Protein AF-A0AAC9J9X4-F1 (afdb_monomer)

pLDDT: mean 84.57, std 9.72, range [33.44, 97.62]

Organism: NCBI:txid314275

Foldseek 3Di:
DAEAEEQEAPLCLVFPDDPVLVVLQLQLLLQVQDPDVQKHKDKDWDKAQLDPVRDIWIKIWIWIDHPPDIHTDYIYTYQPCLCLLLVVPPPDDLLVLLVVLLVLLVVLVVLLVVVVVDPPVQFDPLLSVLLVVVSVVSNLVSVLVVLVVLQVVVVVVVVVVVVPDCPCPDPVNVVSVVCNVVSVVSNVVVVVVCVVPVSVVVSSSSSSSSVSSLSCCLPVVPSLVVSLVVVLSVLVSCCVVPHVQAAYEYAAAEVRLVSVLCQQWPAPDEHDPSQQRHYAEYEYAQHQPSSSCSRRPLSLARTDRPNRNHAEYEYEHELLQSRGHDDPVDPPSVCSNPVDPVVVVRHHYYYHYDYPDDSVPCDVVCSVVCRNVVVSSVQDDSDSSGHHVSSVVSDDPD

Sequence (398 aa):
MKRAIYLAGLGQEMYPMSLRDYAQRLSKALDEEDPVASNAYKAEISEMEYSQEGLSVDVVTISKSSEQDEKIVYKLYNFDYAQFLTSNYSDANILKRFLVLCLVLLARFPSLMKSFFDFNFHIKKRSKIQASYFLVIYAVLGMYLLFLIPSVLSVLNGMMNQSGDTVNNSWFGEFLNWIEPVASGIVTSFAITMMLSPASKTIFAKTAIEYLGANQYLSTGEQRQKIQGKLSKLIEEIIEKEGEDIKIELHGYSFGSVIAFDALFPKESPPGTRIKNCITSFCTIGFPLDYIEIYWDNYFSNRVYDGLFLVDWKNIWSETDVLSSSLDNDKTKKLSLIKDEQFWETISFREYSYNIFDSNSVGYLELFMFYGIRAHSMYWDRHSDSKSCLVYLAKNDN

Mean predicted aligned error: 7.65 Å

Radius of gyration: 24.04 Å; Cα contacts (8 Å, |Δi|>4): 616; chains: 1; bounding box: 74×45×74 Å

Solvent-accessible surface area (backbone atoms only — not comparable to full-atom values): 21415 Å² total; per-residue (Å²): 110,49,35,34,41,39,23,53,44,78,57,42,88,84,57,73,66,50,63,65,49,53,44,42,30,39,29,49,23,37,42,75,63,42,92,54,84,79,45,44,48,46,69,45,83,47,78,42,78,55,44,99,85,71,46,66,28,53,31,38,38,31,34,37,39,42,100,87,50,78,42,68,48,37,39,37,34,41,50,81,51,62,68,61,47,24,53,85,49,75,78,48,56,68,68,59,53,34,52,50,47,40,51,49,52,59,68,32,46,62,39,44,52,45,50,71,72,45,82,60,82,86,55,58,69,69,34,56,54,52,50,53,51,51,54,51,51,53,44,54,58,22,47,46,65,59,29,46,51,61,39,52,50,49,53,52,48,56,60,45,50,75,72,73,56,83,62,70,86,38,76,66,37,51,50,47,65,67,47,40,68,59,25,43,52,51,47,52,56,48,50,54,52,41,72,77,35,64,69,52,60,60,48,50,57,51,46,51,34,48,51,50,23,50,47,40,33,73,74,74,45,49,55,45,66,58,49,49,51,53,50,52,40,46,50,49,46,50,32,75,76,72,39,89,88,52,62,32,29,40,39,13,26,29,59,15,22,53,57,52,43,45,50,58,40,18,64,89,51,56,39,55,71,67,54,20,72,24,36,34,34,38,36,26,33,34,31,39,54,55,53,43,41,38,54,40,68,68,65,58,40,66,48,29,47,74,78,52,52,58,47,35,35,41,40,38,23,25,86,47,12,45,43,23,46,87,53,84,95,33,70,68,57,46,40,50,45,44,86,46,70,66,62,64,71,69,30,52,71,46,78,44,80,56,64,95,61,68,61,84,73,62,50,71,66,43,56,75,67,42,44,27,67,54,37,58,67,52,58,36,57,94,52,51,90,46,74,46,58,46,40,73,72,41,53,78,88,124

Nearest PDB structures (foldseek):
  3u96-assembly1_A  TM=3.570E-01  e=5.324E-02  Yersinia enterocolitica

Secondary structure (DSSP, 8-state):
-EEEEEEPPS-TTTS---HHHHHHHHHHHHHHH-S-TT-EEEEEEEEEE-STT--EEEEEEEEEEETTEEEEEEEEEE---HHHHHHHHHSS-HHHHHHHHHHHHHHHHHHHHHHHHS--TTS-HHHHHHHHHHHHHHHHHHHHHHHHHHHHHHHHHHHHHTTT--GGGSHHHHHHHHHHHHHHHHHHHHHHHHHH-TTHHHHHHHHHHHHHHHHHHHHH-TTHHHHHHHHHHHHHHHHHHH-TT--EEEEEETHHHHHHHHHHS-SSSPPPHHHHHHEEEEEEES--HHHHHHHSTTTT-S---TT----EEEEEE-SS-SS----TT-HHHHHHHS--HHHHHHSEEEEEE--SS-GGG--HHHHHTTHHHHHHT-SB-SSTTS-BTTHHHHS---

Structure (mmCIF, N/CA/C/O backbone):
data_AF-A0AAC9J9X4-F1
#
_entry.id   AF-A0AAC9J9X4-F1
#
loop_
_atom_site.group_PDB
_atom_site.id
_atom_site.type_symbol
_atom_site.label_atom_id
_atom_site.label_alt_id
_atom_site.label_comp_id
_atom_site.label_asym_id
_atom_site.label_entity_id
_atom_site.label_seq_id
_atom_site.pdbx_PDB_ins_code
_atom_site.Cartn_x
_atom_site.Cartn_y
_atom_site.Cartn_z
_atom_site.occupancy
_atom_site.B_iso_or_equiv
_atom_site.auth_seq_id
_atom_site.auth_comp_id
_atom_site.auth_asym_id
_atom_site.auth_atom_id
_atom_site.pdbx_PDB_model_num
ATOM 1 N N . MET A 1 1 ? -12.419 -3.543 23.592 1.00 88.38 1 MET A N 1
ATOM 2 C CA . MET A 1 1 ? -11.082 -3.204 23.074 1.00 88.38 1 MET A CA 1
ATOM 3 C C . MET A 1 1 ? -11.046 -3.596 21.609 1.00 88.38 1 MET A C 1
ATOM 5 O O . MET A 1 1 ? -11.445 -4.716 21.305 1.00 88.38 1 MET A O 1
ATOM 9 N N . LYS A 1 2 ? -10.654 -2.679 20.726 1.00 92.50 2 LYS A N 1
ATOM 10 C CA . LYS A 1 2 ? -10.464 -2.923 19.292 1.00 92.50 2 LYS A CA 1
ATOM 11 C C . LYS A 1 2 ? -9.044 -3.427 19.028 1.00 92.50 2 LYS A C 1
ATOM 13 O O . LYS A 1 2 ? -8.131 -3.143 19.804 1.00 92.50 2 LYS A O 1
ATOM 18 N N . ARG A 1 3 ? -8.873 -4.186 17.950 1.00 95.12 3 ARG A N 1
ATOM 19 C CA . ARG A 1 3 ? -7.586 -4.726 17.500 1.00 95.12 3 ARG A CA 1
ATOM 20 C C . ARG A 1 3 ? -7.455 -4.443 16.022 1.00 95.12 3 ARG A C 1
ATOM 22 O O . ARG A 1 3 ? -8.386 -4.773 15.295 1.00 95.12 3 ARG A O 1
ATOM 29 N N . ALA A 1 4 ? -6.335 -3.891 15.579 1.00 96.50 4 ALA A N 1
ATOM 30 C CA . ALA A 1 4 ? -6.084 -3.762 14.151 1.00 96.50 4 ALA A CA 1
ATOM 31 C C . ALA A 1 4 ? -4.674 -4.179 13.766 1.00 96.50 4 ALA A C 1
ATOM 33 O O . ALA A 1 4 ? -3.722 -3.967 14.513 1.00 96.50 4 ALA A O 1
ATOM 34 N N . ILE A 1 5 ? -4.550 -4.748 12.574 1.00 97.00 5 ILE A N 1
ATOM 35 C CA . ILE A 1 5 ? -3.266 -4.983 11.925 1.00 97.00 5 ILE A CA 1
ATOM 36 C C . ILE A 1 5 ? -3.083 -3.877 10.894 1.00 97.00 5 ILE A C 1
ATOM 38 O O . ILE A 1 5 ? -3.917 -3.706 10.003 1.00 97.00 5 ILE A O 1
ATOM 42 N N . TYR A 1 6 ? -1.998 -3.127 11.031 1.00 96.50 6 TYR A N 1
ATOM 43 C CA . TYR A 1 6 ? -1.626 -2.055 10.125 1.00 96.50 6 TYR A CA 1
ATOM 44 C C . TYR A 1 6 ? -0.662 -2.576 9.054 1.00 96.50 6 TYR A C 1
ATOM 46 O O . TYR A 1 6 ? 0.373 -3.167 9.366 1.00 96.50 6 TYR A O 1
ATOM 54 N N . LEU A 1 7 ? -1.013 -2.347 7.788 1.00 95.75 7 LEU A N 1
ATOM 55 C CA . LEU A 1 7 ? -0.209 -2.649 6.612 1.00 95.75 7 LEU A CA 1
ATOM 56 C C . LEU A 1 7 ? 0.148 -1.331 5.929 1.00 95.75 7 LEU A C 1
ATOM 58 O O . LEU A 1 7 ? -0.692 -0.693 5.290 1.00 95.75 7 LEU A O 1
ATOM 62 N N . ALA A 1 8 ? 1.407 -0.930 6.053 1.00 92.75 8 ALA A N 1
ATOM 63 C CA . ALA A 1 8 ? 1.875 0.341 5.523 1.00 92.75 8 ALA A CA 1
ATOM 64 C C . ALA A 1 8 ? 1.984 0.363 3.987 1.00 92.75 8 ALA A C 1
ATOM 66 O O . ALA A 1 8 ? 1.986 -0.669 3.320 1.00 92.75 8 ALA A O 1
ATOM 67 N N . GLY A 1 9 ? 2.115 1.555 3.412 1.00 90.12 9 GLY A N 1
ATOM 68 C CA . GLY A 1 9 ? 2.433 1.729 1.996 1.00 90.12 9 GLY A CA 1
ATOM 69 C C . GLY A 1 9 ? 3.902 1.437 1.678 1.00 90.12 9 GLY A C 1
ATOM 70 O O . GLY A 1 9 ? 4.746 1.396 2.574 1.00 90.12 9 GLY A O 1
ATOM 71 N N . LEU A 1 10 ? 4.205 1.281 0.386 1.00 87.00 10 LEU A N 1
ATOM 72 C CA . LEU A 1 10 ? 5.582 1.320 -0.121 1.00 87.00 10 LEU A CA 1
ATOM 73 C C . LEU A 1 10 ? 6.101 2.765 -0.153 1.00 87.00 10 LEU A C 1
ATOM 75 O O . LEU A 1 10 ? 5.319 3.715 -0.089 1.00 87.00 10 LEU A O 1
ATOM 79 N N . GLY A 1 11 ? 7.415 2.945 -0.278 1.00 76.00 11 GLY A N 1
ATOM 80 C CA . GLY A 1 11 ? 8.036 4.264 -0.348 1.00 76.00 11 GLY A CA 1
ATOM 81 C C . GLY A 1 11 ? 8.260 4.910 1.018 1.00 76.00 11 GLY A C 1
ATOM 82 O O . GLY A 1 11 ? 8.335 6.140 1.102 1.00 76.00 11 GLY A O 1
ATOM 83 N N . GLN A 1 12 ? 8.396 4.110 2.084 1.00 65.06 12 GLN A N 1
ATOM 84 C CA . GLN A 1 12 ? 8.615 4.613 3.450 1.00 65.06 12 GLN A CA 1
ATOM 85 C C . GLN A 1 12 ? 9.869 5.487 3.588 1.00 65.06 12 GLN A C 1
ATOM 87 O O . GLN A 1 12 ? 9.951 6.317 4.482 1.00 65.06 12 GLN A O 1
ATOM 92 N N . GLU A 1 13 ? 10.837 5.367 2.684 1.00 61.22 13 GLU A N 1
ATOM 93 C CA . GLU A 1 13 ? 12.024 6.231 2.674 1.00 61.22 13 GLU A CA 1
ATOM 94 C C . GLU A 1 13 ? 11.713 7.677 2.277 1.00 61.22 13 GLU A C 1
ATOM 96 O O . GLU A 1 13 ? 12.396 8.600 2.713 1.00 61.22 13 GLU A O 1
ATOM 101 N N . MET A 1 14 ? 10.698 7.884 1.432 1.00 59.75 14 MET A N 1
ATOM 102 C CA . MET A 1 14 ? 10.248 9.223 1.043 1.00 59.75 14 MET A CA 1
ATOM 103 C C . MET A 1 14 ? 9.208 9.770 2.020 1.00 59.75 14 MET A C 1
ATOM 105 O O . MET A 1 14 ? 9.188 10.973 2.283 1.00 59.75 14 MET A O 1
ATOM 109 N N . TYR A 1 15 ? 8.364 8.889 2.560 1.00 65.88 15 TYR A N 1
ATOM 110 C CA . TYR A 1 15 ? 7.270 9.239 3.460 1.00 65.88 15 TYR A CA 1
ATOM 111 C C . TYR A 1 15 ? 7.156 8.190 4.571 1.00 65.88 15 TYR A C 1
ATOM 113 O O . TYR A 1 15 ? 6.297 7.308 4.487 1.00 65.88 15 TYR A O 1
ATOM 121 N N . PRO A 1 16 ? 8.029 8.242 5.594 1.00 66.00 16 PRO A N 1
ATOM 122 C CA . PRO A 1 16 ? 8.011 7.254 6.659 1.00 66.00 16 PRO A CA 1
ATOM 123 C C . PRO A 1 16 ? 6.689 7.357 7.405 1.00 66.00 16 PRO A C 1
ATOM 125 O O . PRO A 1 16 ? 6.328 8.408 7.934 1.00 66.00 16 PRO A O 1
ATOM 128 N N . MET A 1 17 ? 5.958 6.249 7.415 1.00 76.69 17 MET A N 1
ATOM 129 C CA . MET A 1 17 ? 4.793 6.070 8.258 1.00 76.69 17 MET A CA 1
ATOM 130 C C . MET A 1 17 ? 4.991 4.795 9.058 1.00 76.69 17 MET A C 1
ATOM 132 O O . MET A 1 17 ? 4.628 3.699 8.623 1.00 76.69 17 MET A O 1
ATOM 136 N N . SER A 1 18 ? 5.581 4.961 10.237 1.00 86.62 18 SER A N 1
ATOM 137 C CA . SER A 1 18 ? 5.700 3.873 11.194 1.00 86.62 18 SER A CA 1
ATOM 138 C C . SER A 1 18 ? 4.348 3.581 11.849 1.00 86.62 18 SER A C 1
ATOM 140 O O . SER A 1 18 ? 3.457 4.439 11.891 1.00 86.62 18 SER A O 1
ATOM 142 N N . LEU A 1 19 ? 4.203 2.385 12.428 1.00 90.81 19 LEU A N 1
ATOM 143 C CA . LEU A 1 19 ? 3.039 2.074 13.259 1.00 90.81 19 LEU A CA 1
ATOM 144 C C . LEU A 1 19 ? 2.894 3.082 14.410 1.00 90.81 19 LEU A C 1
ATOM 146 O O . LEU A 1 19 ? 1.779 3.460 14.760 1.00 90.81 19 LEU A O 1
ATOM 150 N N . ARG A 1 20 ? 4.011 3.551 14.976 1.00 89.94 20 ARG A N 1
ATOM 151 C CA . ARG A 1 20 ? 4.014 4.566 16.033 1.00 89.94 20 ARG A CA 1
ATOM 152 C C . ARG A 1 20 ? 3.339 5.856 15.578 1.00 89.94 20 ARG A C 1
ATOM 154 O O . ARG A 1 20 ? 2.474 6.359 16.290 1.00 89.94 20 ARG A O 1
ATOM 161 N N . ASP A 1 21 ? 3.717 6.378 14.414 1.00 89.75 21 ASP A N 1
ATOM 162 C CA . ASP A 1 21 ? 3.151 7.627 13.891 1.00 89.75 21 ASP A CA 1
ATOM 163 C C . ASP A 1 21 ? 1.661 7.464 13.585 1.00 89.75 21 ASP A C 1
ATOM 165 O O . ASP A 1 21 ? 0.858 8.344 13.895 1.00 89.75 21 ASP A O 1
ATOM 169 N N . TYR A 1 22 ? 1.285 6.315 13.018 1.00 92.12 22 TYR A N 1
ATOM 170 C CA . TYR A 1 22 ? -0.111 5.960 12.774 1.00 92.12 22 TYR A CA 1
ATOM 171 C C . TYR A 1 22 ? -0.918 5.910 14.082 1.00 92.12 22 TYR A C 1
ATOM 173 O O . TYR A 1 22 ? -1.978 6.524 14.192 1.00 92.12 22 TYR A O 1
ATOM 181 N N . ALA A 1 23 ? -0.389 5.241 15.107 1.00 93.00 23 ALA A N 1
ATOM 182 C CA . ALA A 1 23 ? -1.042 5.083 16.398 1.00 93.00 23 ALA A CA 1
ATOM 183 C C . ALA A 1 23 ? -1.185 6.401 17.171 1.00 93.00 23 ALA A C 1
ATOM 185 O O . ALA A 1 23 ? -2.233 6.637 17.762 1.00 93.00 23 ALA A O 1
ATOM 186 N N . GLN A 1 24 ? -0.170 7.272 17.140 1.00 91.75 24 GLN A N 1
ATOM 187 C CA . GLN A 1 24 ? -0.237 8.605 17.753 1.00 91.75 24 GLN A CA 1
ATOM 188 C C . GLN A 1 24 ? -1.313 9.481 17.102 1.00 91.75 24 GLN A C 1
ATOM 190 O O . GLN A 1 24 ? -2.039 10.206 17.777 1.00 91.75 24 GLN A O 1
ATOM 195 N N . ARG A 1 25 ? -1.458 9.391 15.778 1.00 91.94 25 ARG A N 1
ATOM 196 C CA . ARG A 1 25 ? -2.523 10.097 15.059 1.00 91.94 25 ARG A CA 1
ATOM 197 C C . ARG A 1 25 ? -3.896 9.537 15.384 1.00 91.94 25 ARG A C 1
ATOM 199 O O . ARG A 1 25 ? -4.846 10.307 15.491 1.00 91.94 25 ARG A O 1
ATOM 206 N N . LEU A 1 26 ? -4.005 8.217 15.536 1.00 93.25 26 LEU A N 1
ATOM 207 C CA . LEU A 1 26 ? -5.258 7.579 15.917 1.00 93.25 26 LEU A CA 1
ATOM 208 C C . LEU A 1 26 ? -5.638 7.930 17.358 1.00 93.25 26 LEU A C 1
ATOM 210 O O . LEU A 1 26 ? -6.796 8.251 17.592 1.00 93.25 26 LEU A O 1
ATOM 214 N N . SER A 1 27 ? -4.691 7.923 18.304 1.00 92.56 27 SER A N 1
ATOM 215 C CA . SER A 1 27 ? -4.962 8.338 19.687 1.00 92.56 27 SER A CA 1
ATOM 216 C C . SER A 1 27 ? -5.448 9.781 19.728 1.00 92.56 27 SER A C 1
ATOM 218 O O . SER A 1 27 ? -6.476 10.049 20.331 1.00 92.56 27 SER A O 1
ATOM 220 N N . LYS A 1 28 ? -4.801 10.674 18.972 1.00 91.56 28 LYS A N 1
ATOM 221 C CA . LYS A 1 28 ? -5.244 12.062 18.854 1.00 91.56 28 LYS A CA 1
ATOM 222 C C . LYS A 1 28 ? -6.627 12.199 18.211 1.00 91.56 28 LYS A C 1
ATOM 224 O O . LYS A 1 28 ? -7.431 13.010 18.647 1.00 91.56 28 LYS A O 1
ATOM 229 N N . ALA A 1 29 ? -6.913 11.432 17.164 1.00 91.88 29 ALA A N 1
ATOM 230 C CA . ALA A 1 29 ? -8.236 11.433 16.547 1.00 91.88 29 ALA A CA 1
ATOM 231 C C . ALA A 1 29 ? -9.318 10.939 17.525 1.00 91.88 29 ALA A C 1
ATOM 233 O O . ALA A 1 29 ? -10.429 11.458 17.512 1.00 91.88 29 ALA A O 1
ATOM 234 N N . LEU A 1 30 ? -8.990 9.965 18.382 1.00 91.62 30 LEU A N 1
ATOM 235 C CA . LEU A 1 30 ? -9.864 9.506 19.463 1.00 91.62 30 LEU A CA 1
ATOM 236 C C . LEU A 1 30 ? -10.046 10.579 20.545 1.00 91.62 30 LEU A C 1
ATOM 238 O O . LEU A 1 30 ? -11.170 10.745 21.001 1.00 91.62 30 LEU A O 1
ATOM 242 N N . ASP A 1 31 ? -8.989 11.315 20.911 1.00 90.50 31 ASP A N 1
ATOM 243 C CA . ASP A 1 31 ? -9.073 12.473 21.817 1.00 90.50 31 ASP A CA 1
ATOM 244 C C . ASP A 1 31 ? -10.017 13.552 21.259 1.00 90.50 31 ASP A C 1
ATOM 246 O O . ASP A 1 31 ? -10.910 14.021 21.957 1.00 90.50 31 ASP A O 1
ATOM 250 N N . GLU A 1 32 ? -9.831 13.946 19.992 1.00 89.06 32 GLU A N 1
ATOM 251 C CA . GLU A 1 32 ? -10.586 15.036 19.353 1.00 89.06 32 GLU A CA 1
ATOM 252 C C . GLU A 1 32 ? -12.077 14.705 19.157 1.00 89.06 32 GLU A C 1
ATOM 254 O O . GLU A 1 32 ? -12.908 15.613 19.165 1.00 89.06 32 GLU A O 1
ATOM 259 N N . GLU A 1 33 ? -12.419 13.425 18.985 1.00 90.25 33 GLU A N 1
ATOM 260 C CA . GLU A 1 33 ? -13.797 12.963 18.771 1.00 90.25 33 GLU A CA 1
ATOM 261 C C . GLU A 1 33 ? -14.461 12.417 20.054 1.00 90.25 33 GLU A C 1
ATOM 263 O O . GLU A 1 33 ? -15.625 12.005 20.008 1.00 90.25 33 GLU A O 1
ATOM 268 N N . ASP A 1 34 ? -13.772 12.402 21.205 1.00 87.62 34 ASP A N 1
ATOM 269 C CA . ASP A 1 34 ? -14.381 11.989 22.475 1.00 87.62 34 ASP A CA 1
ATOM 270 C C . ASP A 1 34 ? -15.352 13.076 22.976 1.00 87.62 34 ASP A C 1
ATOM 272 O O . ASP A 1 34 ? -14.951 14.226 23.173 1.00 87.62 34 ASP A O 1
ATOM 276 N N . PRO A 1 35 ? -16.631 12.750 23.248 1.00 86.06 35 PRO A N 1
ATOM 277 C CA . PRO A 1 35 ? -17.586 13.733 23.762 1.00 86.06 35 PRO A CA 1
ATOM 278 C C . PRO A 1 35 ? -17.216 14.307 25.138 1.00 86.06 35 PRO A C 1
ATOM 280 O O . PRO A 1 35 ? -17.757 15.338 25.539 1.00 86.06 35 PRO A O 1
ATOM 283 N N . VAL A 1 36 ? -16.350 13.626 25.896 1.00 86.06 36 VAL A N 1
ATOM 284 C CA . VAL A 1 36 ? -15.971 13.998 27.260 1.00 86.06 36 VAL A CA 1
ATOM 285 C C . VAL A 1 36 ? -14.523 14.484 27.272 1.00 86.06 36 VAL A C 1
ATOM 287 O O . VAL A 1 36 ? -13.585 13.693 27.257 1.00 86.06 36 VAL A O 1
ATOM 290 N N . ALA A 1 37 ? -14.354 15.803 27.381 1.00 82.75 37 ALA A N 1
ATOM 291 C CA . ALA A 1 37 ? -13.058 16.482 27.293 1.00 82.75 37 ALA A CA 1
ATOM 292 C C . ALA A 1 37 ? -12.044 16.130 28.402 1.00 82.75 37 ALA A C 1
ATOM 294 O O . ALA A 1 37 ? -10.869 16.455 28.269 1.00 82.75 37 ALA A O 1
ATOM 295 N N . SER A 1 38 ? -12.477 15.516 29.510 1.00 83.56 38 SER A N 1
ATOM 296 C CA . SER A 1 38 ? -11.571 15.048 30.571 1.00 83.56 38 SER A CA 1
ATOM 297 C C . SER A 1 38 ? -10.917 13.702 30.257 1.00 83.56 38 SER A C 1
ATOM 299 O O . SER A 1 38 ? -9.976 13.313 30.945 1.00 83.56 38 SER A O 1
ATOM 301 N N . ASN A 1 39 ? -11.395 12.990 29.233 1.00 86.69 39 ASN A N 1
ATOM 302 C CA . ASN A 1 39 ? -10.743 11.776 28.773 1.00 86.69 39 ASN A CA 1
ATOM 303 C C . ASN A 1 39 ? -9.489 12.126 27.971 1.00 86.69 39 ASN A C 1
ATOM 305 O O . ASN A 1 39 ? -9.502 13.054 27.167 1.00 86.69 39 ASN A O 1
ATOM 309 N N . ALA A 1 40 ? -8.435 11.339 28.161 1.00 87.44 40 ALA A N 1
ATOM 310 C CA . ALA A 1 40 ? -7.205 11.450 27.391 1.00 87.44 40 ALA A CA 1
ATOM 311 C C . ALA A 1 40 ? -6.775 10.077 26.876 1.00 87.44 40 ALA A C 1
ATOM 313 O O . ALA A 1 40 ? -6.922 9.068 27.570 1.00 87.44 40 ALA A O 1
ATOM 314 N N . TYR A 1 41 ? -6.213 10.034 25.675 1.00 90.00 41 TYR A N 1
ATOM 315 C CA . TYR A 1 41 ? -5.751 8.823 25.024 1.00 90.00 41 TYR A CA 1
ATOM 316 C C . TYR A 1 41 ? -4.227 8.834 24.902 1.00 90.00 41 TYR A C 1
ATOM 318 O O . TYR A 1 41 ? -3.608 9.807 24.474 1.00 90.00 41 TYR A O 1
ATOM 326 N N . LYS A 1 42 ? -3.592 7.720 25.268 1.00 89.06 42 LYS A N 1
ATOM 327 C CA . LYS A 1 42 ? -2.133 7.573 25.245 1.00 89.06 42 LYS A CA 1
ATOM 328 C C . LYS A 1 42 ? -1.740 6.331 24.463 1.00 89.06 42 LYS A C 1
ATOM 330 O O . LYS A 1 42 ? -2.337 5.275 24.636 1.00 89.06 42 LYS A O 1
ATOM 335 N N . ALA A 1 43 ? -0.725 6.463 23.612 1.00 89.62 43 ALA A N 1
ATOM 336 C CA . ALA A 1 43 ? -0.153 5.362 22.846 1.00 89.62 43 ALA A CA 1
ATOM 337 C C . ALA A 1 43 ? 1.168 4.888 23.475 1.00 89.62 43 ALA A C 1
ATOM 339 O O . ALA A 1 43 ? 2.100 5.678 23.642 1.00 89.62 43 ALA A O 1
ATOM 340 N N . GLU A 1 44 ? 1.261 3.595 23.778 1.00 90.06 44 GLU A N 1
ATOM 341 C CA . GLU A 1 44 ? 2.453 2.942 24.323 1.00 90.06 44 GLU A CA 1
ATOM 342 C C . GLU A 1 44 ? 2.940 1.836 23.389 1.00 90.06 44 GLU A C 1
ATOM 344 O O . GLU A 1 44 ? 2.148 1.036 22.893 1.00 90.06 44 GLU A O 1
ATOM 349 N N . ILE A 1 45 ? 4.248 1.802 23.132 1.00 89.19 45 ILE A N 1
ATOM 350 C CA . ILE A 1 45 ? 4.868 0.866 22.191 1.00 89.19 45 ILE A CA 1
ATOM 351 C C . ILE A 1 45 ? 5.463 -0.295 22.973 1.00 89.19 45 ILE A C 1
ATOM 353 O O . ILE A 1 45 ? 6.162 -0.105 23.965 1.00 89.19 45 ILE A O 1
ATOM 357 N N . SER A 1 46 ? 5.214 -1.489 22.469 1.00 88.56 46 SER A N 1
ATOM 358 C CA . SER A 1 46 ? 5.799 -2.744 22.909 1.00 88.56 46 SER A CA 1
ATOM 359 C C . SER A 1 46 ? 6.199 -3.555 21.681 1.00 88.56 46 SER A C 1
ATOM 361 O O . SER A 1 46 ? 5.781 -3.246 20.567 1.00 88.56 46 SER A O 1
ATOM 363 N N . GLU A 1 47 ? 6.998 -4.590 21.879 1.00 86.12 47 GLU A N 1
ATOM 364 C CA . GLU A 1 47 ? 7.385 -5.518 20.822 1.00 86.12 47 GLU A CA 1
ATOM 365 C C . GLU A 1 47 ? 6.798 -6.897 21.128 1.00 86.12 47 GLU A C 1
ATOM 367 O O . GLU A 1 47 ? 6.693 -7.304 22.289 1.00 86.12 47 GLU A O 1
ATOM 372 N N . MET A 1 48 ? 6.378 -7.609 20.085 1.00 85.00 48 MET A N 1
ATOM 373 C CA . MET A 1 48 ? 5.803 -8.941 20.193 1.00 85.00 48 MET A CA 1
ATOM 374 C C . MET A 1 48 ? 6.472 -9.896 19.208 1.00 85.00 48 MET A C 1
ATOM 376 O O . MET A 1 48 ? 6.302 -9.768 18.000 1.00 85.00 48 MET A O 1
ATOM 380 N N . GLU A 1 49 ? 7.153 -10.918 19.716 1.00 80.56 49 GLU A N 1
ATOM 381 C CA . GLU A 1 49 ? 7.587 -12.052 18.895 1.00 80.56 49 GLU A CA 1
ATOM 382 C C . GLU A 1 49 ? 6.387 -12.914 18.477 1.00 80.56 49 GLU A C 1
ATOM 384 O O . GLU A 1 49 ? 5.493 -13.188 19.288 1.00 80.56 49 GLU A O 1
ATOM 389 N N . TYR A 1 50 ? 6.361 -13.313 17.202 1.00 77.50 50 TYR A N 1
ATOM 390 C CA . TYR A 1 50 ? 5.255 -14.062 16.582 1.00 77.50 50 TYR A CA 1
ATOM 391 C C . TYR A 1 50 ? 5.739 -15.232 15.703 1.00 77.50 50 TYR A C 1
ATOM 393 O O . TYR A 1 50 ? 4.980 -15.841 14.947 1.00 77.50 50 TYR A O 1
ATOM 401 N N . SER A 1 51 ? 7.029 -15.564 15.756 1.00 70.31 51 SER A N 1
ATOM 402 C CA . SER A 1 51 ? 7.532 -16.784 15.128 1.00 70.31 51 SER A CA 1
ATOM 403 C C . SER A 1 51 ? 8.690 -17.377 15.916 1.00 70.31 51 SER A C 1
ATOM 405 O O . SER A 1 51 ? 9.498 -16.651 16.487 1.00 70.31 51 SER A O 1
ATOM 407 N N . GLN A 1 52 ? 8.828 -18.702 15.846 1.00 60.59 52 GLN A N 1
ATOM 408 C CA . GLN A 1 52 ? 9.983 -19.428 16.388 1.00 60.59 52 GLN A CA 1
ATOM 409 C C . GLN A 1 52 ? 11.306 -19.067 15.681 1.00 60.59 52 GLN A C 1
ATOM 411 O O . GLN A 1 52 ? 12.377 -19.399 16.173 1.00 60.59 52 GLN A O 1
ATOM 416 N N . GLU A 1 53 ? 11.234 -18.375 14.538 1.00 62.97 53 GLU A N 1
ATOM 417 C CA . GLU A 1 53 ? 12.378 -17.863 13.771 1.00 62.97 53 GLU A CA 1
ATOM 418 C C . GLU A 1 53 ? 12.865 -16.487 14.276 1.00 62.97 53 GLU A C 1
ATOM 420 O O . GLU A 1 53 ? 13.740 -15.890 13.655 1.00 62.97 53 GLU A O 1
ATOM 425 N N . GLY A 1 54 ? 12.295 -15.959 15.369 1.00 64.25 54 GLY A N 1
ATOM 426 C CA . GLY A 1 54 ? 12.676 -14.663 15.943 1.00 64.25 54 GLY A CA 1
ATOM 427 C C . GLY A 1 54 ? 12.073 -13.447 15.232 1.00 64.25 54 GLY A C 1
ATOM 428 O O . GLY A 1 54 ? 12.552 -12.334 15.413 1.00 64.25 54 GLY A O 1
ATOM 429 N N . LEU A 1 55 ? 11.035 -13.628 14.404 1.00 76.25 55 LEU A N 1
ATOM 430 C CA . LEU A 1 55 ? 10.281 -12.489 13.864 1.00 76.25 55 LEU A CA 1
ATOM 431 C C . LEU A 1 55 ? 9.483 -11.807 14.977 1.00 76.25 55 LEU A C 1
ATOM 433 O O . LEU A 1 55 ? 8.651 -12.444 15.633 1.00 76.25 55 LEU A O 1
ATOM 437 N N . SER A 1 56 ? 9.693 -10.504 15.108 1.00 81.94 56 SER A N 1
ATOM 438 C CA . SER A 1 56 ? 8.949 -9.615 15.985 1.00 81.94 56 SER A CA 1
ATOM 439 C C . SER A 1 56 ? 8.094 -8.625 15.195 1.00 81.94 56 SER A C 1
ATOM 441 O O . SER A 1 56 ? 8.316 -8.373 14.008 1.00 81.94 56 SER A O 1
ATOM 443 N N . VAL A 1 57 ? 7.059 -8.110 15.852 1.00 87.06 57 VAL A N 1
ATOM 444 C CA . VAL A 1 57 ? 6.247 -6.993 15.375 1.00 87.06 57 VAL A CA 1
ATOM 445 C C . VAL A 1 57 ? 6.149 -5.929 16.449 1.00 87.06 57 VAL A C 1
ATOM 447 O O . VAL A 1 57 ? 6.006 -6.234 17.635 1.00 87.06 57 VAL A O 1
ATOM 450 N N . ASP A 1 58 ? 6.140 -4.676 16.014 1.00 89.12 58 ASP A N 1
ATOM 451 C CA . ASP A 1 58 ? 5.743 -3.573 16.875 1.00 89.12 58 ASP A CA 1
ATOM 452 C C . ASP A 1 58 ? 4.257 -3.705 17.212 1.00 89.12 58 ASP A C 1
ATOM 454 O O . ASP A 1 58 ? 3.410 -3.913 16.333 1.00 89.12 58 ASP A O 1
ATOM 458 N N . VAL A 1 59 ? 3.941 -3.540 18.491 1.00 93.25 59 VAL A N 1
ATOM 459 C CA . VAL A 1 59 ? 2.580 -3.505 19.013 1.00 93.25 59 VAL A CA 1
ATOM 460 C C . VAL A 1 59 ? 2.377 -2.204 19.763 1.00 93.25 59 VAL A C 1
ATOM 462 O O . VAL A 1 59 ? 3.067 -1.927 20.744 1.00 93.25 59 VAL A O 1
ATOM 465 N N . VAL A 1 60 ? 1.400 -1.410 19.332 1.00 93.88 60 VAL A N 1
ATOM 466 C CA . VAL A 1 60 ? 1.026 -0.174 20.017 1.00 93.88 60 VAL A CA 1
ATOM 467 C C . VAL A 1 60 ? -0.299 -0.356 20.735 1.00 93.88 60 VAL A C 1
ATOM 469 O O . VAL A 1 60 ? -1.320 -0.661 20.121 1.00 93.88 60 VAL A O 1
ATOM 472 N N . THR A 1 61 ? -0.286 -0.142 22.044 1.00 94.25 61 THR A N 1
ATOM 473 C CA . THR A 1 61 ? -1.481 -0.150 22.885 1.00 94.25 61 THR A CA 1
ATOM 474 C C . THR A 1 61 ? -1.950 1.283 23.085 1.00 94.25 61 THR A C 1
ATOM 476 O O . THR A 1 61 ? -1.168 2.134 23.498 1.00 94.25 61 THR A O 1
ATOM 479 N N . ILE A 1 62 ? -3.220 1.555 22.787 1.00 93.38 62 ILE A N 1
ATOM 480 C CA . ILE A 1 62 ? -3.859 2.838 23.081 1.00 93.38 62 ILE A CA 1
ATOM 481 C C . ILE A 1 62 ? -4.742 2.656 24.313 1.00 93.38 62 ILE A C 1
ATOM 483 O O . ILE A 1 62 ? -5.713 1.887 24.284 1.00 93.38 62 ILE A O 1
ATOM 487 N N . SER A 1 63 ? -4.409 3.364 25.388 1.00 92.88 63 SER A N 1
ATOM 488 C CA . SER A 1 63 ? -5.206 3.443 26.609 1.00 92.88 63 SER A CA 1
ATOM 489 C C . SER A 1 63 ? -6.009 4.739 26.647 1.00 92.88 63 SER A C 1
ATOM 491 O O . SER A 1 63 ? -5.586 5.767 26.126 1.00 92.88 63 SER A O 1
ATOM 493 N N . LYS A 1 64 ? -7.200 4.665 27.238 1.00 92.31 64 LYS A N 1
ATOM 494 C CA . LYS A 1 64 ? -8.054 5.798 27.577 1.00 92.31 64 LYS A CA 1
ATOM 495 C C . LYS A 1 64 ? -7.968 6.006 29.082 1.00 92.31 64 LYS A C 1
ATOM 497 O O . LYS A 1 64 ? -8.408 5.141 29.839 1.00 92.31 64 LYS A O 1
ATOM 502 N N . SER A 1 65 ? -7.421 7.138 29.495 1.00 87.94 65 SER A N 1
ATOM 503 C CA . SER A 1 65 ? -7.422 7.603 30.875 1.00 87.94 65 SER A CA 1
ATOM 504 C C . SER A 1 65 ? -8.679 8.435 31.120 1.00 87.94 65 SER A C 1
ATOM 506 O O . SER A 1 65 ? -8.964 9.381 30.385 1.00 87.94 65 SER A O 1
ATOM 508 N N . SER A 1 66 ? -9.450 8.045 32.130 1.00 83.06 66 SER A N 1
ATOM 509 C CA . SER A 1 66 ? -10.545 8.827 32.706 1.00 83.06 66 SER A CA 1
ATOM 510 C C . SER A 1 66 ? -10.219 9.119 34.174 1.00 83.06 66 SER A C 1
ATOM 512 O O . SER A 1 66 ? -9.326 8.489 34.737 1.00 83.06 66 SER A O 1
ATOM 514 N N . GLU A 1 67 ? -10.945 10.034 34.824 1.00 71.50 67 GLU A N 1
ATOM 515 C CA . GLU A 1 67 ? -10.650 10.505 36.195 1.00 71.50 67 GLU A CA 1
ATOM 516 C C . GLU A 1 67 ? -10.521 9.386 37.254 1.00 71.50 67 GLU A C 1
ATOM 518 O O . GLU A 1 67 ? -9.981 9.626 38.332 1.00 71.50 67 GLU A O 1
ATOM 523 N N . GLN A 1 68 ? -11.013 8.173 36.973 1.00 69.69 68 GLN A N 1
ATOM 524 C CA . GLN A 1 68 ? -11.045 7.054 37.920 1.00 69.69 68 GLN A CA 1
ATOM 525 C C . GLN A 1 68 ? -10.471 5.730 37.384 1.00 69.69 68 GLN A C 1
ATOM 527 O O . GLN A 1 68 ? -10.353 4.791 38.168 1.00 69.69 68 GLN A O 1
ATOM 532 N N . ASP A 1 69 ? -10.121 5.620 36.095 1.00 82.81 69 ASP A N 1
ATOM 533 C CA . ASP A 1 69 ? -9.659 4.350 35.509 1.00 82.81 69 ASP A CA 1
ATOM 534 C C . ASP A 1 69 ? -8.856 4.552 34.210 1.00 82.81 69 ASP A C 1
ATOM 536 O O . ASP A 1 69 ? -9.087 5.504 33.458 1.00 82.81 69 ASP A O 1
ATOM 540 N N . GLU A 1 70 ? -7.943 3.625 33.924 1.00 86.88 70 GLU A N 1
ATOM 541 C CA . GLU A 1 70 ? -7.216 3.544 32.657 1.00 86.88 70 GLU A CA 1
ATOM 542 C C . GLU A 1 70 ? -7.604 2.258 31.926 1.00 86.88 70 GLU A C 1
ATOM 544 O O . GLU A 1 70 ? -7.298 1.143 32.350 1.00 86.88 70 GLU A O 1
ATOM 549 N N . LYS A 1 71 ? -8.279 2.407 30.784 1.00 91.19 71 LYS A N 1
ATOM 550 C CA . LYS A 1 71 ? -8.808 1.280 30.017 1.00 91.19 71 LYS A CA 1
ATOM 551 C C . LYS A 1 71 ? -8.159 1.187 28.650 1.00 91.19 71 LYS A C 1
ATOM 553 O O . LYS A 1 71 ? -8.193 2.135 27.871 1.00 91.19 71 LYS A O 1
ATOM 558 N N . ILE A 1 72 ? -7.670 0.003 28.293 1.00 90.62 72 ILE A N 1
ATOM 559 C CA . ILE A 1 72 ? -7.164 -0.248 26.941 1.00 90.62 72 ILE A CA 1
ATOM 560 C C . ILE A 1 72 ? -8.327 -0.235 25.942 1.00 90.62 72 ILE A C 1
ATOM 562 O O . ILE A 1 72 ? -9.256 -1.052 26.007 1.00 90.62 72 ILE A O 1
ATOM 566 N N . VAL A 1 73 ? -8.264 0.690 24.988 1.00 92.75 73 VAL A N 1
ATOM 567 C CA . VAL A 1 73 ? -9.281 0.848 23.943 1.00 92.75 73 VAL A CA 1
ATOM 568 C C . VAL A 1 73 ? -8.857 0.211 22.633 1.00 92.75 73 VAL A C 1
ATOM 570 O O . VAL A 1 73 ? -9.721 -0.335 21.943 1.00 92.75 73 VAL A O 1
ATOM 573 N N . TYR A 1 74 ? -7.560 0.211 22.326 1.00 94.00 74 TYR A N 1
ATOM 574 C CA . TYR A 1 74 ? -7.030 -0.242 21.047 1.00 94.00 74 TYR A CA 1
ATOM 575 C C . TYR A 1 74 ? -5.707 -0.993 21.221 1.00 94.00 74 TYR A C 1
ATOM 577 O O . TYR A 1 74 ? -4.875 -0.603 22.037 1.00 94.00 74 TYR A O 1
ATOM 585 N N . LYS A 1 75 ? -5.491 -2.032 20.414 1.00 95.00 75 LYS A N 1
ATOM 586 C CA . LYS A 1 75 ? -4.170 -2.619 20.163 1.00 95.00 75 LYS A CA 1
ATOM 587 C C . LYS A 1 75 ? -3.904 -2.676 18.666 1.00 95.00 75 LYS A C 1
ATOM 589 O O . LYS A 1 75 ? -4.740 -3.163 17.908 1.00 95.00 75 LYS A O 1
ATOM 594 N N . LEU A 1 76 ? -2.766 -2.150 18.247 1.00 95.81 76 LEU A N 1
ATOM 595 C CA . LEU A 1 76 ? -2.346 -2.075 16.856 1.00 95.81 76 LEU A CA 1
ATOM 596 C C . LEU A 1 76 ? -1.107 -2.940 16.654 1.00 95.81 76 LEU A C 1
ATOM 598 O O . LEU A 1 76 ? -0.167 -2.819 17.430 1.00 95.81 76 LEU A O 1
ATOM 602 N N . TYR A 1 77 ? -1.090 -3.762 15.611 1.00 95.56 77 TYR A N 1
ATOM 603 C CA . TYR A 1 77 ? 0.034 -4.635 15.263 1.00 95.56 77 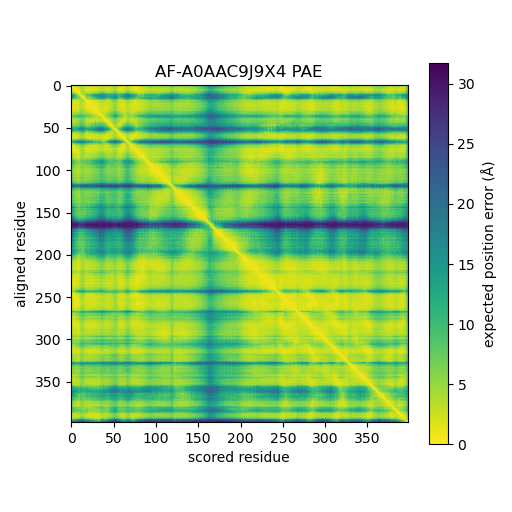TYR A CA 1
ATOM 604 C C . TYR A 1 77 ? 0.604 -4.214 13.914 1.00 95.56 77 TYR A C 1
ATOM 606 O O . TYR A 1 77 ? -0.152 -4.006 12.965 1.00 95.56 77 TYR A O 1
ATOM 614 N N . ASN A 1 78 ? 1.925 -4.099 13.812 1.00 94.19 78 ASN A N 1
ATOM 615 C CA . ASN A 1 78 ? 2.583 -3.751 12.559 1.00 94.19 78 ASN A CA 1
ATOM 616 C C . ASN A 1 78 ? 2.813 -5.018 11.737 1.00 94.19 78 ASN A C 1
ATOM 618 O O . ASN A 1 78 ? 3.499 -5.927 12.197 1.00 94.19 78 ASN A O 1
ATOM 622 N N . PHE A 1 79 ? 2.297 -5.078 10.512 1.00 93.94 79 PHE A N 1
ATOM 623 C CA . PHE A 1 79 ? 2.685 -6.123 9.572 1.00 93.94 79 PHE A CA 1
ATOM 624 C C . PHE A 1 79 ? 3.604 -5.548 8.494 1.00 93.94 79 PHE A C 1
ATOM 626 O O . PHE A 1 79 ? 3.158 -5.116 7.427 1.00 93.94 79 PHE A O 1
ATOM 633 N N . ASP A 1 80 ? 4.909 -5.563 8.777 1.00 90.38 80 ASP A N 1
ATOM 634 C CA . ASP A 1 80 ? 5.932 -5.166 7.811 1.00 90.38 80 ASP A CA 1
ATOM 635 C C . ASP A 1 80 ? 6.119 -6.254 6.744 1.00 90.38 80 ASP A C 1
ATOM 637 O O . ASP A 1 80 ? 6.922 -7.184 6.873 1.00 90.38 80 ASP A O 1
ATOM 641 N N . TYR A 1 81 ? 5.334 -6.140 5.673 1.00 92.69 81 TYR A N 1
ATOM 642 C CA . TYR A 1 81 ? 5.430 -7.018 4.513 1.00 92.69 81 TYR A CA 1
ATOM 643 C C . TYR A 1 81 ? 6.519 -6.592 3.521 1.00 92.69 81 TYR A C 1
ATOM 645 O O . TYR A 1 81 ? 6.863 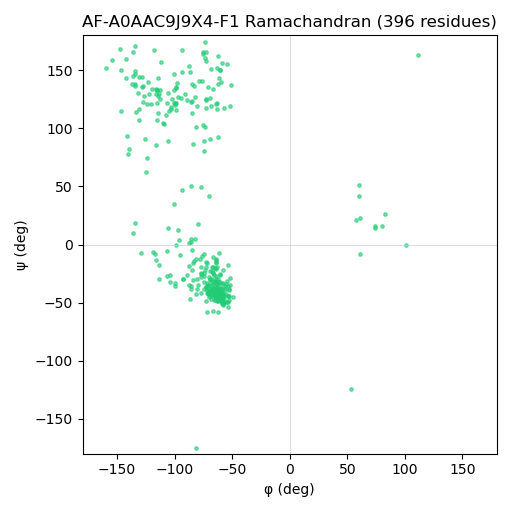-7.381 2.632 1.00 92.69 81 TYR A O 1
ATOM 653 N N . ALA A 1 82 ? 7.051 -5.369 3.626 1.00 90.56 82 ALA A N 1
ATOM 654 C CA . ALA A 1 82 ? 7.957 -4.805 2.629 1.00 90.56 82 ALA A CA 1
ATOM 655 C C . ALA A 1 82 ? 9.267 -5.602 2.565 1.00 90.56 82 ALA A C 1
ATOM 657 O O . ALA A 1 82 ? 9.762 -5.896 1.473 1.00 90.56 82 ALA A O 1
ATOM 658 N N . GLN A 1 83 ? 9.766 -6.064 3.716 1.00 87.19 83 GLN A N 1
ATOM 659 C CA . GLN A 1 83 ? 10.913 -6.978 3.793 1.00 87.19 83 GLN A CA 1
ATOM 660 C C . GLN A 1 83 ? 10.701 -8.277 2.994 1.00 87.19 83 GLN A C 1
ATOM 662 O O . GLN A 1 83 ? 11.609 -8.758 2.317 1.00 87.19 83 GLN A O 1
ATOM 667 N N . PHE A 1 84 ? 9.490 -8.842 3.005 1.00 91.25 84 PHE A N 1
ATOM 668 C CA . PHE A 1 84 ? 9.199 -10.082 2.283 1.00 91.25 84 PHE A CA 1
ATOM 669 C C . PHE A 1 84 ? 9.033 -9.819 0.788 1.00 91.25 84 PHE A C 1
ATOM 671 O O . PHE A 1 84 ? 9.574 -10.568 -0.027 1.00 91.25 84 PHE A O 1
ATOM 678 N N . LEU A 1 85 ? 8.343 -8.729 0.442 1.00 92.75 85 LEU A N 1
ATOM 679 C CA . LEU A 1 85 ? 8.107 -8.296 -0.933 1.00 92.75 85 LEU A CA 1
ATOM 680 C C . LEU A 1 85 ? 9.418 -8.042 -1.691 1.00 92.75 85 LEU A C 1
ATOM 682 O O . LEU A 1 85 ? 9.530 -8.355 -2.873 1.00 92.75 85 LEU A O 1
ATOM 686 N N . THR A 1 86 ? 10.412 -7.479 -1.005 1.00 91.12 86 THR A N 1
ATOM 687 C CA . THR A 1 86 ? 11.667 -7.015 -1.611 1.00 91.12 86 THR A CA 1
ATOM 688 C C . THR A 1 86 ? 12.815 -8.024 -1.538 1.00 91.12 86 THR A C 1
ATOM 690 O O . THR A 1 86 ? 13.832 -7.831 -2.206 1.00 91.12 86 THR A O 1
ATOM 693 N N . SER A 1 87 ? 12.647 -9.125 -0.798 1.00 87.81 87 SER A N 1
ATOM 694 C CA . SER A 1 87 ? 13.709 -10.102 -0.499 1.00 87.81 87 SER A CA 1
ATOM 695 C C . SER A 1 87 ? 14.431 -10.690 -1.723 1.00 87.81 87 SER A C 1
ATOM 697 O O . SER A 1 87 ? 15.630 -10.938 -1.675 1.00 87.81 87 SER A O 1
ATOM 699 N N . ASN A 1 88 ? 13.756 -10.847 -2.865 1.00 86.25 88 ASN A N 1
ATOM 700 C CA . ASN A 1 88 ? 14.389 -11.350 -4.096 1.00 86.25 88 ASN A CA 1
ATOM 701 C C . ASN A 1 88 ? 15.388 -10.368 -4.728 1.00 86.25 88 ASN A C 1
ATOM 703 O O . ASN A 1 88 ? 16.251 -10.758 -5.521 1.00 86.25 88 ASN A O 1
ATOM 707 N N . TYR A 1 89 ? 15.241 -9.081 -4.424 1.00 85.56 89 TYR A N 1
ATOM 708 C CA . TYR A 1 89 ? 16.027 -8.007 -5.014 1.00 85.56 89 TYR A CA 1
ATOM 709 C C . TYR A 1 89 ? 16.894 -7.277 -3.996 1.00 85.56 89 TYR A C 1
ATOM 711 O O . TYR A 1 89 ? 17.800 -6.574 -4.433 1.00 85.56 89 TYR A O 1
ATOM 719 N N . SER A 1 90 ? 16.684 -7.454 -2.687 1.00 82.88 90 SER A N 1
ATOM 720 C CA . SER A 1 90 ? 17.511 -6.845 -1.633 1.00 82.88 90 SER A CA 1
ATOM 721 C C . SER A 1 90 ? 18.992 -7.190 -1.784 1.00 82.88 90 SER A C 1
ATOM 723 O O . SER A 1 90 ? 19.836 -6.315 -1.585 1.00 82.88 90 SER A O 1
ATOM 725 N N . ASP A 1 91 ? 19.288 -8.402 -2.263 1.00 83.56 91 ASP A N 1
ATOM 726 C CA . ASP A 1 91 ? 20.651 -8.940 -2.385 1.00 83.56 91 ASP A CA 1
ATOM 727 C C . ASP A 1 91 ? 21.143 -8.987 -3.844 1.00 83.56 91 ASP A C 1
ATOM 729 O O . ASP A 1 91 ? 22.303 -9.282 -4.129 1.00 83.56 91 ASP A O 1
ATOM 733 N N . ALA A 1 92 ? 20.276 -8.668 -4.812 1.00 84.19 92 ALA A N 1
ATOM 734 C CA . ALA A 1 92 ? 20.622 -8.720 -6.232 1.00 84.19 92 ALA A CA 1
ATOM 735 C C . ALA A 1 92 ? 21.650 -7.638 -6.610 1.00 84.19 92 ALA A C 1
ATOM 737 O O . ALA A 1 92 ? 21.636 -6.546 -6.055 1.00 84.19 92 ALA A O 1
ATOM 738 N N . ASN A 1 93 ? 22.492 -7.863 -7.621 1.00 84.75 93 ASN A N 1
ATOM 739 C CA . ASN A 1 93 ? 23.378 -6.807 -8.131 1.00 84.75 93 ASN A CA 1
ATOM 740 C C . ASN A 1 93 ? 22.559 -5.604 -8.649 1.00 84.75 93 ASN A C 1
ATOM 742 O O . ASN A 1 93 ? 21.545 -5.795 -9.325 1.00 84.75 93 ASN A O 1
ATOM 746 N N . ILE A 1 94 ? 23.019 -4.378 -8.374 1.00 82.19 94 ILE A N 1
ATOM 747 C CA . ILE A 1 94 ? 22.399 -3.133 -8.841 1.00 82.19 94 ILE A CA 1
ATOM 748 C C . ILE A 1 94 ? 22.115 -3.163 -10.352 1.00 82.19 94 ILE A C 1
ATOM 750 O O . ILE A 1 94 ? 20.988 -2.902 -10.760 1.00 82.19 94 ILE A O 1
ATOM 754 N N . LEU A 1 95 ? 23.063 -3.614 -11.180 1.00 80.50 95 LEU A N 1
ATOM 755 C CA . LEU A 1 95 ? 22.885 -3.693 -12.634 1.00 80.50 95 LEU A CA 1
ATOM 756 C C . LEU A 1 95 ? 21.734 -4.623 -13.026 1.00 80.50 95 LEU A C 1
ATOM 758 O O . LEU A 1 95 ? 20.929 -4.283 -13.890 1.00 80.50 95 LEU A O 1
ATOM 762 N N . LYS A 1 96 ? 21.612 -5.772 -12.348 1.00 85.56 96 LYS A N 1
ATOM 763 C CA . LYS A 1 96 ? 20.505 -6.712 -12.567 1.00 85.56 96 LYS A CA 1
ATOM 764 C C . LYS A 1 96 ? 19.169 -6.060 -12.213 1.00 85.56 96 LYS A C 1
ATOM 766 O O . LYS A 1 96 ? 18.225 -6.194 -12.983 1.00 85.56 96 LYS A O 1
ATOM 771 N N . ARG A 1 97 ? 19.086 -5.338 -11.087 1.00 85.38 97 ARG A N 1
ATOM 772 C CA . ARG A 1 97 ? 17.857 -4.633 -10.675 1.00 85.38 97 ARG A CA 1
ATOM 773 C C . ARG A 1 97 ? 17.420 -3.640 -11.750 1.00 85.38 97 ARG A C 1
ATOM 775 O O . ARG A 1 97 ? 16.274 -3.680 -12.176 1.00 85.38 97 ARG A O 1
ATOM 782 N N . PHE A 1 98 ? 18.332 -2.804 -12.240 1.00 83.88 98 PHE A N 1
ATOM 783 C CA . PHE A 1 98 ? 17.988 -1.767 -13.216 1.00 83.88 98 PHE A CA 1
ATOM 784 C C . PHE A 1 98 ? 17.702 -2.309 -14.617 1.00 83.88 98 PHE A C 1
ATOM 786 O O . PHE A 1 98 ? 16.758 -1.848 -15.252 1.00 83.88 98 PHE A O 1
ATOM 793 N N . LEU A 1 99 ? 18.422 -3.341 -15.065 1.00 87.25 99 LEU A N 1
ATOM 794 C CA . LEU A 1 99 ? 18.081 -4.052 -16.299 1.00 87.25 99 LEU A CA 1
ATOM 795 C C . LEU A 1 99 ? 16.653 -4.612 -16.226 1.00 87.25 99 LEU A C 1
ATOM 797 O O . LEU A 1 99 ? 15.846 -4.378 -17.124 1.00 87.25 99 LEU A O 1
ATOM 801 N N . VAL A 1 100 ? 16.329 -5.323 -15.141 1.00 89.56 100 VAL A N 1
ATOM 802 C CA . VAL A 1 100 ? 14.993 -5.896 -14.943 1.00 89.56 100 VAL A CA 1
ATOM 803 C C . VAL A 1 100 ? 13.945 -4.793 -14.828 1.00 89.56 100 VAL A C 1
ATOM 805 O O . VAL A 1 100 ? 12.880 -4.929 -15.418 1.00 89.56 100 VAL A O 1
ATOM 808 N N . LEU A 1 101 ? 14.245 -3.680 -14.152 1.00 89.81 101 LEU A N 1
ATOM 809 C CA . LEU A 1 101 ? 13.349 -2.526 -14.073 1.00 89.81 101 LEU A CA 1
ATOM 810 C C . LEU A 1 101 ? 13.023 -1.987 -15.469 1.00 89.81 101 LEU A C 1
ATOM 812 O O . LEU A 1 101 ? 11.851 -1.837 -15.797 1.00 89.81 101 LEU A O 1
ATOM 816 N N . CYS A 1 102 ? 14.029 -1.763 -16.318 1.00 89.06 102 CYS A N 1
ATOM 817 C CA . CYS A 1 102 ? 13.813 -1.326 -17.697 1.00 89.06 102 CYS A CA 1
ATOM 818 C C . CYS A 1 102 ? 12.960 -2.321 -18.492 1.00 89.06 102 CYS A C 1
ATOM 820 O O . CYS A 1 102 ? 12.018 -1.908 -19.165 1.00 89.06 102 CYS A O 1
ATOM 822 N N . LEU A 1 103 ? 13.242 -3.622 -18.382 1.00 91.12 103 LEU A N 1
ATOM 823 C CA . LEU A 1 103 ? 12.457 -4.662 -19.055 1.00 91.12 103 LEU A CA 1
ATOM 824 C C . LEU A 1 103 ? 11.002 -4.686 -18.573 1.00 91.12 103 LEU A C 1
ATOM 826 O O . LEU A 1 103 ? 10.090 -4.794 -19.390 1.00 91.12 103 LEU A O 1
ATOM 830 N N . VAL A 1 104 ? 10.774 -4.539 -17.266 1.00 90.75 104 VAL A N 1
ATOM 831 C CA . VAL A 1 104 ? 9.433 -4.454 -16.678 1.00 90.75 104 VAL A CA 1
ATOM 832 C C . VAL A 1 104 ? 8.691 -3.233 -17.212 1.00 90.75 104 VAL A C 1
ATOM 834 O O . VAL A 1 104 ? 7.564 -3.370 -17.673 1.00 90.75 104 VAL A O 1
ATOM 837 N N . LEU A 1 105 ? 9.309 -2.051 -17.208 1.00 90.56 105 LEU A N 1
ATOM 838 C CA . LEU A 1 105 ? 8.670 -0.825 -17.698 1.00 90.56 105 LEU A CA 1
ATOM 839 C C . LEU A 1 105 ? 8.317 -0.923 -19.187 1.00 90.56 105 LEU A C 1
ATOM 841 O O . LEU A 1 105 ? 7.213 -0.548 -19.581 1.00 90.56 105 LEU A O 1
ATOM 845 N N . LEU A 1 106 ? 9.213 -1.489 -20.003 1.00 90.38 106 LEU A N 1
ATOM 846 C CA . LEU A 1 106 ? 8.951 -1.759 -21.418 1.00 90.38 106 LEU A CA 1
ATOM 847 C C . LEU A 1 106 ? 7.791 -2.744 -21.601 1.00 90.38 106 LEU A C 1
ATOM 849 O O . LEU A 1 106 ? 6.913 -2.506 -22.426 1.00 90.38 106 LEU A O 1
ATOM 853 N N . ALA A 1 107 ? 7.736 -3.809 -20.798 1.00 90.81 107 ALA A N 1
ATOM 854 C CA . ALA A 1 107 ? 6.640 -4.775 -20.828 1.00 90.81 107 ALA A CA 1
ATOM 855 C C . ALA A 1 107 ? 5.296 -4.181 -20.362 1.00 90.81 107 ALA A C 1
ATOM 857 O O . ALA A 1 107 ? 4.240 -4.674 -20.752 1.00 90.81 107 ALA A O 1
ATOM 858 N N . ARG A 1 108 ? 5.319 -3.120 -19.545 1.00 89.94 108 ARG A N 1
ATOM 859 C CA . ARG A 1 108 ? 4.124 -2.423 -19.035 1.00 89.94 108 ARG A CA 1
ATOM 860 C C . ARG A 1 108 ? 3.620 -1.323 -19.966 1.00 89.94 108 ARG A C 1
ATOM 862 O O . ARG A 1 108 ? 2.456 -0.931 -19.868 1.00 89.94 108 ARG A O 1
ATOM 869 N N . PHE A 1 109 ? 4.455 -0.855 -20.890 1.00 89.31 109 PHE A N 1
ATOM 870 C CA . PHE A 1 109 ? 4.094 0.188 -21.845 1.00 89.31 109 PHE A CA 1
ATOM 871 C C . PHE A 1 109 ? 2.860 -0.162 -22.708 1.00 89.31 109 PHE A C 1
ATOM 873 O O . PHE A 1 109 ? 1.978 0.691 -22.820 1.00 89.31 109 PHE A O 1
ATOM 880 N N . PRO A 1 110 ? 2.701 -1.391 -23.251 1.00 89.88 110 PRO A N 1
ATOM 881 C CA . PRO A 1 110 ? 1.498 -1.760 -23.999 1.00 89.88 110 PRO A CA 1
ATOM 882 C C . PRO A 1 110 ? 0.210 -1.669 -23.175 1.00 89.88 110 PRO A C 1
ATOM 884 O O . PRO A 1 110 ? -0.782 -1.156 -23.682 1.00 89.88 110 PRO A O 1
ATOM 887 N N . SER A 1 111 ? 0.219 -2.109 -21.910 1.00 87.75 111 SER A N 1
ATOM 888 C CA . SER A 1 111 ? -0.950 -2.008 -21.019 1.00 87.75 111 SER A CA 1
ATOM 889 C C . SER A 1 111 ? -1.332 -0.554 -20.758 1.00 87.75 111 SER A C 1
ATOM 891 O O . SER A 1 111 ? -2.503 -0.193 -20.863 1.00 87.75 111 SER A O 1
ATOM 893 N N . LEU A 1 112 ? -0.337 0.304 -20.511 1.00 88.19 112 LEU A N 1
ATOM 894 C CA . LEU A 1 112 ? -0.561 1.736 -20.353 1.00 88.19 112 LEU A CA 1
ATOM 895 C C . LEU A 1 112 ? -1.213 2.330 -21.608 1.00 88.19 112 LEU A C 1
ATOM 897 O O . LEU A 1 112 ? -2.235 3.005 -21.491 1.00 88.19 112 LEU A O 1
ATOM 901 N N . MET A 1 113 ? -0.658 2.054 -22.796 1.00 87.50 113 MET A N 1
ATOM 902 C CA . MET A 1 113 ? -1.215 2.522 -24.072 1.00 87.50 113 MET A CA 1
ATOM 903 C C . MET A 1 113 ? -2.634 2.000 -24.286 1.00 87.50 113 MET A C 1
ATOM 905 O O . MET A 1 113 ? -3.526 2.787 -24.598 1.00 87.50 113 MET A O 1
ATOM 909 N N . LYS A 1 114 ? -2.869 0.706 -24.038 1.00 85.88 114 LYS A N 1
ATOM 910 C CA . LYS A 1 114 ? -4.204 0.102 -24.065 1.00 85.88 114 LYS A CA 1
ATOM 911 C C . LYS A 1 114 ? -5.165 0.882 -23.167 1.00 85.88 114 LYS A C 1
ATOM 913 O O . LYS A 1 114 ? -6.229 1.244 -23.639 1.00 85.88 114 LYS A O 1
ATOM 918 N N . SER A 1 115 ? -4.772 1.266 -21.949 1.00 83.88 115 SER A N 1
ATOM 919 C CA . SER A 1 115 ? -5.639 2.052 -21.056 1.00 83.88 115 SER A CA 1
ATOM 920 C C . SER A 1 115 ? -6.047 3.424 -21.622 1.00 83.88 115 SER A C 1
ATOM 922 O O . SER A 1 115 ? -7.096 3.945 -21.245 1.00 83.88 115 SER A O 1
ATOM 924 N N . PHE A 1 116 ? -5.252 4.034 -22.513 1.00 82.81 116 PHE A N 1
ATOM 925 C CA . PHE A 1 116 ? -5.619 5.287 -23.189 1.00 82.81 116 PHE A CA 1
ATOM 926 C C . PHE A 1 116 ? -6.574 5.073 -24.360 1.00 82.81 116 PHE A C 1
ATOM 928 O O . PHE A 1 116 ? -7.415 5.939 -24.600 1.00 82.81 116 PHE A O 1
ATOM 935 N N . PHE A 1 117 ? -6.432 3.959 -25.080 1.00 81.12 117 PHE A N 1
ATOM 936 C CA . PHE A 1 117 ? -7.281 3.616 -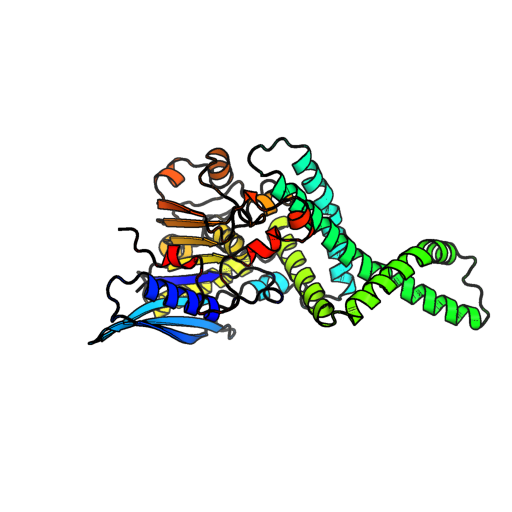26.223 1.00 81.12 117 PHE A CA 1
ATOM 937 C C . PHE A 1 117 ? -8.590 2.939 -25.806 1.00 81.12 117 PHE A C 1
ATOM 939 O O . PHE A 1 117 ? -9.613 3.137 -26.458 1.00 81.12 117 PHE A O 1
ATOM 946 N N . ASP A 1 118 ? -8.580 2.201 -24.699 1.00 70.06 118 ASP A N 1
ATOM 947 C CA . ASP A 1 118 ? -9.776 1.647 -24.093 1.00 70.06 118 ASP A CA 1
ATOM 948 C C . ASP A 1 118 ? -10.563 2.777 -23.433 1.00 70.06 118 ASP A C 1
ATOM 950 O O . ASP A 1 118 ? -10.133 3.416 -22.461 1.00 70.06 118 ASP A O 1
ATOM 954 N N . PHE A 1 119 ? -11.775 2.990 -23.940 1.00 56.25 119 PHE A N 1
ATOM 955 C CA . PHE A 1 119 ? -12.791 3.857 -23.349 1.00 56.25 119 PHE A CA 1
ATOM 956 C C . PHE A 1 119 ? -13.353 3.259 -22.046 1.00 56.25 119 PHE A C 1
ATOM 958 O O . PHE A 1 119 ? -14.554 3.297 -21.810 1.00 56.25 119 PHE A O 1
ATOM 965 N N . ASN A 1 120 ? -12.503 2.695 -21.181 1.00 58.12 120 ASN A N 1
ATOM 966 C CA . ASN A 1 120 ? -12.867 2.328 -19.818 1.00 58.12 120 ASN A CA 1
ATOM 967 C C . ASN A 1 120 ? -13.261 3.610 -19.073 1.00 58.12 120 ASN A C 1
ATOM 969 O O . ASN A 1 120 ? -12.408 4.329 -18.545 1.00 58.12 120 ASN A O 1
ATOM 973 N N . PHE A 1 121 ? -14.564 3.913 -19.096 1.00 59.78 121 PHE A N 1
ATOM 974 C CA . PHE A 1 121 ? -15.164 5.144 -18.575 1.00 59.78 121 PHE A CA 1
ATOM 975 C C . PHE A 1 121 ? -14.999 5.301 -17.053 1.00 59.78 121 PHE A C 1
ATOM 977 O O . PHE A 1 121 ? -15.159 6.406 -16.543 1.00 59.78 121 PHE A O 1
ATOM 984 N N . HIS A 1 122 ? -14.634 4.228 -16.342 1.00 71.25 122 HIS A N 1
ATOM 985 C CA . HIS A 1 122 ? -14.500 4.198 -14.883 1.00 71.25 122 HIS A CA 1
ATOM 986 C C . HIS A 1 122 ? -13.139 4.696 -14.352 1.00 71.25 122 HIS A C 1
ATOM 988 O O . HIS A 1 122 ? -13.023 5.005 -13.162 1.00 71.25 122 HIS A O 1
ATOM 994 N N . ILE A 1 123 ? -12.103 4.801 -15.202 1.00 78.38 123 ILE A N 1
ATOM 995 C CA . ILE A 1 123 ? -10.772 5.294 -14.799 1.00 78.38 123 ILE A CA 1
ATOM 996 C C . ILE A 1 123 ? -10.618 6.767 -15.182 1.00 78.38 123 ILE A C 1
ATOM 998 O O . ILE A 1 123 ? -10.665 7.138 -16.361 1.00 78.38 123 ILE A O 1
ATOM 1002 N N . LYS A 1 124 ? -10.348 7.619 -14.186 1.00 78.50 124 LYS A N 1
ATOM 1003 C CA . LYS A 1 124 ? -10.185 9.068 -14.382 1.00 78.50 124 LYS A CA 1
ATOM 1004 C C . LYS A 1 124 ? -8.993 9.383 -15.301 1.00 78.50 124 LYS A C 1
ATOM 1006 O O . LYS A 1 124 ? -7.890 8.862 -15.137 1.00 78.50 124 LYS A O 1
ATOM 1011 N N . LYS A 1 125 ? -9.167 10.342 -16.223 1.00 81.38 125 LYS A N 1
ATOM 1012 C CA . LYS A 1 125 ? -8.104 10.801 -17.149 1.00 81.38 125 LYS A CA 1
ATOM 1013 C C . LYS A 1 125 ? -6.845 11.291 -16.420 1.00 81.38 125 LYS A C 1
ATOM 1015 O O . LYS A 1 125 ? -5.736 11.036 -16.884 1.00 81.38 125 LYS A O 1
ATOM 1020 N N . ARG A 1 126 ? -7.009 11.976 -15.278 1.00 78.19 126 ARG A N 1
ATOM 1021 C CA . ARG A 1 126 ? -5.891 12.457 -14.443 1.00 78.19 126 ARG A CA 1
ATOM 1022 C C . ARG A 1 126 ? -5.004 11.295 -13.973 1.00 78.19 126 ARG A C 1
ATOM 1024 O O . ARG A 1 126 ? -3.787 11.399 -14.096 1.00 78.19 126 ARG A O 1
ATOM 1031 N N . SER A 1 127 ? -5.598 10.181 -13.544 1.00 79.56 127 SER A N 1
ATOM 1032 C CA . SER A 1 127 ? -4.873 8.979 -13.111 1.00 79.56 127 SER A CA 1
ATOM 1033 C C . SER A 1 127 ? -4.082 8.343 -14.258 1.00 79.56 127 SER A C 1
ATOM 1035 O O . SER A 1 127 ? -2.915 8.017 -14.070 1.00 79.56 127 SER A O 1
ATOM 1037 N N . LYS A 1 128 ? -4.640 8.279 -15.479 1.00 85.69 128 LYS A N 1
ATOM 1038 C CA . LYS A 1 128 ? -3.916 7.788 -16.676 1.00 85.69 128 LYS A CA 1
ATOM 1039 C C . LYS A 1 128 ? -2.687 8.644 -17.016 1.00 85.69 128 LYS A C 1
ATOM 1041 O O . LYS A 1 128 ? -1.609 8.116 -17.301 1.00 85.69 128 LYS A O 1
ATOM 1046 N N . ILE A 1 129 ? -2.823 9.974 -16.960 1.00 83.31 129 ILE A N 1
ATOM 1047 C CA . ILE A 1 129 ? -1.710 10.907 -17.214 1.00 83.31 129 ILE A CA 1
ATOM 1048 C C . ILE A 1 129 ? -0.617 10.746 -16.151 1.00 83.31 129 ILE A C 1
ATOM 1050 O O . ILE A 1 129 ? 0.556 10.627 -16.501 1.00 83.31 129 ILE A O 1
ATOM 1054 N N . GLN A 1 130 ? -0.983 10.699 -14.868 1.00 80.12 130 GLN A N 1
ATOM 1055 C CA . GLN A 1 130 ? -0.002 10.535 -13.792 1.00 80.12 130 GLN A CA 1
ATOM 1056 C C . GLN A 1 130 ? 0.669 9.164 -13.810 1.00 80.12 130 GLN A C 1
ATOM 1058 O O . GLN A 1 130 ? 1.883 9.092 -13.631 1.00 80.12 130 GLN A O 1
ATOM 1063 N N . ALA A 1 131 ? -0.082 8.099 -14.105 1.00 84.38 131 ALA A N 1
ATOM 1064 C CA . ALA A 1 131 ? 0.488 6.783 -14.341 1.00 84.38 131 ALA A CA 1
ATOM 1065 C C . ALA A 1 131 ? 1.564 6.875 -15.429 1.00 84.38 131 ALA A C 1
ATOM 1067 O O . ALA A 1 131 ? 2.715 6.543 -15.160 1.00 84.38 131 ALA A O 1
ATOM 1068 N N . SER A 1 132 ? 1.240 7.426 -16.602 1.00 85.25 132 SER A N 1
ATOM 1069 C CA . SER A 1 132 ? 2.205 7.589 -17.703 1.00 85.25 132 SER A CA 1
ATOM 1070 C C . SER A 1 132 ? 3.464 8.328 -17.285 1.00 85.25 132 SER A C 1
ATOM 1072 O O . SER A 1 132 ? 4.575 7.919 -17.617 1.00 85.25 132 SER A O 1
ATOM 1074 N N . TYR A 1 133 ? 3.287 9.411 -16.534 1.00 81.94 133 TYR A N 1
ATOM 1075 C CA . TYR A 1 133 ? 4.392 10.210 -16.039 1.00 81.94 133 TYR A CA 1
ATOM 1076 C C . TYR A 1 133 ? 5.295 9.406 -15.091 1.00 81.94 133 TYR A C 1
ATOM 1078 O O . TYR A 1 133 ? 6.516 9.463 -15.220 1.00 81.94 133 TYR A O 1
ATOM 1086 N N . PHE A 1 134 ? 4.715 8.568 -14.223 1.00 81.44 134 PHE A N 1
ATOM 1087 C CA . PHE A 1 134 ? 5.456 7.631 -13.374 1.00 81.44 134 PHE A CA 1
ATOM 1088 C C . PHE A 1 134 ? 6.298 6.657 -14.208 1.00 81.44 134 PHE A C 1
ATOM 1090 O O . PHE A 1 134 ? 7.494 6.521 -13.963 1.00 81.44 134 PHE A O 1
ATOM 1097 N N . LEU A 1 135 ? 5.726 6.040 -15.248 1.00 85.62 135 LEU A N 1
ATOM 1098 C CA . LEU A 1 135 ? 6.482 5.141 -16.127 1.00 85.62 135 LEU A CA 1
ATOM 1099 C C . LEU A 1 135 ? 7.648 5.861 -16.808 1.00 85.62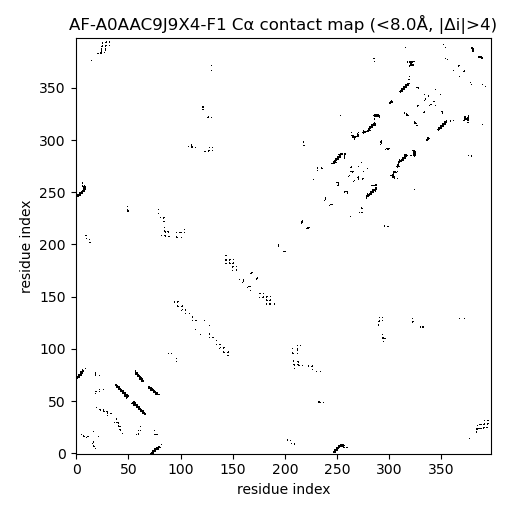 135 LEU A C 1
ATOM 1101 O O . LEU A 1 135 ? 8.744 5.308 -16.859 1.00 85.62 135 LEU A O 1
ATOM 1105 N N . VAL A 1 136 ? 7.449 7.098 -17.273 1.00 83.81 136 VAL A N 1
ATOM 1106 C CA . VAL A 1 136 ? 8.520 7.901 -17.887 1.00 83.81 136 VAL A CA 1
ATOM 1107 C C . VAL A 1 136 ? 9.657 8.157 -16.899 1.00 83.81 136 VAL A C 1
ATOM 1109 O O . VAL A 1 136 ? 10.818 7.979 -17.254 1.00 83.81 136 VAL A O 1
ATOM 1112 N N . ILE A 1 137 ? 9.358 8.519 -15.652 1.00 79.81 137 ILE A N 1
ATOM 1113 C CA . ILE A 1 137 ? 10.393 8.798 -14.645 1.00 79.81 137 ILE A CA 1
ATOM 1114 C C . ILE A 1 137 ? 11.180 7.545 -14.312 1.00 79.81 137 ILE A C 1
ATOM 1116 O O . ILE A 1 137 ? 12.408 7.577 -14.330 1.00 79.81 137 ILE A O 1
ATOM 1120 N N . TYR A 1 138 ? 10.500 6.428 -14.057 1.00 80.19 138 TYR A N 1
ATOM 1121 C CA . TYR A 1 138 ? 11.189 5.170 -13.788 1.00 80.19 138 TYR A CA 1
ATOM 1122 C C . TYR A 1 138 ? 11.976 4.688 -15.007 1.00 80.19 138 TYR A C 1
ATOM 1124 O O . TYR A 1 138 ? 13.041 4.097 -14.836 1.00 80.19 138 TYR A O 1
ATOM 1132 N N . ALA A 1 139 ? 11.517 4.985 -16.227 1.00 84.06 139 ALA A N 1
ATOM 1133 C CA . ALA A 1 139 ? 12.254 4.670 -17.445 1.00 84.06 139 ALA A CA 1
ATOM 1134 C C . ALA A 1 139 ? 13.524 5.517 -17.553 1.00 84.06 139 ALA A C 1
ATOM 1136 O O . ALA A 1 139 ? 14.592 4.963 -17.791 1.00 84.06 139 ALA A O 1
ATOM 1137 N N . VAL A 1 140 ? 13.443 6.831 -17.316 1.00 79.25 140 VAL A N 1
ATOM 1138 C CA . VAL A 1 140 ? 14.612 7.728 -17.290 1.00 79.25 140 VAL A CA 1
ATOM 1139 C C . VAL A 1 140 ? 15.608 7.297 -16.212 1.00 79.25 140 VAL A C 1
ATOM 1141 O O . VAL A 1 140 ? 16.803 7.194 -16.490 1.00 79.25 140 VAL A O 1
ATOM 1144 N N . LEU A 1 141 ? 15.127 6.974 -15.009 1.00 76.38 141 LEU A N 1
ATOM 1145 C CA . LEU A 1 141 ? 15.963 6.487 -13.907 1.00 76.38 141 LEU A CA 1
ATOM 1146 C C . LEU A 1 141 ? 16.621 5.138 -14.230 1.00 76.38 141 LEU A C 1
ATOM 1148 O O . LEU A 1 141 ? 17.810 4.956 -13.971 1.00 76.38 141 LEU A O 1
ATOM 1152 N N . GLY A 1 142 ? 15.871 4.202 -14.818 1.00 79.75 142 GLY A N 1
ATOM 1153 C CA . GLY A 1 142 ? 16.397 2.912 -15.256 1.00 79.75 142 GLY A CA 1
ATOM 1154 C C . GLY A 1 142 ? 17.453 3.055 -16.350 1.00 79.75 142 GLY A C 1
ATOM 1155 O O . GLY A 1 142 ? 18.536 2.477 -16.253 1.00 79.75 142 GLY A O 1
ATOM 1156 N N . MET A 1 143 ? 17.173 3.893 -17.350 1.00 78.44 143 MET A N 1
ATOM 1157 C CA . MET A 1 143 ? 18.091 4.186 -18.449 1.00 78.44 143 MET A CA 1
ATOM 1158 C C . MET A 1 143 ? 19.385 4.836 -17.965 1.00 78.44 143 MET A C 1
ATOM 1160 O O . MET A 1 143 ? 20.448 4.466 -18.452 1.00 78.44 143 MET A O 1
ATOM 1164 N N . TYR A 1 144 ? 19.332 5.752 -16.993 1.00 77.50 144 TYR A N 1
ATOM 1165 C CA . TYR A 1 144 ? 20.533 6.397 -16.455 1.00 77.50 144 TYR A CA 1
ATOM 1166 C C . TYR A 1 144 ? 21.593 5.375 -16.002 1.00 77.50 144 TYR A C 1
ATOM 1168 O O . TYR A 1 144 ? 22.761 5.482 -16.379 1.00 77.50 144 TYR A O 1
ATOM 1176 N N . LEU A 1 145 ? 21.199 4.348 -15.244 1.00 74.62 145 LEU A N 1
ATOM 1177 C CA . LEU A 1 145 ? 22.154 3.352 -14.743 1.00 74.62 145 LEU A CA 1
ATOM 1178 C C . LEU A 1 145 ? 22.635 2.385 -15.824 1.00 74.62 145 LEU A C 1
ATOM 1180 O O . LEU A 1 145 ? 23.765 1.905 -15.740 1.00 74.62 145 LEU A O 1
ATOM 1184 N N . LEU A 1 146 ? 21.827 2.145 -16.858 1.00 77.81 146 LEU A N 1
ATOM 1185 C CA . LEU A 1 146 ? 22.274 1.410 -18.039 1.00 77.81 146 LEU A CA 1
ATOM 1186 C C . LEU A 1 146 ? 23.295 2.218 -18.850 1.00 77.81 146 LEU A C 1
ATOM 1188 O O . LEU A 1 146 ? 24.290 1.650 -19.292 1.00 77.81 146 LEU A O 1
ATOM 1192 N N . PHE A 1 147 ? 23.102 3.534 -18.988 1.00 80.56 147 PHE A N 1
ATOM 1193 C CA . PHE A 1 147 ? 24.020 4.424 -19.709 1.00 80.56 147 PHE A CA 1
ATOM 1194 C C . PHE A 1 147 ? 25.336 4.693 -18.974 1.00 80.56 147 PHE A C 1
ATOM 1196 O O . PHE A 1 147 ? 26.336 5.015 -19.613 1.00 80.56 147 PHE A O 1
ATOM 1203 N N . LEU A 1 148 ? 25.384 4.458 -17.662 1.00 78.00 148 LEU A N 1
ATOM 1204 C CA . LEU A 1 148 ? 26.626 4.479 -16.891 1.00 78.00 148 LEU A CA 1
ATOM 1205 C C . LEU A 1 148 ? 27.657 3.465 -17.422 1.00 78.00 148 LEU A C 1
ATOM 1207 O O . LEU A 1 148 ? 28.852 3.754 -17.404 1.00 78.00 148 LEU A O 1
ATOM 1211 N N . ILE A 1 149 ? 27.215 2.309 -17.939 1.00 79.69 149 ILE A N 1
ATOM 1212 C CA . ILE A 1 149 ? 28.116 1.276 -18.475 1.00 79.69 149 ILE A CA 1
ATOM 1213 C C . ILE A 1 149 ? 28.841 1.772 -19.744 1.00 79.69 149 ILE A C 1
ATOM 1215 O O . ILE A 1 149 ? 30.073 1.809 -19.716 1.00 79.69 149 ILE A O 1
ATOM 1219 N N . PRO A 1 150 ? 28.151 2.196 -20.829 1.00 77.00 150 PRO A N 1
ATOM 1220 C CA . PRO A 1 150 ? 28.805 2.805 -21.985 1.00 77.00 150 PRO A CA 1
ATOM 1221 C C . PRO A 1 150 ? 29.711 3.984 -21.629 1.00 77.00 150 PRO A C 1
ATOM 1223 O O . PRO A 1 150 ? 30.795 4.089 -22.190 1.00 77.00 150 PRO A O 1
ATOM 1226 N N . SER A 1 151 ? 29.322 4.843 -20.679 1.00 78.50 151 SER A N 1
ATOM 1227 C CA . SER A 1 151 ? 30.160 5.975 -20.266 1.00 78.50 151 SER A CA 1
ATOM 1228 C C . SER A 1 151 ? 31.471 5.532 -19.614 1.00 78.50 151 SER A C 1
ATOM 1230 O O . SER A 1 151 ? 32.527 6.055 -19.959 1.00 78.50 151 SER A O 1
ATOM 1232 N N . VAL A 1 152 ? 31.437 4.542 -18.714 1.00 80.75 152 VAL A N 1
ATOM 1233 C CA . VAL A 1 152 ? 32.661 3.981 -18.116 1.00 80.75 152 VAL A CA 1
ATOM 1234 C C . VAL A 1 152 ? 33.521 3.301 -19.182 1.00 80.75 152 VAL A C 1
ATOM 1236 O O . VAL A 1 152 ? 34.732 3.510 -19.209 1.00 80.75 152 VAL A O 1
ATOM 1239 N N . LEU A 1 153 ? 32.911 2.531 -20.088 1.00 80.38 153 LEU A N 1
ATOM 1240 C CA . LEU A 1 153 ? 33.625 1.886 -21.192 1.00 80.38 153 LEU A CA 1
ATOM 1241 C C . LEU A 1 153 ? 34.270 2.905 -22.139 1.00 80.38 153 LEU A C 1
ATOM 1243 O O . LEU A 1 153 ? 35.399 2.676 -22.563 1.00 80.38 153 LEU A O 1
ATOM 1247 N N . SER A 1 154 ? 33.608 4.031 -22.429 1.00 74.69 154 SER A N 1
ATOM 1248 C CA . SER A 1 154 ? 34.185 5.100 -23.255 1.00 74.69 154 SER A CA 1
ATOM 1249 C C . SER A 1 154 ? 35.419 5.716 -22.594 1.00 74.69 154 SER A C 1
ATOM 1251 O O . SER A 1 154 ? 36.465 5.840 -23.227 1.00 74.69 154 SER A O 1
ATOM 1253 N N . VAL A 1 155 ? 35.350 6.015 -21.290 1.00 80.06 155 VAL A N 1
ATOM 1254 C CA . VAL A 1 155 ? 36.504 6.539 -20.537 1.00 80.06 155 VAL A CA 1
ATOM 1255 C C . VAL A 1 155 ? 37.668 5.544 -20.557 1.00 80.06 155 VAL A C 1
ATOM 1257 O O . VAL A 1 155 ? 38.800 5.933 -20.843 1.00 80.06 155 VAL A O 1
ATOM 1260 N N . LEU A 1 156 ? 37.398 4.256 -20.316 1.00 79.75 156 LEU A N 1
ATOM 1261 C CA . LEU A 1 156 ? 38.417 3.204 -20.380 1.00 79.75 156 LEU A CA 1
ATOM 1262 C C . LEU A 1 156 ? 39.021 3.075 -21.786 1.00 79.75 156 LEU A C 1
ATOM 1264 O O . LEU A 1 156 ? 40.239 2.970 -21.916 1.00 79.75 156 LEU A O 1
ATOM 1268 N N . ASN A 1 157 ? 38.196 3.141 -22.834 1.00 74.12 157 ASN A N 1
ATOM 1269 C CA . ASN A 1 157 ? 38.645 3.133 -24.226 1.00 74.12 157 ASN A CA 1
ATOM 1270 C C . ASN A 1 157 ? 39.524 4.356 -24.538 1.00 74.12 157 ASN A C 1
ATOM 1272 O O . ASN A 1 157 ? 40.577 4.216 -25.150 1.00 74.12 157 ASN A O 1
ATOM 1276 N N . GLY A 1 158 ? 39.153 5.549 -24.065 1.00 74.44 158 GLY A N 1
ATOM 1277 C CA . GLY A 1 158 ? 39.962 6.764 -24.196 1.00 74.44 158 GLY A CA 1
ATOM 1278 C C . GLY A 1 158 ? 41.337 6.644 -23.528 1.00 74.44 158 GLY A C 1
ATOM 1279 O O . GLY A 1 158 ? 42.344 7.042 -24.115 1.00 74.44 158 GLY A O 1
ATOM 1280 N N . MET A 1 159 ? 41.399 6.032 -22.341 1.00 75.44 159 MET A N 1
ATOM 1281 C CA . MET A 1 159 ? 42.664 5.747 -21.648 1.00 75.44 159 MET A CA 1
ATOM 1282 C C . MET A 1 159 ? 43.506 4.696 -22.385 1.00 75.44 159 MET A C 1
ATOM 1284 O O . MET A 1 159 ? 44.725 4.827 -22.463 1.00 75.44 159 MET A O 1
ATOM 1288 N N . MET A 1 160 ? 42.873 3.670 -22.957 1.00 69.69 160 MET A N 1
ATOM 1289 C CA . MET A 1 160 ? 43.560 2.606 -23.695 1.00 69.69 160 MET A CA 1
ATOM 1290 C C . MET A 1 160 ? 44.075 3.088 -25.061 1.00 69.69 160 MET A C 1
ATOM 1292 O O . MET A 1 160 ? 45.189 2.753 -25.455 1.00 69.69 160 MET A O 1
ATOM 1296 N N . ASN A 1 161 ? 43.341 3.965 -25.746 1.00 66.69 161 ASN A N 1
ATOM 1297 C CA . ASN A 1 161 ? 43.777 4.562 -27.012 1.00 66.69 161 ASN A CA 1
ATOM 1298 C C . ASN A 1 161 ? 44.976 5.517 -26.841 1.00 66.69 161 ASN A C 1
ATOM 1300 O O . ASN A 1 161 ? 45.746 5.698 -27.782 1.00 66.69 161 ASN A O 1
ATOM 1304 N N . GLN A 1 162 ? 45.206 6.073 -25.642 1.00 62.22 162 GLN A N 1
ATOM 1305 C CA . GLN A 1 162 ? 46.465 6.764 -25.315 1.00 62.22 162 GLN A CA 1
ATOM 1306 C C . GLN A 1 162 ? 47.678 5.814 -25.250 1.00 62.22 162 GLN A C 1
ATOM 1308 O O . GLN A 1 162 ? 48.809 6.280 -25.366 1.00 62.22 162 GLN A O 1
ATOM 1313 N N . SER A 1 163 ? 47.461 4.500 -25.100 1.00 58.78 163 SER A N 1
ATOM 1314 C CA . SER A 1 163 ? 48.514 3.472 -25.020 1.00 58.78 163 SER A CA 1
ATOM 1315 C C . SER A 1 163 ? 48.843 2.763 -26.345 1.00 58.78 163 SER A C 1
ATOM 1317 O O . SER A 1 163 ? 49.721 1.906 -26.364 1.00 58.78 163 SER A O 1
ATOM 1319 N N . GLY A 1 164 ? 48.232 3.177 -27.464 1.00 52.62 164 GLY A N 1
ATOM 1320 C CA . GLY A 1 164 ? 48.714 2.860 -28.816 1.00 52.62 164 GLY A CA 1
ATOM 1321 C C . GLY A 1 164 ? 48.012 1.731 -29.579 1.00 52.62 164 GLY A C 1
ATOM 1322 O O . GLY A 1 164 ? 48.362 1.530 -30.739 1.00 52.62 164 GLY A O 1
ATOM 1323 N N . ASP A 1 165 ? 47.004 1.056 -29.016 1.00 55.69 165 ASP A N 1
ATOM 1324 C CA . ASP A 1 165 ? 46.264 0.006 -29.734 1.00 55.69 165 ASP A CA 1
ATOM 1325 C C . ASP A 1 165 ? 44.861 0.445 -30.173 1.00 55.69 165 ASP A C 1
ATOM 1327 O O . ASP A 1 165 ? 44.059 0.991 -29.418 1.00 55.69 165 ASP A O 1
ATOM 1331 N N . THR A 1 166 ? 44.578 0.196 -31.450 1.00 55.47 166 THR A N 1
ATOM 1332 C CA . THR A 1 166 ? 43.413 0.667 -32.204 1.00 55.47 166 THR A CA 1
ATOM 1333 C C . THR A 1 166 ? 42.190 -0.229 -31.987 1.00 55.47 166 THR A C 1
ATOM 1335 O O . THR A 1 166 ? 41.884 -1.106 -32.789 1.00 55.47 166 THR A O 1
ATOM 1338 N N . VAL A 1 167 ? 41.408 0.040 -30.936 1.00 54.19 167 VAL A N 1
ATOM 1339 C CA . VAL A 1 167 ? 40.058 -0.555 -30.758 1.00 54.19 167 VAL A CA 1
ATOM 1340 C C . VAL A 1 167 ? 39.011 0.114 -31.679 1.00 54.19 167 VAL A C 1
ATOM 1342 O O . VAL A 1 167 ? 37.897 -0.385 -31.869 1.00 54.19 167 VAL A O 1
ATOM 1345 N N . ASN A 1 168 ? 39.393 1.222 -32.324 1.00 54.62 168 ASN A N 1
ATOM 1346 C CA . ASN A 1 168 ? 38.494 2.155 -33.007 1.00 54.62 168 ASN A CA 1
ATOM 1347 C C . ASN A 1 168 ? 37.909 1.670 -34.354 1.00 54.62 168 ASN A C 1
ATOM 1349 O O . ASN A 1 168 ? 37.012 2.320 -34.872 1.00 54.62 168 ASN A O 1
ATOM 1353 N N . ASN A 1 169 ? 38.366 0.535 -34.903 1.00 59.16 169 ASN A N 1
ATOM 1354 C CA . ASN A 1 169 ? 37.856 -0.032 -36.170 1.00 59.16 169 ASN A CA 1
ATOM 1355 C C . ASN A 1 169 ? 36.952 -1.265 -35.979 1.00 59.16 169 ASN A C 1
ATOM 1357 O O . ASN A 1 169 ? 36.702 -2.017 -36.920 1.00 59.16 169 ASN A O 1
ATOM 1361 N N . SER A 1 170 ? 36.489 -1.521 -34.755 1.00 72.50 170 SER A N 1
ATOM 1362 C CA . SER A 1 170 ? 35.521 -2.585 -34.485 1.00 72.50 170 SER A CA 1
ATOM 1363 C C . SER A 1 170 ? 34.094 -2.033 -34.511 1.00 72.50 170 SER A C 1
ATOM 1365 O O . SER A 1 170 ? 33.858 -0.903 -34.089 1.00 72.50 170 SER A O 1
ATOM 1367 N N . TRP A 1 171 ? 33.121 -2.856 -34.919 1.00 76.94 171 TRP A N 1
ATOM 1368 C CA . TRP A 1 171 ? 31.687 -2.524 -34.821 1.00 76.94 171 TRP A CA 1
ATOM 1369 C C . TRP A 1 171 ? 31.286 -2.079 -33.400 1.00 76.94 171 TRP A C 1
ATOM 1371 O O . TRP A 1 171 ? 30.371 -1.281 -33.215 1.00 76.94 171 TRP A O 1
ATOM 1381 N N . PHE A 1 172 ? 32.000 -2.585 -32.388 1.00 71.31 172 PHE A N 1
ATOM 1382 C CA . PHE A 1 172 ? 31.829 -2.215 -30.989 1.00 71.31 172 PHE A CA 1
ATOM 1383 C C . PHE A 1 172 ? 32.324 -0.789 -30.700 1.00 71.31 172 PHE A C 1
ATOM 1385 O O . PHE A 1 172 ? 31.641 -0.037 -30.009 1.00 71.31 172 PHE A O 1
ATOM 1392 N N . GLY A 1 173 ? 33.468 -0.390 -31.265 1.00 73.00 173 GLY A N 1
ATOM 1393 C CA . GLY A 1 173 ? 33.977 0.983 -31.193 1.00 73.00 173 GLY A CA 1
ATOM 1394 C C . GLY A 1 173 ? 33.050 1.990 -31.880 1.00 73.00 173 GLY A C 1
ATOM 1395 O O . GLY A 1 173 ? 32.742 3.029 -31.303 1.00 73.00 173 GLY A O 1
ATOM 1396 N N . GLU A 1 174 ? 32.521 1.655 -33.061 1.00 77.06 174 GLU A N 1
ATOM 1397 C CA . GLU A 1 174 ? 31.540 2.496 -33.766 1.00 77.06 174 GLU A CA 1
ATOM 1398 C C . GLU A 1 174 ? 30.239 2.674 -32.967 1.00 77.06 174 GLU A C 1
ATOM 1400 O O . GLU A 1 174 ? 29.731 3.789 -32.843 1.00 77.06 174 GLU A O 1
ATOM 1405 N N . PHE A 1 175 ? 29.725 1.594 -32.369 1.00 79.81 175 PHE A N 1
ATOM 1406 C CA . PHE A 1 175 ? 28.551 1.650 -31.497 1.00 79.81 175 PHE A CA 1
ATOM 1407 C C . PHE A 1 175 ? 28.781 2.534 -30.261 1.00 79.81 175 PHE A C 1
ATOM 1409 O O . PHE A 1 175 ? 27.919 3.350 -29.921 1.00 79.81 175 PHE A O 1
ATOM 1416 N N . LEU A 1 176 ? 29.942 2.408 -29.603 1.00 75.56 176 LEU A N 1
ATOM 1417 C CA . LEU A 1 176 ? 30.295 3.245 -28.455 1.00 75.56 176 LEU A CA 1
ATOM 1418 C C . LEU A 1 176 ? 30.401 4.725 -28.840 1.00 75.56 176 LEU A C 1
ATOM 1420 O O . LEU A 1 176 ? 29.834 5.563 -28.147 1.00 75.56 176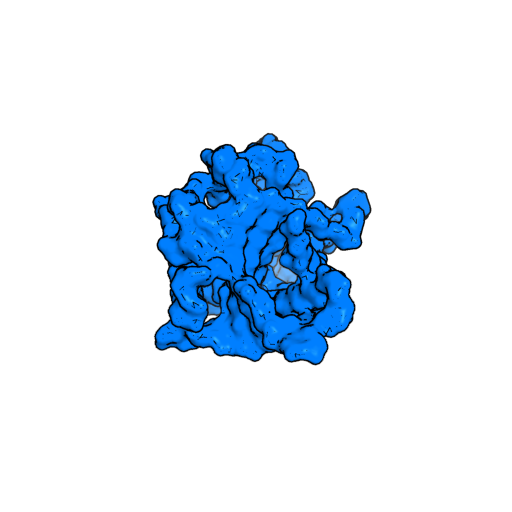 LEU A O 1
ATOM 1424 N N . ASN A 1 177 ? 31.037 5.044 -29.969 1.00 77.56 177 ASN A N 1
ATOM 1425 C CA . ASN A 1 177 ? 31.152 6.421 -30.457 1.00 77.56 177 ASN A CA 1
ATOM 1426 C C . ASN A 1 177 ? 29.780 7.037 -30.793 1.00 77.56 177 ASN A C 1
ATOM 1428 O O . ASN A 1 177 ? 29.569 8.233 -30.603 1.00 77.56 177 ASN A O 1
ATOM 1432 N N . TRP A 1 178 ? 28.824 6.232 -31.269 1.00 81.31 178 TRP A N 1
ATOM 1433 C CA . TRP A 1 178 ? 27.462 6.696 -31.546 1.00 81.31 178 TRP A CA 1
ATOM 1434 C C . TRP A 1 178 ? 26.657 6.981 -30.269 1.00 81.31 178 TRP A C 1
ATOM 1436 O O . TRP A 1 178 ? 25.933 7.977 -30.202 1.00 81.31 178 TRP A O 1
ATOM 1446 N N . ILE A 1 179 ? 26.776 6.124 -29.250 1.00 82.25 179 ILE A N 1
ATOM 1447 C CA . ILE A 1 179 ? 26.000 6.243 -28.005 1.00 82.25 179 ILE A CA 1
ATOM 1448 C C . ILE A 1 179 ? 26.639 7.200 -26.991 1.00 82.25 179 ILE A C 1
ATOM 1450 O O . ILE A 1 179 ? 25.940 7.722 -26.120 1.00 82.25 179 ILE A O 1
ATOM 1454 N N . GLU A 1 180 ? 27.948 7.449 -27.097 1.00 81.12 180 GLU A N 1
ATOM 1455 C CA . GLU A 1 180 ? 28.725 8.242 -26.143 1.00 81.12 180 GLU A CA 1
ATOM 1456 C C . GLU A 1 180 ? 28.145 9.642 -25.891 1.00 81.12 180 GLU A C 1
ATOM 1458 O O . GLU A 1 180 ? 27.974 9.974 -24.716 1.00 81.12 180 GLU A O 1
ATOM 1463 N N . PRO A 1 181 ? 27.798 10.468 -26.901 1.00 81.88 181 PRO A N 1
ATOM 1464 C CA . PRO A 1 181 ? 27.322 11.828 -26.641 1.00 81.88 181 PRO A CA 1
ATOM 1465 C C . PRO A 1 181 ? 26.043 11.840 -25.797 1.00 81.88 181 PRO A C 1
ATOM 1467 O O . PRO A 1 181 ? 25.887 12.659 -24.889 1.00 81.88 181 PRO A O 1
ATOM 1470 N N . VAL A 1 182 ? 25.144 10.888 -26.063 1.00 82.00 182 VAL A N 1
ATOM 1471 C CA . VAL A 1 182 ? 23.879 10.731 -25.339 1.00 82.00 182 VAL A CA 1
ATOM 1472 C C . VAL A 1 182 ? 24.130 10.185 -23.935 1.00 82.00 182 VAL A C 1
ATOM 1474 O O . VAL A 1 182 ? 23.630 10.747 -22.961 1.00 82.00 182 VAL A O 1
ATOM 1477 N N . ALA A 1 183 ? 24.931 9.123 -23.816 1.00 80.62 183 ALA A N 1
ATOM 1478 C CA . ALA A 1 183 ? 25.259 8.503 -22.537 1.00 80.62 183 ALA A CA 1
ATOM 1479 C C . ALA A 1 183 ? 25.980 9.490 -21.607 1.00 80.62 183 ALA A C 1
ATOM 1481 O O . ALA A 1 183 ? 25.576 9.661 -20.460 1.00 80.62 183 ALA A O 1
ATOM 1482 N N . SER A 1 184 ? 26.986 10.202 -22.121 1.00 79.44 184 SER A N 1
ATOM 1483 C CA . SER A 1 184 ? 27.724 11.239 -21.397 1.00 79.44 184 SER A CA 1
ATOM 1484 C C . SER A 1 184 ? 26.796 12.363 -20.933 1.00 79.44 184 SER A C 1
ATOM 1486 O O . SER A 1 184 ? 26.772 12.678 -19.746 1.00 79.44 184 SER A O 1
ATOM 1488 N N . GLY A 1 185 ? 25.936 12.891 -21.814 1.00 81.94 185 GLY A N 1
ATOM 1489 C CA . GLY A 1 185 ? 24.966 13.926 -21.445 1.00 81.94 185 GLY A CA 1
ATOM 1490 C C . GLY A 1 185 ? 24.010 13.496 -20.324 1.00 81.94 185 GLY A C 1
ATOM 1491 O O . GLY A 1 185 ? 23.808 14.239 -19.359 1.00 81.94 185 GLY A O 1
ATOM 1492 N N . ILE A 1 186 ? 23.466 12.276 -20.408 1.00 80.19 186 ILE A N 1
ATOM 1493 C CA . ILE A 1 186 ? 22.586 11.702 -19.376 1.00 80.19 186 ILE A CA 1
ATOM 1494 C C . ILE A 1 186 ? 23.345 11.519 -18.057 1.00 80.19 186 ILE A C 1
ATOM 1496 O O . ILE A 1 186 ? 22.853 11.918 -16.998 1.00 80.19 186 ILE A O 1
ATOM 1500 N N . VAL A 1 187 ? 24.555 10.954 -18.107 1.00 80.88 187 VAL A N 1
ATOM 1501 C CA . VAL A 1 187 ? 25.365 10.695 -16.913 1.00 80.88 187 VAL A CA 1
ATOM 1502 C C . VAL A 1 187 ? 25.794 11.996 -16.239 1.00 80.88 187 VAL A C 1
ATOM 1504 O O . VAL A 1 187 ? 25.661 12.110 -15.022 1.00 80.88 187 VAL A O 1
ATOM 1507 N N . THR A 1 188 ? 26.232 13.005 -16.995 1.00 81.50 188 THR A N 1
ATOM 1508 C CA . THR A 1 188 ? 26.589 14.325 -16.456 1.00 81.50 188 THR A CA 1
ATOM 1509 C C . THR A 1 188 ? 25.387 15.022 -15.819 1.00 81.50 188 THR A C 1
ATOM 1511 O O . THR A 1 188 ? 25.497 15.515 -14.697 1.00 81.50 188 THR A O 1
ATOM 1514 N N . SER A 1 189 ? 24.222 15.028 -16.478 1.00 79.75 189 SER A N 1
ATOM 1515 C CA . SER A 1 189 ? 22.994 15.629 -15.931 1.00 79.75 189 SER A CA 1
ATOM 1516 C C . SER A 1 189 ? 22.586 14.992 -14.598 1.00 79.75 189 SER A C 1
ATOM 1518 O O . SER A 1 189 ? 22.269 15.678 -13.618 1.00 79.75 189 SER A O 1
ATOM 1520 N N . PHE A 1 190 ? 22.657 13.666 -14.528 1.00 77.75 190 PHE A N 1
ATOM 1521 C CA . PHE A 1 190 ? 22.338 12.948 -13.308 1.00 77.75 190 PHE A CA 1
ATOM 1522 C C . PHE A 1 190 ? 23.404 13.137 -12.227 1.00 77.75 190 PHE A C 1
ATOM 1524 O O . PHE A 1 190 ? 23.056 13.307 -11.061 1.00 77.75 190 PHE A O 1
ATOM 1531 N N . ALA A 1 191 ? 24.691 13.160 -12.583 1.00 78.62 191 ALA A N 1
ATOM 1532 C CA . ALA A 1 191 ? 25.773 13.445 -11.644 1.00 78.62 191 ALA A CA 1
ATOM 1533 C C . ALA A 1 191 ? 25.585 14.819 -10.983 1.00 78.62 191 ALA A C 1
ATOM 1535 O O . ALA A 1 191 ? 25.691 14.918 -9.763 1.00 78.62 191 ALA A O 1
ATOM 1536 N N . ILE A 1 192 ? 25.204 15.843 -11.755 1.00 81.12 192 ILE A N 1
ATOM 1537 C CA . ILE A 1 192 ? 24.856 17.171 -11.228 1.00 81.12 192 ILE A CA 1
ATOM 1538 C C . ILE A 1 192 ? 23.667 17.072 -10.265 1.00 81.12 192 ILE A C 1
ATOM 1540 O O . ILE A 1 192 ? 23.740 17.569 -9.144 1.00 81.12 192 ILE A O 1
ATOM 1544 N N . THR A 1 193 ? 22.599 16.373 -10.654 1.00 73.31 193 THR A N 1
ATOM 1545 C CA . THR A 1 193 ? 21.408 16.190 -9.804 1.00 73.31 193 THR A CA 1
ATOM 1546 C C . THR A 1 193 ? 21.757 15.489 -8.486 1.00 73.31 193 THR A C 1
ATOM 1548 O O . THR A 1 193 ? 21.303 15.887 -7.415 1.00 73.31 193 THR A O 1
ATOM 1551 N N . MET A 1 194 ? 22.631 14.487 -8.546 1.00 73.69 194 MET A N 1
ATOM 1552 C CA . MET A 1 194 ? 23.115 13.738 -7.391 1.00 73.69 194 MET A CA 1
ATOM 1553 C C . MET A 1 194 ? 24.039 14.535 -6.483 1.00 73.69 194 MET A C 1
ATOM 1555 O O . MET A 1 194 ? 24.016 14.338 -5.270 1.00 73.69 194 MET A O 1
ATOM 1559 N N . MET A 1 195 ? 24.854 15.421 -7.052 1.00 77.69 195 MET A N 1
ATOM 1560 C CA . MET A 1 195 ? 25.665 16.355 -6.275 1.00 77.69 195 MET A CA 1
ATOM 1561 C C . MET A 1 195 ? 24.784 17.355 -5.523 1.00 77.69 195 MET A C 1
ATOM 1563 O O . MET A 1 195 ? 25.078 17.678 -4.376 1.00 77.69 195 MET A O 1
ATOM 1567 N N . LEU A 1 196 ? 23.691 17.806 -6.142 1.00 76.50 196 LEU A N 1
ATOM 1568 C CA . LEU A 1 196 ? 22.745 18.739 -5.530 1.00 76.50 196 LEU A CA 1
ATOM 1569 C C . LEU A 1 196 ? 21.809 18.066 -4.512 1.00 76.50 196 LEU A C 1
ATOM 1571 O O . LEU A 1 196 ? 21.331 18.731 -3.597 1.00 76.50 196 LEU A O 1
ATOM 1575 N N . SER A 1 197 ? 21.556 16.759 -4.639 1.00 74.25 197 SER A N 1
ATOM 1576 C CA . SER A 1 197 ? 20.717 15.997 -3.706 1.00 74.25 197 SER A CA 1
ATOM 1577 C C . SER A 1 197 ? 21.288 14.600 -3.417 1.00 74.25 197 SER A C 1
ATOM 1579 O O . SER A 1 197 ? 20.843 13.605 -3.996 1.00 74.25 197 SER A O 1
ATOM 1581 N N . PRO A 1 198 ? 22.256 14.479 -2.490 1.00 70.62 198 PRO A N 1
ATOM 1582 C CA . PRO A 1 198 ? 22.917 13.205 -2.189 1.00 70.62 198 PRO A CA 1
ATOM 1583 C C . PRO A 1 198 ? 21.966 12.106 -1.692 1.00 70.62 198 PRO A C 1
ATOM 1585 O O . PRO A 1 198 ? 22.164 10.931 -2.004 1.00 70.62 198 PRO A O 1
ATOM 1588 N N . ALA A 1 199 ? 20.906 12.485 -0.969 1.00 72.31 199 ALA A N 1
ATOM 1589 C CA . ALA A 1 199 ? 19.887 11.569 -0.447 1.00 72.31 199 ALA A CA 1
ATOM 1590 C C . ALA A 1 199 ? 19.084 10.861 -1.553 1.00 72.31 199 ALA A C 1
ATOM 1592 O O . ALA A 1 199 ? 18.518 9.793 -1.331 1.00 72.31 199 ALA A O 1
ATOM 1593 N N . SER A 1 200 ? 19.057 11.412 -2.769 1.00 71.56 200 SER A N 1
ATOM 1594 C CA . SER A 1 200 ? 18.303 10.817 -3.872 1.00 71.56 200 SER A CA 1
ATOM 1595 C C . SER A 1 200 ? 18.866 9.457 -4.317 1.00 71.56 200 SER A C 1
ATOM 1597 O O . SER A 1 200 ? 18.096 8.600 -4.743 1.00 71.56 200 SER A O 1
ATOM 1599 N N . LYS A 1 201 ? 20.171 9.178 -4.121 1.00 69.19 201 LYS A N 1
ATOM 1600 C CA . LYS A 1 201 ? 20.784 7.871 -4.458 1.00 69.19 201 LYS A CA 1
ATOM 1601 C C . LYS A 1 201 ? 20.121 6.706 -3.729 1.00 69.19 201 LYS A C 1
ATOM 1603 O O . LYS A 1 201 ? 19.753 5.710 -4.351 1.00 69.19 201 LYS A O 1
ATOM 1608 N N . THR A 1 202 ? 20.003 6.820 -2.409 1.00 74.00 202 THR A N 1
ATOM 1609 C CA . THR A 1 202 ? 19.450 5.766 -1.550 1.00 74.00 202 THR A CA 1
ATOM 1610 C C . THR A 1 202 ? 17.953 5.617 -1.771 1.00 74.00 202 THR A C 1
ATOM 1612 O O . THR A 1 202 ? 17.470 4.491 -1.888 1.00 74.00 202 THR A O 1
ATOM 1615 N N . ILE A 1 203 ? 17.247 6.740 -1.930 1.00 76.19 203 ILE A N 1
ATOM 1616 C CA . ILE A 1 203 ? 15.818 6.765 -2.251 1.00 76.19 203 ILE A CA 1
ATOM 1617 C C . ILE A 1 203 ? 15.553 6.012 -3.557 1.00 76.19 203 ILE A C 1
ATOM 1619 O O . ILE A 1 203 ? 14.722 5.107 -3.575 1.00 76.19 203 ILE A O 1
ATOM 1623 N N . PHE A 1 204 ? 16.284 6.306 -4.637 1.00 75.38 204 PHE A N 1
ATOM 1624 C CA . PHE A 1 204 ? 16.049 5.649 -5.926 1.00 75.38 204 PHE A CA 1
ATOM 1625 C C . PHE A 1 204 ? 16.338 4.152 -5.892 1.00 75.38 204 PHE A C 1
ATOM 1627 O O . PHE A 1 204 ? 15.545 3.369 -6.411 1.00 75.38 204 PHE A O 1
ATOM 1634 N N . ALA A 1 205 ? 17.447 3.739 -5.272 1.00 78.25 205 ALA A N 1
ATOM 1635 C CA . ALA A 1 205 ? 17.799 2.327 -5.192 1.00 78.25 205 ALA A CA 1
ATOM 1636 C C . ALA A 1 205 ? 16.742 1.515 -4.425 1.00 78.25 205 ALA A C 1
ATOM 1638 O O . ALA A 1 205 ? 16.359 0.440 -4.883 1.00 78.25 205 ALA A O 1
ATOM 1639 N N . LYS A 1 206 ? 16.241 2.034 -3.296 1.00 81.38 206 LYS A N 1
ATOM 1640 C CA . LYS A 1 206 ? 15.194 1.372 -2.502 1.00 81.38 206 LYS A CA 1
ATOM 1641 C C . LYS A 1 206 ? 13.843 1.379 -3.217 1.00 81.38 206 LYS A C 1
ATOM 1643 O O . LYS A 1 206 ? 13.222 0.331 -3.348 1.00 81.38 206 LYS A O 1
ATOM 1648 N N . THR A 1 207 ? 13.453 2.513 -3.792 1.00 82.44 207 THR A N 1
ATOM 1649 C CA . THR A 1 207 ? 12.195 2.635 -4.545 1.00 82.44 207 THR A CA 1
ATOM 1650 C C . THR A 1 207 ? 12.162 1.691 -5.757 1.00 82.44 207 THR A C 1
ATOM 1652 O O . THR A 1 207 ? 11.138 1.078 -6.049 1.00 82.44 207 THR A O 1
ATOM 1655 N N . ALA A 1 208 ? 13.289 1.510 -6.456 1.00 84.44 208 ALA A N 1
ATOM 1656 C CA . ALA A 1 208 ? 13.384 0.557 -7.562 1.00 84.44 208 ALA A CA 1
ATOM 1657 C C . ALA A 1 208 ? 13.149 -0.890 -7.100 1.00 84.44 208 ALA A C 1
ATOM 1659 O O . ALA A 1 208 ? 12.448 -1.642 -7.772 1.00 84.44 208 ALA A O 1
ATOM 1660 N N . ILE A 1 209 ? 13.709 -1.278 -5.950 1.00 88.56 209 ILE A N 1
ATOM 1661 C CA . ILE A 1 209 ? 13.500 -2.605 -5.355 1.00 88.56 209 ILE A CA 1
ATOM 1662 C C . ILE A 1 209 ? 12.027 -2.806 -4.982 1.00 88.56 209 ILE A C 1
ATOM 1664 O O . ILE A 1 209 ? 11.459 -3.848 -5.301 1.00 88.56 209 ILE A O 1
ATOM 1668 N N . GLU A 1 210 ? 11.408 -1.815 -4.338 1.00 90.25 210 GLU A N 1
ATOM 1669 C CA . GLU A 1 210 ? 9.988 -1.851 -3.975 1.00 90.25 210 GLU A CA 1
ATOM 1670 C C . GLU A 1 210 ? 9.095 -1.973 -5.211 1.00 90.25 210 GLU A C 1
ATOM 1672 O O . GLU A 1 210 ? 8.207 -2.822 -5.237 1.00 90.25 210 GLU A O 1
ATOM 1677 N N . TYR A 1 211 ? 9.364 -1.196 -6.266 1.00 89.75 211 TYR A N 1
ATOM 1678 C CA . TYR A 1 211 ? 8.624 -1.288 -7.525 1.00 89.75 211 TYR A CA 1
ATOM 1679 C C . TYR A 1 211 ? 8.791 -2.658 -8.190 1.00 89.75 211 TYR A C 1
ATOM 1681 O O . TYR A 1 211 ? 7.817 -3.231 -8.675 1.00 89.75 211 TYR A O 1
ATOM 1689 N N . LEU A 1 212 ? 10.008 -3.209 -8.210 1.00 91.31 212 LEU A N 1
ATOM 1690 C CA . LEU A 1 212 ? 10.263 -4.540 -8.759 1.00 91.31 212 LEU A CA 1
ATOM 1691 C C . LEU A 1 212 ? 9.535 -5.632 -7.969 1.00 91.31 212 LEU A C 1
ATOM 1693 O O . LEU A 1 212 ? 8.895 -6.488 -8.580 1.00 91.31 212 LEU A O 1
ATOM 1697 N N . GLY A 1 213 ? 9.589 -5.576 -6.635 1.00 93.12 213 GLY A N 1
ATOM 1698 C CA . GLY A 1 213 ? 8.866 -6.492 -5.754 1.00 93.12 213 GLY A CA 1
ATOM 1699 C C . GLY A 1 213 ? 7.351 -6.386 -5.938 1.00 93.12 213 GLY A C 1
ATOM 1700 O O . GLY A 1 213 ? 6.684 -7.396 -6.157 1.00 93.12 213 GLY A O 1
ATOM 1701 N N . ALA A 1 214 ? 6.812 -5.164 -5.961 1.00 93.88 214 ALA A N 1
ATOM 1702 C CA . ALA A 1 214 ? 5.403 -4.905 -6.251 1.00 93.88 214 ALA A CA 1
ATOM 1703 C C . ALA A 1 214 ? 5.005 -5.432 -7.634 1.00 93.88 214 ALA A C 1
ATOM 1705 O O . ALA A 1 214 ? 3.983 -6.099 -7.770 1.00 93.88 214 ALA A O 1
ATOM 1706 N N . ASN A 1 215 ? 5.826 -5.207 -8.663 1.00 93.62 215 ASN A N 1
ATOM 1707 C CA . ASN A 1 215 ? 5.556 -5.737 -9.991 1.00 93.62 215 ASN A CA 1
ATOM 1708 C C . ASN A 1 215 ? 5.551 -7.269 -9.997 1.00 93.62 215 ASN A C 1
ATOM 1710 O O . ASN A 1 215 ? 4.633 -7.838 -10.578 1.00 93.62 215 ASN A O 1
ATOM 1714 N N . GLN A 1 216 ? 6.515 -7.954 -9.376 1.00 93.25 216 GLN A N 1
ATOM 1715 C CA . GLN A 1 216 ? 6.494 -9.421 -9.296 1.00 93.25 216 GLN A CA 1
ATOM 1716 C C . GLN A 1 216 ? 5.231 -9.923 -8.580 1.00 93.25 216 GLN A C 1
ATOM 1718 O O . GLN A 1 216 ? 4.516 -10.780 -9.103 1.00 93.25 216 GLN A O 1
ATOM 1723 N N . TYR A 1 217 ? 4.889 -9.310 -7.447 1.00 95.25 217 TYR A N 1
ATOM 1724 C CA . TYR A 1 217 ? 3.675 -9.625 -6.698 1.00 95.25 217 TYR A CA 1
ATOM 1725 C C . TYR A 1 217 ? 2.409 -9.475 -7.555 1.00 95.25 217 TYR A C 1
ATOM 1727 O O . TYR A 1 217 ? 1.592 -10.394 -7.644 1.00 95.25 217 TYR A O 1
ATOM 1735 N N . LEU A 1 218 ? 2.263 -8.342 -8.249 1.00 94.75 218 LEU A N 1
ATOM 1736 C CA . LEU A 1 218 ? 1.087 -8.051 -9.070 1.00 94.75 218 LEU A CA 1
ATOM 1737 C C . LEU A 1 218 ? 1.027 -8.904 -10.352 1.00 94.75 218 LEU A C 1
ATOM 1739 O O . LEU A 1 218 ? -0.055 -9.290 -10.790 1.00 94.75 218 LEU A O 1
ATOM 1743 N N . SER A 1 219 ? 2.179 -9.213 -10.955 1.00 92.56 219 SER A N 1
ATOM 1744 C CA . SER A 1 219 ? 2.262 -9.864 -12.273 1.00 92.56 219 SER A CA 1
ATOM 1745 C C . SER A 1 219 ? 2.195 -11.382 -12.208 1.00 92.56 219 SER A C 1
ATOM 1747 O O . SER A 1 219 ? 1.496 -11.997 -13.005 1.00 92.56 219 SER A O 1
ATOM 1749 N N . THR A 1 220 ? 2.968 -11.985 -11.304 1.00 90.38 220 THR A N 1
ATOM 1750 C CA . THR A 1 220 ? 3.161 -13.440 -11.227 1.00 90.38 220 THR A CA 1
ATOM 1751 C C . THR A 1 220 ? 2.695 -14.015 -9.894 1.00 90.38 220 THR A C 1
ATOM 1753 O O . THR A 1 220 ? 2.669 -15.231 -9.739 1.00 90.38 220 THR A O 1
ATOM 1756 N N . GLY A 1 221 ? 2.303 -13.172 -8.930 1.00 90.44 221 GLY A N 1
ATOM 1757 C CA . GLY A 1 221 ? 1.934 -13.620 -7.585 1.00 90.44 221 GLY A CA 1
ATOM 1758 C C . GLY A 1 221 ? 3.133 -14.031 -6.731 1.00 90.44 221 GLY A C 1
ATOM 1759 O O . GLY A 1 221 ? 2.953 -14.671 -5.695 1.00 90.44 221 GLY A O 1
ATOM 1760 N N . GLU A 1 222 ? 4.354 -13.683 -7.143 1.00 90.94 222 GLU A N 1
ATOM 1761 C CA . GLU A 1 222 ? 5.560 -14.006 -6.385 1.00 90.94 222 GLU A CA 1
ATOM 1762 C C . GLU A 1 222 ? 5.520 -13.350 -4.997 1.00 90.94 222 GLU A C 1
ATOM 1764 O O . GLU A 1 222 ? 4.989 -12.254 -4.827 1.00 90.94 222 GLU A O 1
ATOM 1769 N N . GLN A 1 223 ? 6.033 -14.046 -3.982 1.00 92.56 223 GLN A N 1
ATOM 1770 C CA . GLN A 1 223 ? 5.934 -13.674 -2.562 1.00 92.56 223 GLN A CA 1
ATOM 1771 C C . GLN A 1 223 ? 4.502 -13.573 -1.992 1.00 92.56 223 GLN A C 1
ATOM 1773 O O . GLN A 1 223 ? 4.369 -13.494 -0.771 1.00 92.56 223 GLN A O 1
ATOM 1778 N N . ARG A 1 224 ? 3.422 -13.658 -2.794 1.00 92.19 224 ARG A N 1
ATOM 1779 C CA . ARG A 1 224 ? 2.034 -13.547 -2.297 1.00 92.19 224 ARG A CA 1
ATOM 1780 C C . ARG A 1 224 ? 1.716 -14.597 -1.242 1.00 92.19 224 ARG A C 1
ATOM 1782 O O . ARG A 1 224 ? 1.287 -14.240 -0.150 1.00 92.19 224 ARG A O 1
ATOM 1789 N N . GLN A 1 225 ? 1.987 -15.868 -1.534 1.00 91.31 225 GLN A N 1
ATOM 1790 C CA . GLN A 1 225 ? 1.738 -16.963 -0.590 1.00 91.31 225 GLN A CA 1
ATOM 1791 C C . GLN A 1 225 ? 2.573 -16.819 0.689 1.00 91.31 225 GLN A C 1
ATOM 1793 O O . GLN A 1 225 ? 2.067 -17.046 1.784 1.00 91.31 225 GLN A O 1
ATOM 1798 N N . LYS A 1 226 ? 3.835 -16.381 0.571 1.00 92.12 226 LYS A N 1
ATOM 1799 C CA . LYS A 1 226 ? 4.708 -16.136 1.729 1.00 92.12 226 LYS A CA 1
ATOM 1800 C C . LYS A 1 226 ? 4.149 -15.020 2.613 1.00 92.12 226 LYS A C 1
ATOM 1802 O O . LYS A 1 226 ? 4.041 -15.205 3.821 1.00 92.12 226 LYS A O 1
ATOM 1807 N N . ILE A 1 227 ? 3.766 -13.890 2.018 1.00 93.88 227 ILE A N 1
ATOM 1808 C CA . ILE A 1 227 ? 3.192 -12.740 2.729 1.00 93.88 227 ILE A CA 1
ATOM 1809 C C . ILE A 1 227 ? 1.870 -13.132 3.401 1.00 93.88 227 ILE A C 1
ATOM 1811 O O . ILE A 1 227 ? 1.696 -12.881 4.590 1.00 93.88 227 ILE A O 1
ATOM 1815 N N . GLN A 1 228 ? 0.971 -13.813 2.688 1.00 92.06 228 GLN A N 1
ATOM 1816 C CA . GLN A 1 228 ? -0.296 -14.298 3.249 1.00 92.06 228 GLN A CA 1
ATOM 1817 C C . GLN A 1 228 ? -0.083 -15.313 4.382 1.00 92.06 228 GLN A C 1
ATOM 1819 O O . GLN A 1 228 ? -0.787 -15.265 5.392 1.00 92.06 228 GLN A O 1
ATOM 1824 N N . GLY A 1 229 ? 0.907 -16.201 4.251 1.00 91.31 229 GLY A N 1
ATOM 1825 C CA . GLY A 1 229 ? 1.290 -17.145 5.299 1.00 91.31 229 GLY A CA 1
ATOM 1826 C C . GLY A 1 229 ? 1.818 -16.442 6.551 1.00 91.31 229 GLY A C 1
ATOM 1827 O O . GLY A 1 229 ? 1.384 -16.757 7.656 1.00 91.31 229 GLY A O 1
ATOM 1828 N N . LYS A 1 230 ? 2.693 -15.439 6.393 1.00 92.50 230 LYS A N 1
ATOM 1829 C CA . LYS A 1 230 ? 3.215 -14.646 7.519 1.00 92.50 230 LYS A CA 1
ATOM 1830 C C . LYS A 1 230 ? 2.125 -13.790 8.182 1.00 92.50 230 LYS A C 1
ATOM 1832 O O . LYS A 1 230 ? 2.093 -13.728 9.406 1.00 92.50 230 LYS A O 1
ATOM 1837 N N . LEU A 1 231 ? 1.189 -13.220 7.417 1.00 93.69 231 L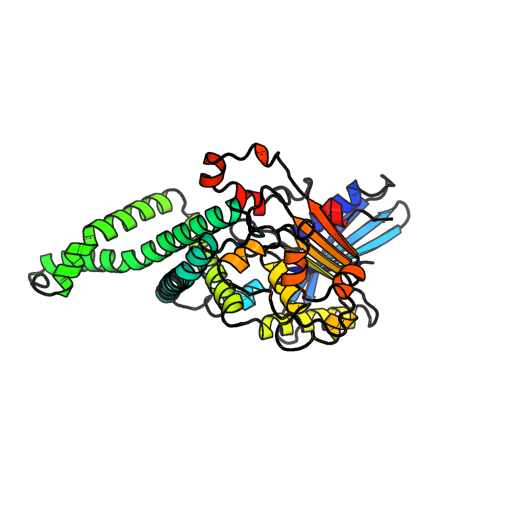EU A N 1
ATOM 1838 C CA . LEU A 1 231 ? 0.025 -12.515 7.971 1.00 93.69 231 LEU A CA 1
ATOM 1839 C C . LEU A 1 231 ? -0.894 -13.466 8.750 1.00 93.69 231 LEU A C 1
ATOM 1841 O O . LEU A 1 231 ? -1.326 -13.147 9.853 1.00 93.69 231 LEU A O 1
ATOM 1845 N N . SER A 1 232 ? -1.161 -14.653 8.202 1.00 92.12 232 SER A N 1
ATOM 1846 C CA . SER A 1 232 ? -1.968 -15.673 8.883 1.00 92.12 232 SER A CA 1
ATOM 1847 C C . SER A 1 232 ? -1.315 -16.123 10.189 1.00 92.12 232 SER A C 1
ATOM 1849 O O . SER A 1 232 ? -2.013 -16.295 11.185 1.00 92.12 232 SER A O 1
ATOM 1851 N N . LYS A 1 233 ? 0.020 -16.254 10.203 1.00 92.12 233 LYS A N 1
ATOM 1852 C CA . LYS A 1 233 ? 0.778 -16.574 11.415 1.00 92.12 233 LYS A CA 1
ATOM 1853 C C . LYS A 1 233 ? 0.701 -15.454 12.454 1.00 92.12 233 LYS A C 1
ATOM 1855 O O . LYS A 1 233 ? 0.480 -15.737 13.621 1.00 92.12 233 LYS A O 1
ATOM 1860 N N . LEU A 1 234 ? 0.805 -14.191 12.038 1.00 93.38 234 LEU A N 1
ATOM 1861 C CA . LEU A 1 234 ? 0.601 -13.058 12.945 1.00 93.38 234 LEU A CA 1
ATOM 1862 C C . LEU A 1 234 ? -0.800 -13.092 13.577 1.00 93.38 234 LEU A C 1
ATOM 1864 O O . LEU A 1 234 ? -0.928 -12.930 14.784 1.00 93.38 234 LEU A O 1
ATOM 1868 N N . ILE A 1 235 ? -1.842 -13.341 12.780 1.00 93.56 235 ILE A N 1
ATOM 1869 C CA . ILE A 1 235 ? -3.218 -13.455 13.286 1.00 93.56 235 ILE A CA 1
ATOM 1870 C C . ILE A 1 235 ? -3.335 -14.599 14.302 1.00 93.56 235 ILE A C 1
ATOM 1872 O O . ILE A 1 235 ? -3.941 -14.408 15.350 1.00 93.56 235 ILE A O 1
ATOM 1876 N N . GLU A 1 236 ? -2.747 -15.763 14.017 1.00 91.56 236 GLU A N 1
ATOM 1877 C CA . GLU A 1 236 ? -2.731 -16.906 14.940 1.00 91.56 236 GLU A CA 1
ATOM 1878 C C . GLU A 1 236 ? -2.114 -16.540 16.295 1.00 91.56 236 GLU A C 1
ATOM 1880 O O . GLU A 1 236 ? -2.722 -16.788 17.327 1.00 91.56 236 GLU A O 1
ATOM 1885 N N . GLU A 1 237 ? -0.974 -15.859 16.300 1.00 91.69 237 GLU A N 1
ATOM 1886 C CA . GLU A 1 237 ? -0.286 -15.457 17.533 1.00 91.69 237 GLU A CA 1
ATOM 1887 C C . GLU A 1 237 ? -1.069 -14.406 18.333 1.00 91.69 237 GLU A C 1
ATOM 1889 O O . GLU A 1 237 ? -1.059 -14.413 19.565 1.00 91.69 237 GLU A O 1
ATOM 1894 N N . ILE A 1 238 ? -1.790 -13.508 17.650 1.00 92.75 238 ILE A N 1
ATOM 1895 C CA . ILE A 1 238 ? -2.702 -12.564 18.312 1.00 92.75 238 ILE A CA 1
ATOM 1896 C C . ILE A 1 238 ? -3.857 -13.334 18.970 1.00 92.75 238 ILE A C 1
ATOM 1898 O O . ILE A 1 238 ? -4.210 -13.041 20.111 1.00 92.75 238 ILE A O 1
ATOM 1902 N N . ILE A 1 239 ? -4.427 -14.328 18.283 1.00 91.81 239 ILE A N 1
ATOM 1903 C CA . ILE A 1 239 ? -5.502 -15.178 18.819 1.00 91.81 239 ILE A CA 1
ATOM 1904 C C . ILE A 1 239 ? -5.006 -15.978 20.029 1.00 91.81 239 ILE A C 1
ATOM 1906 O O . ILE A 1 239 ? -5.671 -15.997 21.060 1.00 91.81 239 ILE A O 1
ATOM 1910 N N . GLU A 1 240 ? -3.828 -16.595 19.949 1.00 89.88 240 GLU A N 1
ATOM 1911 C CA . GLU A 1 240 ? -3.262 -17.384 21.051 1.00 89.88 240 GLU A CA 1
ATOM 1912 C C . GLU A 1 240 ? -3.018 -16.540 22.308 1.00 89.88 240 GLU A C 1
ATOM 1914 O O . GLU A 1 240 ? -3.274 -16.994 23.424 1.00 89.88 240 GLU A O 1
ATOM 1919 N N . LYS A 1 241 ? -2.565 -15.291 22.146 1.00 88.25 241 LYS A N 1
ATOM 1920 C CA . LYS A 1 241 ? -2.294 -14.388 23.275 1.00 88.25 241 LYS A CA 1
ATOM 1921 C C . LYS A 1 241 ? -3.544 -13.720 23.834 1.00 88.25 241 LYS A C 1
ATOM 1923 O O . LYS A 1 241 ? -3.561 -13.364 25.012 1.00 88.25 241 LYS A O 1
ATOM 1928 N N . GLU A 1 242 ? -4.564 -13.494 23.008 1.00 87.44 242 GLU A N 1
ATOM 1929 C CA . GLU A 1 242 ? -5.706 -12.647 23.374 1.00 87.44 242 GLU A CA 1
ATOM 1930 C C . GLU A 1 242 ? -7.066 -13.357 23.430 1.00 87.44 242 GLU A C 1
ATOM 1932 O O . GLU A 1 242 ? -8.031 -12.753 23.908 1.00 87.44 242 GLU A O 1
ATOM 1937 N N . GLY A 1 243 ? -7.143 -14.617 22.994 1.00 85.38 243 GLY A N 1
ATOM 1938 C CA . GLY A 1 243 ? -8.329 -15.476 23.035 1.00 85.38 243 GLY A CA 1
ATOM 1939 C C . GLY A 1 243 ? -8.934 -15.794 21.660 1.00 85.38 243 GLY A C 1
ATOM 1940 O O . GLY A 1 243 ? -8.682 -15.110 20.670 1.00 85.38 243 GLY A O 1
ATOM 1941 N N . GLU A 1 244 ? -9.777 -16.832 21.610 1.00 75.38 244 GLU A N 1
ATOM 1942 C CA . GLU A 1 244 ? -10.328 -17.400 20.364 1.00 75.38 244 GLU A CA 1
ATOM 1943 C C . GLU A 1 244 ? -11.432 -16.550 19.699 1.00 75.38 244 GLU A C 1
ATOM 1945 O O . GLU A 1 244 ? -11.578 -16.591 18.479 1.00 75.38 244 GLU A O 1
ATOM 1950 N N . ASP A 1 245 ? -12.140 -15.708 20.462 1.00 82.50 245 ASP A N 1
ATOM 1951 C CA . ASP A 1 245 ? -13.279 -14.899 19.986 1.00 82.50 245 ASP A CA 1
ATOM 1952 C C . ASP A 1 245 ? -12.912 -13.430 19.697 1.00 82.50 245 ASP A C 1
ATOM 1954 O O . ASP A 1 245 ? -13.690 -12.495 19.933 1.00 82.50 245 ASP A O 1
ATOM 1958 N N . ILE A 1 246 ? -11.694 -13.183 19.211 1.00 90.19 246 ILE A N 1
ATOM 1959 C CA . ILE A 1 246 ? -11.256 -11.824 18.885 1.00 90.19 246 ILE A CA 1
ATOM 1960 C C . ILE A 1 246 ? -11.681 -11.397 17.479 1.00 90.19 246 ILE A C 1
ATOM 1962 O O . ILE A 1 246 ? -11.566 -12.129 16.499 1.00 90.19 246 ILE A O 1
ATOM 1966 N N . LYS A 1 247 ? -12.126 -10.143 17.390 1.00 93.94 247 LYS A N 1
ATOM 1967 C CA . LYS A 1 247 ? -12.370 -9.436 16.133 1.00 93.94 247 LYS A CA 1
ATOM 1968 C C . LYS A 1 247 ? -11.199 -8.510 15.842 1.00 93.94 247 LYS A C 1
ATOM 1970 O O . LYS A 1 247 ? -10.762 -7.779 16.737 1.00 93.94 247 LYS A O 1
ATOM 1975 N N . ILE A 1 248 ? -10.711 -8.554 14.611 1.00 95.88 248 ILE A N 1
ATOM 1976 C CA . ILE A 1 248 ? -9.553 -7.806 14.133 1.00 95.88 248 ILE A CA 1
ATOM 1977 C C . ILE A 1 248 ? -9.975 -6.953 12.931 1.00 95.88 248 ILE A C 1
ATOM 1979 O O . ILE A 1 248 ? -10.738 -7.387 12.065 1.00 95.88 248 ILE A O 1
ATOM 1983 N N . GLU A 1 249 ? -9.466 -5.729 12.887 1.00 97.00 249 GLU A N 1
ATOM 1984 C CA . GLU A 1 249 ? -9.578 -4.814 11.757 1.00 97.00 249 GLU A CA 1
ATOM 1985 C C . GLU A 1 249 ? -8.287 -4.875 10.918 1.00 97.00 249 GLU A C 1
ATOM 1987 O O . GLU A 1 249 ? -7.184 -4.930 11.463 1.00 97.00 249 GLU A O 1
ATOM 1992 N N . LEU A 1 250 ? -8.387 -4.856 9.589 1.00 97.62 250 LEU A N 1
ATOM 1993 C CA . LEU A 1 250 ? -7.222 -4.675 8.714 1.00 97.62 250 LEU A CA 1
ATOM 1994 C C . LEU A 1 250 ? -7.164 -3.228 8.251 1.00 97.62 250 LEU A C 1
ATOM 1996 O O . LEU A 1 250 ? -8.100 -2.756 7.615 1.00 97.62 250 LEU A O 1
ATOM 2000 N N . HIS A 1 251 ? -6.082 -2.519 8.558 1.00 97.56 251 HIS A N 1
ATOM 2001 C CA . HIS A 1 251 ? -5.866 -1.138 8.127 1.00 97.56 251 HIS A CA 1
ATOM 2002 C C . HIS A 1 251 ? -4.753 -1.121 7.084 1.00 97.56 251 HIS A C 1
ATOM 2004 O O . HIS A 1 251 ? -3.581 -1.272 7.416 1.00 97.56 251 HIS A O 1
ATOM 2010 N N . GLY A 1 252 ? -5.117 -0.967 5.817 1.00 96.62 252 GLY A N 1
ATOM 2011 C CA . GLY A 1 252 ? -4.176 -0.843 4.714 1.00 96.62 252 GLY A CA 1
ATOM 2012 C C . GLY A 1 252 ? -3.978 0.612 4.312 1.00 96.62 252 GLY A C 1
ATOM 2013 O O . GLY A 1 252 ? -4.944 1.357 4.164 1.00 96.62 252 GLY A O 1
ATOM 2014 N N . TYR A 1 253 ? -2.729 1.008 4.086 1.00 95.31 253 TYR A N 1
ATOM 2015 C CA . TYR A 1 253 ? -2.395 2.260 3.415 1.00 95.31 253 TYR A CA 1
ATOM 2016 C C . TYR A 1 253 ? -1.698 1.982 2.084 1.00 95.31 253 TYR A C 1
ATOM 2018 O O . TYR A 1 253 ? -0.751 1.197 2.026 1.00 95.31 253 TYR A O 1
ATOM 2026 N N . SER A 1 254 ? -2.131 2.651 1.012 1.00 94.12 254 SER A N 1
ATOM 2027 C CA . SER A 1 254 ? -1.519 2.556 -0.316 1.00 94.12 254 SER A CA 1
ATOM 2028 C C . SER A 1 254 ? -1.411 1.093 -0.777 1.00 94.12 254 SER A C 1
ATOM 2030 O O . SER A 1 254 ? -2.404 0.364 -0.785 1.00 94.12 254 SER A O 1
ATOM 2032 N N . PHE A 1 255 ? -0.215 0.621 -1.129 1.00 95.06 255 PHE A N 1
ATOM 2033 C CA . PHE A 1 255 ? 0.037 -0.770 -1.495 1.00 95.06 255 PHE A CA 1
ATOM 2034 C C . PHE A 1 255 ? -0.284 -1.769 -0.366 1.00 95.06 255 PHE A C 1
ATOM 2036 O O . PHE A 1 255 ? -0.675 -2.898 -0.650 1.00 95.06 255 PHE A O 1
ATOM 2043 N N . GLY A 1 256 ? -0.239 -1.357 0.906 1.00 95.81 256 GLY A N 1
ATOM 2044 C CA . GLY A 1 256 ? -0.689 -2.178 2.033 1.00 95.81 256 GLY A CA 1
ATOM 2045 C C . GLY A 1 256 ? -2.177 -2.532 1.952 1.00 95.81 256 GLY A C 1
ATOM 2046 O O . GLY A 1 256 ? -2.561 -3.648 2.297 1.00 95.81 256 GLY A O 1
ATOM 2047 N N . SER A 1 257 ? -3.003 -1.644 1.384 1.00 97.06 257 SER A N 1
ATOM 2048 C CA . SER A 1 257 ? -4.409 -1.932 1.059 1.00 97.06 257 SER A CA 1
ATOM 2049 C C . SER A 1 257 ? -4.544 -3.050 0.026 1.00 97.06 257 SER A C 1
ATOM 2051 O O . SER A 1 257 ? -5.475 -3.840 0.107 1.00 97.06 257 SER A O 1
ATOM 2053 N N . VAL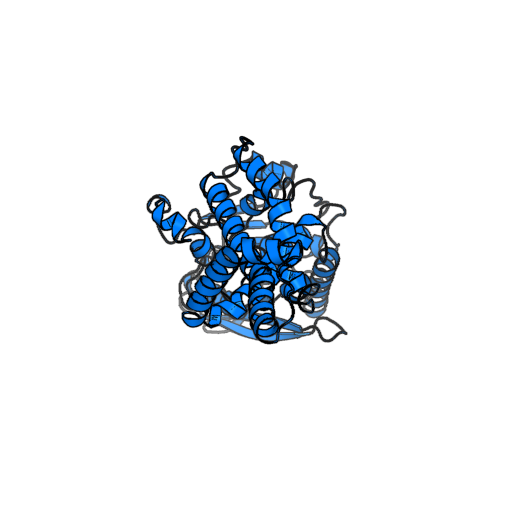 A 1 258 ? -3.604 -3.163 -0.917 1.00 97.00 258 VAL A N 1
ATOM 2054 C CA . VAL A 1 258 ? -3.587 -4.228 -1.934 1.00 97.00 258 VAL A CA 1
ATOM 2055 C C . VAL A 1 258 ? -3.234 -5.569 -1.301 1.00 97.00 258 VAL A C 1
ATOM 2057 O O . VAL A 1 258 ? -3.886 -6.567 -1.591 1.00 97.00 258 VAL A O 1
ATOM 2060 N N . ILE A 1 259 ? -2.242 -5.591 -0.403 1.00 96.88 259 ILE A N 1
ATOM 2061 C CA . ILE A 1 259 ? -1.860 -6.799 0.342 1.00 96.88 259 ILE A CA 1
ATOM 2062 C C . ILE A 1 259 ? -3.017 -7.283 1.223 1.00 96.88 259 ILE A C 1
ATOM 2064 O O . ILE A 1 259 ? -3.344 -8.469 1.214 1.00 96.88 259 ILE A O 1
ATOM 2068 N N . ALA A 1 260 ? -3.654 -6.366 1.957 1.00 96.88 260 ALA A N 1
ATOM 2069 C CA . ALA A 1 260 ? -4.818 -6.671 2.782 1.00 96.88 260 ALA A CA 1
ATOM 2070 C C . ALA A 1 260 ? -5.999 -7.164 1.931 1.00 96.88 260 ALA A C 1
ATOM 2072 O O . ALA A 1 260 ? -6.619 -8.174 2.262 1.00 96.88 260 ALA A O 1
ATOM 2073 N N . PHE A 1 261 ? -6.259 -6.507 0.795 1.00 96.25 261 PHE A N 1
ATOM 2074 C CA . PHE A 1 261 ? -7.291 -6.922 -0.150 1.00 96.25 261 PHE A CA 1
ATOM 2075 C C . PHE A 1 261 ? -7.029 -8.333 -0.686 1.00 96.25 261 PHE A C 1
ATOM 2077 O O . PHE A 1 261 ? -7.924 -9.164 -0.661 1.00 96.25 261 PHE A O 1
ATOM 2084 N N . ASP A 1 262 ? -5.806 -8.650 -1.112 1.00 95.38 262 ASP A N 1
ATOM 2085 C CA . ASP A 1 262 ? -5.453 -9.988 -1.599 1.00 95.38 262 ASP A CA 1
ATOM 2086 C C . ASP A 1 262 ? -5.566 -11.074 -0.517 1.00 95.38 262 ASP A C 1
ATOM 2088 O O . ASP A 1 262 ? -5.766 -12.242 -0.850 1.00 95.38 262 ASP A O 1
ATOM 2092 N N . ALA A 1 263 ? -5.409 -10.721 0.761 1.00 94.88 263 ALA A N 1
ATOM 2093 C CA . ALA A 1 263 ? -5.586 -11.644 1.879 1.00 94.88 263 ALA A CA 1
ATOM 2094 C C . ALA A 1 263 ? -7.069 -11.954 2.150 1.00 94.88 263 ALA A C 1
ATOM 2096 O O . ALA A 1 263 ? -7.401 -13.098 2.459 1.00 94.88 263 ALA A O 1
ATOM 2097 N N . LEU A 1 264 ? -7.950 -10.957 2.014 1.00 95.38 264 LEU A N 1
ATOM 2098 C CA . LEU A 1 264 ? -9.401 -11.102 2.191 1.00 95.38 264 LEU A CA 1
ATOM 2099 C C . LEU A 1 264 ? -10.093 -11.694 0.959 1.00 95.38 264 LEU A C 1
ATOM 2101 O O . LEU A 1 264 ? -10.996 -12.515 1.090 1.00 95.38 264 LEU A O 1
ATOM 2105 N N . PHE A 1 265 ? -9.636 -11.291 -0.225 1.00 94.44 265 PHE A N 1
ATOM 2106 C CA . PHE A 1 265 ? -10.216 -11.584 -1.533 1.00 94.44 265 PHE A CA 1
ATOM 2107 C C . PHE A 1 265 ? -9.170 -12.241 -2.461 1.00 94.44 265 PHE A C 1
ATOM 2109 O O . PHE A 1 265 ? -8.778 -11.662 -3.486 1.00 94.44 265 PHE A O 1
ATOM 2116 N N . PRO A 1 266 ? -8.649 -13.433 -2.116 1.00 92.38 266 PRO A N 1
ATOM 2117 C CA . PRO A 1 266 ? -7.712 -14.187 -2.956 1.00 92.38 266 PRO A CA 1
ATOM 2118 C C . PRO A 1 266 ? -8.317 -14.600 -4.312 1.00 92.38 266 PRO A C 1
ATOM 2120 O O . PRO A 1 266 ? -9.529 -14.589 -4.500 1.00 92.38 266 PRO A O 1
ATOM 2123 N N . LYS A 1 267 ? -7.468 -14.965 -5.287 1.00 87.38 267 LYS A N 1
ATOM 2124 C CA . LYS A 1 267 ? -7.905 -15.320 -6.657 1.00 87.38 267 LYS A CA 1
ATOM 2125 C C . LYS A 1 267 ? -8.322 -16.782 -6.851 1.00 87.38 267 LYS A C 1
ATOM 2127 O O . LYS A 1 267 ? -9.231 -17.053 -7.620 1.00 87.38 267 LYS A O 1
ATOM 2132 N N . GLU A 1 268 ? -7.620 -17.724 -6.223 1.00 82.19 268 GLU A N 1
ATOM 2133 C CA . GLU A 1 268 ? -7.712 -19.153 -6.590 1.00 82.19 268 GLU A CA 1
ATOM 2134 C C . GLU A 1 268 ? -8.345 -20.028 -5.508 1.00 82.19 268 GLU A C 1
ATOM 2136 O O . GLU A 1 268 ? -8.979 -21.035 -5.811 1.00 82.19 268 GLU A O 1
ATOM 2141 N N . SER A 1 269 ? -8.184 -19.653 -4.243 1.00 85.31 269 SER A N 1
ATOM 2142 C CA . SER A 1 269 ? -8.684 -20.404 -3.096 1.00 85.31 269 SER A CA 1
ATOM 2143 C C . SER A 1 269 ? -9.362 -19.453 -2.125 1.00 85.31 269 SER A C 1
ATOM 2145 O O . SER A 1 269 ? -8.891 -18.327 -2.007 1.00 85.31 269 SER A O 1
ATOM 2147 N N . PRO A 1 270 ? -10.386 -19.884 -1.371 1.00 88.38 270 PRO A N 1
ATOM 2148 C CA . PRO A 1 270 ? -10.947 -19.072 -0.300 1.00 88.38 270 PRO A CA 1
ATOM 2149 C C . PRO A 1 270 ? -9.878 -18.614 0.713 1.00 88.38 270 PRO A C 1
ATOM 2151 O O . PRO A 1 270 ? -8.860 -19.297 0.872 1.00 88.38 270 PRO A O 1
ATOM 2154 N N . PRO A 1 271 ? -10.104 -17.497 1.431 1.00 89.81 271 PRO A N 1
ATOM 2155 C CA . PRO A 1 271 ? -9.169 -17.014 2.450 1.00 89.81 271 PRO A CA 1
ATOM 2156 C C . PRO A 1 271 ? -8.931 -18.057 3.555 1.00 89.81 271 PRO A C 1
ATOM 2158 O O . PRO A 1 271 ? -9.758 -18.931 3.794 1.00 89.81 271 PRO A O 1
ATOM 2161 N N . GLY A 1 272 ? -7.798 -17.998 4.257 1.00 86.81 272 GLY A N 1
ATOM 2162 C CA . GLY A 1 272 ? -7.525 -18.940 5.351 1.00 86.81 272 GLY A CA 1
ATOM 2163 C C . GLY A 1 272 ? -8.575 -18.853 6.470 1.00 86.81 272 GLY A C 1
ATOM 2164 O O . GLY A 1 272 ? -9.119 -17.781 6.726 1.00 86.81 272 GLY A O 1
ATOM 2165 N N . THR A 1 273 ? -8.838 -19.954 7.183 1.00 88.31 273 THR A N 1
ATOM 2166 C CA . THR A 1 273 ? -9.868 -20.023 8.245 1.00 88.31 273 THR A CA 1
ATOM 2167 C C . THR A 1 273 ? -9.728 -18.922 9.298 1.00 88.31 273 THR A C 1
ATOM 2169 O O . THR A 1 273 ? -10.722 -18.354 9.739 1.00 88.31 273 THR A O 1
ATOM 2172 N N . ARG A 1 274 ? -8.492 -18.578 9.680 1.00 88.06 274 ARG A N 1
ATOM 2173 C CA . ARG A 1 274 ? -8.226 -17.494 10.640 1.00 88.06 274 ARG A CA 1
ATOM 2174 C C . ARG A 1 274 ? -8.650 -16.130 10.098 1.00 88.06 274 ARG A C 1
ATOM 2176 O O . ARG A 1 274 ? -9.295 -15.369 10.806 1.00 88.06 274 ARG A O 1
ATOM 2183 N N . ILE A 1 275 ? -8.356 -15.849 8.828 1.00 91.19 275 ILE A N 1
ATOM 2184 C CA . ILE A 1 275 ? -8.777 -14.606 8.171 1.00 91.19 275 ILE A CA 1
ATOM 2185 C C . ILE A 1 275 ? -10.304 -14.552 8.083 1.00 91.19 275 ILE A C 1
ATOM 2187 O O . ILE A 1 275 ? -10.896 -13.553 8.480 1.00 91.19 275 ILE A O 1
ATOM 2191 N N . LYS A 1 276 ? -10.934 -15.646 7.631 1.00 90.75 276 LYS A N 1
ATOM 2192 C CA . LYS A 1 276 ? -12.395 -15.760 7.496 1.00 90.75 276 LYS A CA 1
ATOM 2193 C C . LYS A 1 276 ? -13.146 -15.424 8.781 1.00 90.75 276 LYS A C 1
ATOM 2195 O O . LYS A 1 276 ? -14.154 -14.728 8.719 1.00 90.75 276 LYS A O 1
ATOM 2200 N N . ASN A 1 277 ? -12.655 -15.933 9.910 1.00 88.94 277 ASN A N 1
ATOM 2201 C CA . ASN A 1 277 ? -13.379 -15.893 11.177 1.00 88.94 277 ASN A CA 1
ATOM 2202 C C . ASN A 1 277 ? -13.032 -14.671 12.037 1.00 88.94 277 ASN A C 1
ATOM 2204 O O . ASN A 1 277 ? -13.873 -14.227 12.814 1.00 88.94 277 ASN A O 1
ATOM 2208 N N . CYS A 1 278 ? -11.811 -14.139 11.928 1.00 93.00 278 CYS A N 1
ATOM 2209 C CA . CYS A 1 278 ? -11.329 -13.102 12.844 1.00 93.00 278 CYS A CA 1
ATOM 2210 C C . CYS A 1 278 ? -11.329 -11.700 12.231 1.00 93.00 278 CYS A C 1
ATOM 2212 O O . CYS A 1 278 ? -11.430 -10.727 12.979 1.00 93.00 278 CYS A O 1
ATOM 2214 N N . ILE A 1 279 ? -11.218 -11.560 10.903 1.00 95.25 279 ILE A N 1
ATOM 2215 C CA . ILE A 1 279 ? -11.238 -10.234 10.275 1.00 95.25 279 ILE A CA 1
ATOM 2216 C C . ILE A 1 279 ? -12.678 -9.794 10.031 1.00 95.25 279 ILE A C 1
ATOM 2218 O O . ILE A 1 279 ? -13.366 -10.350 9.180 1.00 95.25 279 ILE A O 1
ATOM 2222 N N . THR A 1 280 ? -13.115 -8.756 10.746 1.00 95.44 280 THR A N 1
ATOM 2223 C CA . THR A 1 280 ? -14.497 -8.253 10.652 1.00 95.44 280 THR A CA 1
ATOM 2224 C C . THR A 1 280 ? -14.611 -6.862 10.046 1.00 95.44 280 THR A C 1
ATOM 2226 O O . THR A 1 280 ? -15.703 -6.475 9.638 1.00 95.44 280 THR A O 1
ATOM 2229 N N . SER A 1 281 ? -13.518 -6.098 10.000 1.00 96.31 281 SER A N 1
ATOM 2230 C CA . SER A 1 281 ? -13.497 -4.769 9.384 1.00 96.31 281 SER A CA 1
ATOM 2231 C C . SER A 1 281 ? -12.255 -4.589 8.523 1.00 96.31 281 SER A C 1
ATOM 2233 O O . SER A 1 281 ? -11.174 -5.093 8.844 1.00 96.31 281 SER A O 1
ATOM 2235 N N . PHE A 1 282 ? -12.421 -3.862 7.426 1.00 97.00 282 PHE A N 1
ATOM 2236 C CA . PHE A 1 282 ? -11.365 -3.513 6.496 1.00 97.00 282 PHE A CA 1
ATOM 2237 C C . PHE A 1 282 ? -11.355 -2.001 6.275 1.00 97.00 282 PHE A C 1
ATOM 2239 O O . PHE A 1 282 ? -12.345 -1.409 5.862 1.00 97.00 282 PHE A O 1
ATOM 2246 N N . CYS A 1 283 ? -10.231 -1.357 6.550 1.00 97.19 283 CYS A N 1
ATOM 2247 C CA . CYS A 1 283 ? -10.001 0.049 6.271 1.00 97.19 283 CYS A CA 1
ATOM 2248 C C . CYS A 1 283 ? -8.930 0.171 5.191 1.00 97.19 283 CYS A C 1
ATOM 2250 O O . CYS A 1 283 ? -7.823 -0.346 5.351 1.00 97.19 283 CYS A O 1
ATOM 2252 N N . THR A 1 284 ? -9.245 0.876 4.111 1.00 97.06 284 THR A N 1
ATOM 2253 C CA . THR A 1 284 ? -8.292 1.214 3.058 1.00 97.06 284 THR A CA 1
ATOM 2254 C C . THR A 1 284 ? -8.067 2.712 3.015 1.00 97.06 284 THR A C 1
ATOM 2256 O O . THR A 1 284 ? -9.016 3.478 2.900 1.00 97.06 284 THR A O 1
ATOM 2259 N N . ILE A 1 285 ? -6.809 3.138 3.060 1.00 95.81 285 ILE A N 1
ATOM 2260 C CA . ILE A 1 285 ? -6.403 4.539 2.943 1.00 95.81 285 ILE A CA 1
ATOM 2261 C C . ILE A 1 285 ? -5.596 4.683 1.658 1.00 95.81 285 ILE A C 1
ATOM 2263 O O . ILE A 1 285 ? -4.601 3.983 1.464 1.00 95.81 285 ILE A O 1
ATOM 2267 N N . GLY A 1 286 ? -6.033 5.555 0.752 1.00 93.62 286 GLY A N 1
ATOM 2268 C CA . GLY A 1 286 ? -5.352 5.782 -0.521 1.00 93.62 286 GLY A CA 1
ATOM 2269 C C . GLY A 1 286 ? -5.250 4.527 -1.395 1.00 93.62 286 GLY A C 1
ATOM 2270 O O . GLY A 1 286 ? -4.195 4.250 -1.952 1.00 93.62 286 GLY A O 1
ATOM 2271 N N . PHE A 1 287 ? -6.304 3.713 -1.487 1.00 94.75 287 PHE A N 1
ATOM 2272 C CA . PHE A 1 287 ? -6.254 2.424 -2.192 1.00 94.75 287 PHE A CA 1
ATOM 2273 C C . PHE A 1 287 ? -5.958 2.589 -3.700 1.00 94.75 287 PHE A C 1
ATOM 2275 O O . PHE A 1 287 ? -6.788 3.186 -4.395 1.00 94.75 287 PHE A O 1
ATOM 2282 N N . PRO A 1 288 ? -4.825 2.070 -4.237 1.00 93.50 288 PRO A N 1
ATOM 2283 C CA . PRO A 1 288 ? -4.393 2.399 -5.591 1.00 93.50 288 PRO A CA 1
ATOM 2284 C C . PRO A 1 288 ? -5.017 1.529 -6.691 1.00 93.50 288 PRO A C 1
ATOM 2286 O O . PRO A 1 288 ? -4.306 0.974 -7.530 1.00 93.50 288 PRO A O 1
ATOM 2289 N N . LEU A 1 289 ? -6.343 1.385 -6.683 1.00 91.44 289 LEU A N 1
ATOM 2290 C CA . LEU A 1 289 ? -7.065 0.490 -7.591 1.00 91.44 289 LEU A CA 1
ATOM 2291 C C . LEU A 1 289 ? -6.888 0.890 -9.059 1.00 91.44 289 LEU A C 1
ATOM 2293 O O . LEU A 1 289 ? -6.352 0.107 -9.840 1.00 91.44 289 LEU A O 1
ATOM 2297 N N . ASP A 1 290 ? -7.260 2.121 -9.415 1.00 89.25 290 ASP A N 1
ATOM 2298 C CA . ASP A 1 290 ? -7.201 2.634 -10.789 1.00 89.25 290 ASP A CA 1
ATOM 2299 C C . ASP A 1 290 ? -5.771 2.585 -11.334 1.00 89.25 290 ASP A C 1
ATOM 2301 O O . ASP A 1 290 ? -5.535 2.208 -12.481 1.00 89.25 290 ASP A O 1
ATOM 2305 N N . TYR A 1 291 ? -4.798 2.943 -10.492 1.00 90.00 291 TYR A N 1
ATOM 2306 C CA . TYR A 1 291 ? -3.384 2.897 -10.848 1.00 90.00 291 TYR A CA 1
ATOM 2307 C C . TYR A 1 291 ? -2.924 1.474 -11.187 1.00 90.00 291 TYR A C 1
ATOM 2309 O O . TYR A 1 291 ? -2.194 1.272 -12.158 1.00 90.00 291 TYR A O 1
ATOM 2317 N N . ILE A 1 292 ? -3.357 0.479 -10.408 1.00 92.25 292 ILE A N 1
ATOM 2318 C CA . ILE A 1 292 ? -3.012 -0.920 -10.660 1.00 92.25 292 ILE A CA 1
ATOM 2319 C C . ILE A 1 292 ? -3.700 -1.427 -11.925 1.00 92.25 292 ILE A C 1
ATOM 2321 O O . ILE A 1 292 ? -3.031 -2.053 -12.741 1.00 92.25 292 ILE A O 1
ATOM 2325 N N . GLU A 1 293 ? -4.979 -1.128 -12.145 1.00 89.75 293 GLU A N 1
ATOM 2326 C CA . GLU A 1 293 ? -5.702 -1.586 -13.340 1.00 89.75 293 GLU A CA 1
ATOM 2327 C C . GLU A 1 293 ? -5.134 -1.011 -14.647 1.00 89.75 293 GLU A C 1
ATOM 2329 O O . GLU A 1 293 ? -5.143 -1.695 -15.669 1.00 89.75 293 GLU A O 1
ATOM 2334 N N . ILE A 1 294 ? -4.553 0.196 -14.620 1.00 90.31 294 ILE A N 1
ATOM 2335 C CA . ILE A 1 294 ? -3.855 0.780 -15.781 1.00 90.31 294 ILE A CA 1
ATOM 2336 C C . ILE A 1 294 ? -2.670 -0.094 -16.243 1.00 90.31 294 ILE A C 1
ATOM 2338 O O . ILE A 1 294 ? -2.407 -0.205 -17.442 1.00 90.31 294 ILE A O 1
ATOM 2342 N N . TYR A 1 295 ? -1.937 -0.711 -15.313 1.00 90.44 295 TYR A N 1
ATOM 2343 C CA . TYR A 1 295 ? -0.695 -1.447 -15.599 1.00 90.44 295 TYR A CA 1
ATOM 2344 C C . TYR A 1 295 ? -0.840 -2.974 -15.576 1.00 90.44 295 TYR A C 1
ATOM 2346 O O . TYR A 1 295 ? -0.148 -3.691 -16.316 1.00 90.44 295 TYR A O 1
ATOM 2354 N N . TRP A 1 296 ? -1.733 -3.466 -14.725 1.00 92.12 296 TRP A N 1
ATOM 2355 C CA . TRP A 1 296 ? -2.081 -4.863 -14.509 1.00 92.12 296 TRP A CA 1
ATOM 2356 C C . TRP A 1 296 ? -3.584 -5.020 -14.730 1.00 92.12 296 TRP A C 1
ATOM 2358 O O . TRP A 1 296 ? -4.369 -5.156 -13.794 1.00 92.12 296 TRP A O 1
ATOM 2368 N N . ASP A 1 297 ? -3.971 -4.983 -16.001 1.00 86.38 297 ASP A N 1
ATOM 2369 C CA . ASP A 1 297 ? -5.357 -5.156 -16.429 1.00 86.38 297 ASP A CA 1
ATOM 2370 C C . ASP A 1 297 ? -5.982 -6.420 -15.806 1.00 86.38 297 ASP A C 1
ATOM 2372 O O . ASP A 1 297 ? -5.346 -7.477 -15.734 1.00 86.38 297 ASP A O 1
ATOM 2376 N N . ASN A 1 298 ? -7.226 -6.307 -15.340 1.00 85.25 298 ASN A N 1
ATOM 2377 C CA . ASN A 1 298 ? -7.968 -7.354 -14.626 1.00 85.25 298 ASN A CA 1
ATOM 2378 C C . ASN A 1 298 ? -7.282 -7.880 -13.348 1.00 85.25 298 ASN A C 1
ATOM 2380 O O . ASN A 1 298 ? -7.595 -8.983 -12.883 1.00 85.25 298 ASN A O 1
ATOM 2384 N N . TYR A 1 299 ? -6.355 -7.125 -12.738 1.00 91.50 299 TYR A N 1
ATOM 2385 C CA . TYR A 1 299 ? -5.700 -7.560 -11.502 1.00 91.50 299 TYR A CA 1
ATOM 2386 C C . TYR A 1 299 ? -6.707 -7.889 -10.400 1.00 91.50 299 TYR A C 1
ATOM 2388 O O . TYR A 1 299 ? -6.546 -8.889 -9.698 1.00 91.50 299 TYR A O 1
ATOM 2396 N N . PHE A 1 300 ? -7.741 -7.068 -10.244 1.00 90.88 300 PHE A N 1
ATOM 2397 C CA . PHE A 1 300 ? -8.747 -7.248 -9.206 1.00 90.88 300 PHE A CA 1
ATOM 2398 C C . PHE A 1 300 ? -9.868 -8.209 -9.584 1.00 90.88 300 PHE A C 1
ATOM 2400 O O . PHE A 1 300 ? -10.651 -8.560 -8.717 1.00 90.88 300 PHE A O 1
ATOM 2407 N N . SER A 1 301 ? -9.911 -8.713 -10.813 1.00 87.38 301 SER A N 1
ATOM 2408 C CA . SER A 1 301 ? -10.968 -9.622 -11.241 1.00 87.38 301 SER A CA 1
ATOM 2409 C C . SER A 1 301 ? -10.835 -11.026 -10.639 1.00 87.38 301 SER A C 1
ATOM 2411 O O . SER A 1 301 ? -9.740 -11.475 -10.292 1.00 87.38 301 SER A O 1
ATOM 2413 N N . ASN A 1 302 ? -11.965 -11.743 -10.613 1.00 85.88 302 ASN A N 1
ATOM 2414 C CA . ASN A 1 302 ? -12.081 -13.157 -10.232 1.00 85.88 302 ASN A CA 1
ATOM 2415 C C . ASN A 1 302 ? -11.612 -13.433 -8.795 1.00 85.88 302 ASN A C 1
ATOM 2417 O O . ASN A 1 302 ? -10.774 -14.302 -8.565 1.00 85.88 302 ASN A O 1
ATOM 2421 N N . ARG A 1 303 ? -12.124 -12.659 -7.832 1.00 90.94 303 ARG A N 1
ATOM 2422 C CA . ARG A 1 303 ? -11.847 -12.888 -6.410 1.00 90.94 303 ARG A CA 1
ATOM 2423 C C . ARG A 1 303 ? -12.816 -13.889 -5.795 1.00 90.94 303 ARG A C 1
ATOM 2425 O O . ARG A 1 303 ? -13.981 -13.940 -6.177 1.00 90.94 303 ARG A O 1
ATOM 2432 N N . VAL A 1 304 ? -12.318 -14.636 -4.817 1.00 89.94 304 VAL A N 1
ATOM 2433 C CA . VAL A 1 304 ? -13.048 -15.622 -4.020 1.00 89.94 304 VAL A CA 1
ATOM 2434 C C . VAL A 1 304 ? -13.123 -15.121 -2.581 1.00 89.94 304 VAL A C 1
ATOM 2436 O O . VAL A 1 304 ? -12.101 -14.765 -1.998 1.00 89.94 304 VAL A O 1
ATOM 2439 N N . TYR A 1 305 ? -14.321 -15.112 -1.997 1.00 88.44 305 TYR A N 1
ATOM 2440 C CA . TYR A 1 305 ? -14.564 -14.657 -0.617 1.00 88.44 305 TYR A CA 1
ATOM 2441 C C . TYR A 1 305 ? -15.474 -15.604 0.176 1.00 88.44 305 TYR A C 1
ATOM 2443 O O . TYR A 1 305 ? -16.014 -15.227 1.213 1.00 88.44 305 TYR A O 1
ATOM 2451 N N . ASP A 1 306 ? -15.631 -16.848 -0.281 1.00 87.44 306 ASP A N 1
ATOM 2452 C CA . ASP A 1 306 ? -16.531 -17.825 0.334 1.00 87.44 306 ASP A CA 1
ATOM 2453 C C . ASP A 1 306 ? -16.287 -17.968 1.842 1.00 87.44 306 ASP A C 1
ATOM 2455 O O . ASP A 1 306 ? -15.205 -18.376 2.279 1.00 87.44 306 ASP A O 1
ATOM 2459 N N . GLY A 1 307 ? -17.309 -17.676 2.648 1.00 83.56 307 GLY A N 1
ATOM 2460 C CA . GLY A 1 307 ? -17.255 -17.782 4.108 1.00 83.56 307 GLY A CA 1
ATOM 2461 C C . GLY A 1 307 ? -16.452 -16.684 4.814 1.00 83.56 307 GLY A C 1
ATOM 2462 O O . GLY A 1 307 ? -16.089 -16.872 5.970 1.00 83.56 307 GLY A O 1
ATOM 2463 N N . LEU A 1 308 ? -16.141 -15.571 4.144 1.00 90.25 308 LEU A N 1
ATOM 2464 C CA . LEU A 1 308 ? -15.549 -14.390 4.773 1.00 90.25 308 LEU A CA 1
ATOM 2465 C C . LEU A 1 308 ? -16.592 -13.654 5.634 1.00 90.25 308 LEU A C 1
ATOM 2467 O O . LEU A 1 308 ? -17.628 -13.238 5.120 1.00 90.25 308 LEU A O 1
ATOM 2471 N N . PHE A 1 309 ? -16.305 -13.439 6.921 1.00 88.62 309 PHE A N 1
ATOM 2472 C CA . PHE A 1 309 ? -17.185 -12.717 7.851 1.00 88.62 309 PHE A CA 1
ATOM 2473 C C . PHE A 1 309 ? -16.852 -11.214 7.940 1.00 88.62 309 PHE A C 1
ATOM 2475 O O . PHE A 1 309 ? -16.722 -10.637 9.023 1.00 88.62 309 PHE A O 1
ATOM 2482 N N . LEU A 1 310 ? -16.683 -10.564 6.786 1.00 94.00 310 LEU A N 1
ATOM 2483 C CA . LEU A 1 310 ? -16.405 -9.130 6.726 1.00 94.00 310 LEU A CA 1
ATOM 2484 C C . LEU A 1 310 ? -17.708 -8.337 6.892 1.00 94.00 310 LEU A C 1
ATOM 2486 O O . LEU A 1 310 ? -18.625 -8.467 6.087 1.00 94.00 310 LEU A O 1
ATOM 2490 N N . VAL A 1 311 ? -17.781 -7.513 7.938 1.00 93.69 311 VAL A N 1
ATOM 2491 C CA . VAL A 1 311 ? -18.986 -6.749 8.307 1.00 93.69 311 VAL A CA 1
ATOM 2492 C C . VAL A 1 311 ? -18.903 -5.302 7.830 1.00 93.69 311 VAL A C 1
ATOM 2494 O O . VAL A 1 311 ? -19.911 -4.713 7.448 1.00 93.69 311 VAL A O 1
ATOM 2497 N N . ASP A 1 312 ? -17.707 -4.722 7.854 1.00 94.44 312 ASP A N 1
ATOM 2498 C CA . ASP A 1 312 ? -17.486 -3.303 7.587 1.00 94.44 312 ASP A CA 1
ATOM 2499 C C . ASP A 1 312 ? -16.306 -3.096 6.638 1.00 94.44 312 ASP A C 1
ATOM 2501 O O . ASP A 1 312 ? -15.249 -3.709 6.808 1.00 94.44 312 ASP A O 1
ATOM 2505 N N . TRP A 1 313 ? -16.471 -2.205 5.661 1.00 95.38 313 TRP A N 1
ATOM 2506 C CA . TRP A 1 313 ? -15.367 -1.738 4.827 1.00 95.38 313 TRP A CA 1
ATOM 2507 C C . TRP A 1 313 ? -15.410 -0.217 4.694 1.00 95.38 313 TRP A C 1
ATOM 2509 O O . TRP A 1 313 ? -16.317 0.342 4.081 1.00 95.38 313 TRP A O 1
ATOM 2519 N N . LYS A 1 314 ? -14.395 0.449 5.250 1.00 95.69 314 LYS A N 1
ATOM 2520 C CA . LYS A 1 314 ? -14.165 1.891 5.127 1.00 95.69 314 LYS A CA 1
ATOM 2521 C C . LYS A 1 314 ? -13.107 2.179 4.061 1.00 95.69 314 LYS A C 1
ATOM 2523 O O . LYS A 1 314 ? -11.971 1.731 4.191 1.00 95.69 314 LYS A O 1
ATOM 2528 N N . ASN A 1 315 ? -13.448 2.956 3.038 1.00 95.75 315 ASN A N 1
ATOM 2529 C CA . ASN A 1 315 ? -12.505 3.453 2.037 1.00 95.75 315 ASN A CA 1
ATOM 2530 C C . ASN A 1 315 ? -12.262 4.954 2.233 1.00 95.75 315 ASN A C 1
ATOM 2532 O O . ASN A 1 315 ? -13.153 5.770 2.013 1.00 95.75 315 ASN A O 1
ATOM 2536 N N . ILE A 1 316 ? -11.055 5.325 2.648 1.00 95.31 316 ILE A N 1
ATOM 2537 C CA . ILE A 1 316 ? -10.605 6.708 2.776 1.00 95.31 316 ILE A CA 1
ATOM 2538 C C . ILE A 1 316 ? -9.786 7.053 1.534 1.00 95.31 316 ILE A C 1
ATOM 2540 O O . ILE A 1 316 ? -8.712 6.494 1.298 1.00 95.31 316 ILE A O 1
ATOM 2544 N N . TRP A 1 317 ? -10.280 7.997 0.743 1.00 93.44 317 TRP A N 1
ATOM 2545 C CA . TRP A 1 317 ? -9.656 8.411 -0.512 1.00 93.44 317 TRP A CA 1
ATOM 2546 C C . TRP A 1 317 ? -9.613 9.933 -0.616 1.00 93.44 317 TRP A C 1
ATOM 2548 O O . TRP A 1 317 ? -10.194 10.646 0.202 1.00 93.44 317 TRP A O 1
ATOM 2558 N N . SER A 1 318 ? -8.902 10.443 -1.614 1.00 90.06 318 SER A N 1
ATOM 2559 C CA . SER A 1 318 ? -8.797 11.874 -1.870 1.00 90.06 318 SER A CA 1
ATOM 2560 C C . SER A 1 318 ? -8.913 12.148 -3.362 1.00 90.06 318 SER A C 1
ATOM 2562 O O . SER A 1 318 ? -8.338 11.450 -4.191 1.00 90.06 318 SER A O 1
ATOM 2564 N N . GLU A 1 319 ? -9.647 13.192 -3.737 1.00 86.56 319 GLU A N 1
ATOM 2565 C CA . GLU A 1 319 ? -9.784 13.600 -5.138 1.00 86.56 319 GLU A CA 1
ATOM 2566 C C . GLU A 1 319 ? -8.473 14.108 -5.735 1.00 86.56 319 GLU A C 1
ATOM 2568 O O . GLU A 1 319 ? -8.290 14.097 -6.957 1.00 86.56 319 GLU A O 1
ATOM 2573 N N . THR A 1 320 ? -7.580 14.585 -4.873 1.00 84.62 320 THR A N 1
ATOM 2574 C CA . THR A 1 320 ? -6.291 15.150 -5.259 1.00 84.62 320 THR A CA 1
ATOM 2575 C C . THR A 1 320 ? -5.218 14.072 -5.318 1.00 84.62 320 THR A C 1
ATOM 2577 O O . THR A 1 320 ? -4.290 14.183 -6.121 1.00 84.62 320 THR A O 1
ATOM 2580 N N . ASP A 1 321 ? -5.388 12.997 -4.549 1.00 87.38 321 ASP A N 1
ATOM 2581 C CA . ASP A 1 321 ? -4.595 11.782 -4.646 1.00 87.38 321 ASP A CA 1
ATOM 2582 C C . ASP A 1 321 ? -5.002 10.958 -5.871 1.00 87.38 321 ASP A C 1
ATOM 2584 O O . ASP A 1 321 ? -5.990 10.225 -5.884 1.00 87.38 321 ASP A O 1
ATOM 2588 N N . VAL A 1 322 ? -4.176 11.048 -6.906 1.00 83.38 322 VAL A N 1
ATOM 2589 C CA . VAL A 1 322 ? -4.380 10.335 -8.172 1.00 83.38 322 VAL A CA 1
ATOM 2590 C C . VAL A 1 322 ? -4.138 8.834 -8.115 1.00 83.38 322 VAL A C 1
ATOM 2592 O O . VAL A 1 322 ? -4.495 8.143 -9.074 1.00 83.38 322 VAL A O 1
ATOM 2595 N N . LEU A 1 323 ? -3.468 8.354 -7.065 1.00 87.06 323 LEU A N 1
ATOM 2596 C CA . LEU A 1 323 ? -3.262 6.935 -6.855 1.00 87.06 323 LEU A CA 1
ATOM 2597 C C . LEU A 1 323 ? -4.530 6.372 -6.227 1.00 87.06 323 LEU A C 1
ATOM 2599 O O . LEU A 1 323 ? -4.999 5.342 -6.692 1.00 87.06 323 LEU A O 1
ATOM 2603 N N . SER A 1 324 ? -5.138 7.069 -5.262 1.00 89.81 324 SER A N 1
ATOM 2604 C CA . SER A 1 324 ? -6.385 6.616 -4.639 1.00 89.81 324 SER A CA 1
ATOM 2605 C C . SER A 1 324 ? -7.566 6.525 -5.596 1.00 89.81 324 SER A C 1
ATOM 2607 O O . SER A 1 324 ? -7.672 7.247 -6.588 1.00 89.81 324 SER A O 1
ATOM 2609 N N . SER A 1 325 ? -8.485 5.620 -5.269 1.00 89.38 325 SER A N 1
ATOM 2610 C CA . SER A 1 325 ? -9.678 5.357 -6.065 1.00 89.38 325 SER A CA 1
ATOM 2611 C C . SER A 1 325 ? -10.942 5.420 -5.212 1.00 89.38 325 SER A C 1
ATOM 2613 O O . SER A 1 325 ? -11.008 4.859 -4.118 1.00 89.38 325 SER A O 1
ATOM 2615 N N . SER A 1 326 ? -11.954 6.090 -5.760 1.00 90.00 326 SER A N 1
ATOM 2616 C CA . SER A 1 326 ? -13.331 6.072 -5.264 1.00 90.00 326 SER A CA 1
ATOM 2617 C C . SER A 1 326 ? -14.047 4.834 -5.803 1.00 90.00 326 SER A C 1
ATOM 2619 O O . SER A 1 326 ? -13.899 4.510 -6.987 1.00 90.00 326 SER A O 1
ATOM 2621 N N . LEU A 1 327 ? -14.807 4.156 -4.943 1.00 84.88 327 LEU A N 1
ATOM 2622 C CA . LEU A 1 327 ? -15.644 3.002 -5.275 1.00 84.88 327 LEU A CA 1
ATOM 2623 C C . LEU A 1 327 ? -17.131 3.369 -5.270 1.00 84.88 327 LEU A C 1
ATOM 2625 O O . LEU A 1 327 ? -17.918 2.720 -5.953 1.00 84.88 327 LEU A O 1
ATOM 2629 N N . ASP A 1 328 ? -17.534 4.377 -4.494 1.00 73.38 328 ASP A N 1
ATOM 2630 C CA . ASP A 1 328 ? -18.948 4.590 -4.180 1.00 73.38 328 ASP A CA 1
ATOM 2631 C C . ASP A 1 328 ? -19.795 5.067 -5.364 1.00 73.38 328 ASP A C 1
ATOM 2633 O O . ASP A 1 328 ? -20.911 4.594 -5.570 1.00 73.38 328 ASP A O 1
ATOM 2637 N N . ASN A 1 329 ? -19.228 5.924 -6.213 1.00 67.19 329 ASN A N 1
ATOM 2638 C CA . ASN A 1 329 ? -19.944 6.516 -7.345 1.00 67.19 329 ASN A CA 1
ATOM 2639 C C . ASN A 1 329 ? -20.017 5.614 -8.590 1.00 67.19 329 ASN A C 1
ATOM 2641 O O . ASN A 1 329 ? -20.498 6.058 -9.633 1.00 67.19 329 ASN A O 1
ATOM 2645 N N . ASP A 1 330 ? -19.532 4.370 -8.519 1.00 75.44 330 ASP A N 1
ATOM 2646 C CA . ASP A 1 330 ? -19.454 3.485 -9.680 1.00 75.44 330 ASP A CA 1
ATOM 2647 C C . ASP A 1 330 ? -19.796 2.027 -9.329 1.00 75.44 330 ASP A C 1
ATOM 2649 O O . ASP A 1 330 ? -18.936 1.220 -8.959 1.00 75.44 330 ASP A O 1
ATOM 2653 N N . LYS A 1 331 ? -21.077 1.663 -9.506 1.00 81.38 331 LYS A N 1
ATOM 2654 C CA . LYS A 1 331 ? -21.559 0.276 -9.355 1.00 81.38 331 LYS A CA 1
ATOM 2655 C C . LYS A 1 331 ? -20.752 -0.694 -10.228 1.00 81.38 331 LYS A C 1
ATOM 2657 O O . LYS A 1 331 ? -20.474 -1.812 -9.805 1.00 81.38 331 LYS A O 1
ATOM 2662 N N . THR A 1 332 ? -20.336 -0.261 -11.417 1.00 79.94 332 THR A N 1
ATOM 2663 C CA . THR A 1 332 ? -19.532 -1.073 -12.340 1.00 79.94 332 THR A CA 1
ATOM 2664 C C . THR A 1 332 ? -18.169 -1.395 -11.738 1.00 79.94 332 THR A C 1
ATOM 2666 O O . THR A 1 332 ? -17.711 -2.527 -11.859 1.00 79.94 332 THR A O 1
ATOM 2669 N N . LYS A 1 333 ? -17.545 -0.436 -11.043 1.00 83.50 333 LYS A N 1
ATOM 2670 C CA . LYS A 1 333 ? -16.255 -0.629 -10.362 1.00 83.50 333 LYS A CA 1
ATOM 2671 C C . LYS A 1 333 ? -16.372 -1.520 -9.121 1.00 83.50 333 LYS A C 1
ATOM 2673 O O . LYS A 1 333 ? -15.543 -2.401 -8.914 1.00 83.50 333 LYS A O 1
ATOM 2678 N N . LYS A 1 334 ? -17.425 -1.366 -8.312 1.00 86.50 334 LYS A N 1
ATOM 2679 C CA . LYS A 1 334 ? -17.691 -2.305 -7.201 1.00 86.50 334 LYS A CA 1
ATOM 2680 C C . LYS A 1 334 ? -17.848 -3.741 -7.719 1.00 86.50 334 LYS A C 1
ATOM 2682 O O . LYS A 1 334 ? -17.233 -4.668 -7.191 1.00 86.50 334 LYS A O 1
ATOM 2687 N N . LEU A 1 335 ? -18.594 -3.913 -8.809 1.00 85.19 335 LEU A N 1
ATOM 2688 C CA . LEU A 1 335 ? -18.798 -5.219 -9.435 1.00 85.19 335 LEU A CA 1
ATOM 2689 C C . LEU A 1 335 ? -17.577 -5.746 -10.201 1.00 85.19 335 LEU A C 1
ATOM 2691 O O . LEU A 1 335 ? -17.464 -6.958 -10.379 1.00 85.19 335 LEU A O 1
ATOM 2695 N N . SER A 1 336 ? -16.646 -4.890 -10.635 1.00 82.88 336 SER A N 1
ATOM 2696 C CA . SER A 1 336 ? -15.383 -5.347 -11.231 1.00 82.88 336 SER A CA 1
ATOM 2697 C C . SER A 1 336 ? -14.441 -5.952 -10.184 1.00 82.88 336 SER A C 1
ATOM 2699 O O . SER A 1 336 ? -13.743 -6.923 -10.494 1.00 82.88 336 SER A O 1
ATOM 2701 N N . LEU A 1 337 ? -14.472 -5.429 -8.950 1.00 86.75 337 LEU A N 1
ATOM 2702 C CA . LEU A 1 337 ? -13.748 -5.958 -7.790 1.00 86.75 337 LEU A CA 1
ATOM 2703 C C . LEU A 1 337 ? -14.347 -7.273 -7.286 1.00 86.75 337 LEU A C 1
ATOM 2705 O O . LEU A 1 337 ? -13.657 -8.288 -7.191 1.00 86.75 337 LEU A O 1
ATOM 2709 N N . ILE A 1 338 ? -15.633 -7.239 -6.932 1.00 87.69 338 ILE A N 1
ATOM 2710 C CA . ILE A 1 338 ? -16.366 -8.369 -6.360 1.00 87.69 338 ILE A CA 1
ATOM 2711 C C . ILE A 1 338 ? -17.662 -8.499 -7.147 1.00 87.69 338 ILE A C 1
ATOM 2713 O O . ILE A 1 338 ? -18.566 -7.673 -7.016 1.00 87.69 338 ILE A O 1
ATOM 2717 N N . LYS A 1 339 ? -17.729 -9.540 -7.983 1.00 86.19 339 LYS A N 1
ATOM 2718 C CA . LYS A 1 339 ? -18.842 -9.831 -8.902 1.00 86.19 339 LYS A CA 1
ATOM 2719 C C . LYS A 1 339 ? -20.050 -10.440 -8.175 1.00 86.19 339 LYS A C 1
ATOM 2721 O O . LYS A 1 339 ? -20.566 -11.469 -8.597 1.00 86.19 339 LYS A O 1
ATOM 2726 N N . ASP A 1 340 ? -20.473 -9.817 -7.084 1.00 87.81 340 ASP A N 1
ATOM 2727 C CA . ASP A 1 340 ? -21.640 -10.219 -6.305 1.00 87.81 340 ASP A CA 1
ATOM 2728 C C . ASP A 1 340 ? -22.328 -8.992 -5.708 1.00 87.81 340 ASP A C 1
ATOM 2730 O O . ASP A 1 340 ? -21.760 -8.294 -4.871 1.00 87.81 340 ASP A O 1
ATOM 2734 N N . GLU A 1 341 ? -23.558 -8.730 -6.146 1.00 87.69 341 GLU A N 1
ATOM 2735 C CA . GLU A 1 341 ? -24.376 -7.640 -5.611 1.00 87.69 341 GLU A CA 1
ATOM 2736 C C . GLU A 1 341 ? -24.775 -7.896 -4.152 1.00 87.69 341 GLU A C 1
ATOM 2738 O O . GLU A 1 341 ? -24.772 -6.960 -3.355 1.00 87.69 341 GLU A O 1
ATOM 2743 N N . GLN A 1 342 ? -25.020 -9.154 -3.770 1.00 88.25 342 GLN A N 1
ATOM 2744 C CA . GLN A 1 342 ? -25.444 -9.509 -2.417 1.00 88.25 342 GLN A CA 1
ATOM 2745 C C . GLN A 1 342 ? -24.348 -9.210 -1.389 1.00 88.25 342 GLN A C 1
ATOM 2747 O O . GLN A 1 342 ? -24.642 -8.730 -0.291 1.00 88.25 342 GLN A O 1
ATOM 2752 N N . PHE A 1 343 ? -23.081 -9.444 -1.745 1.00 89.94 343 PHE A N 1
ATOM 2753 C CA . PHE A 1 343 ? -21.939 -9.040 -0.928 1.00 89.94 343 PHE A CA 1
ATOM 2754 C C . PHE A 1 343 ? -21.993 -7.541 -0.594 1.00 89.94 343 PHE A C 1
ATOM 2756 O O . PHE A 1 343 ? -21.903 -7.167 0.576 1.00 89.94 343 PHE A O 1
ATOM 2763 N N . TRP A 1 344 ? -22.194 -6.690 -1.606 1.00 89.12 344 TRP A N 1
ATOM 2764 C CA . TRP A 1 344 ? -22.222 -5.233 -1.441 1.00 89.12 344 TRP A CA 1
ATOM 2765 C C . TRP A 1 344 ? -23.457 -4.722 -0.694 1.00 89.12 344 TRP A C 1
ATOM 2767 O O . TRP A 1 344 ? -23.372 -3.684 -0.046 1.00 89.12 344 TRP A O 1
ATOM 2777 N N . GLU A 1 345 ? -24.581 -5.434 -0.766 1.00 87.44 345 GLU A N 1
ATOM 2778 C CA . GLU A 1 345 ? -25.788 -5.119 0.009 1.00 87.44 345 GLU A CA 1
ATOM 2779 C C . GLU A 1 345 ? -25.679 -5.547 1.480 1.00 87.44 345 GLU A C 1
ATOM 2781 O O . GLU A 1 345 ? -26.306 -4.941 2.349 1.00 87.44 345 GLU A O 1
ATOM 2786 N N . THR A 1 346 ? -24.890 -6.586 1.770 1.00 88.62 346 THR A N 1
ATOM 2787 C CA . THR A 1 346 ? -24.752 -7.145 3.126 1.00 88.62 346 THR A CA 1
ATOM 2788 C C . THR A 1 346 ? -23.695 -6.412 3.951 1.00 88.62 346 THR A C 1
ATOM 2790 O O . THR A 1 346 ? -23.845 -6.262 5.164 1.00 88.62 346 THR A O 1
ATOM 2793 N N . ILE A 1 347 ? -22.609 -5.972 3.315 1.00 91.94 347 ILE A N 1
ATOM 2794 C CA . ILE A 1 347 ? -21.519 -5.274 3.995 1.00 91.94 347 ILE A CA 1
ATOM 2795 C C . ILE A 1 347 ? -21.874 -3.806 4.264 1.00 91.94 347 ILE A C 1
ATOM 2797 O O . ILE A 1 347 ? -22.411 -3.103 3.410 1.00 91.94 347 ILE A O 1
ATOM 2801 N N . SER A 1 348 ? -21.483 -3.295 5.432 1.00 92.75 348 SER A N 1
ATOM 2802 C CA . SER A 1 348 ? -21.474 -1.855 5.699 1.00 92.75 348 SER A CA 1
ATOM 2803 C C . SER A 1 348 ? -20.291 -1.205 4.969 1.00 92.75 348 SER A C 1
ATOM 2805 O O . SER A 1 348 ? -19.239 -0.964 5.562 1.00 92.75 348 SER A O 1
ATOM 2807 N N . PHE A 1 349 ? -20.439 -0.942 3.668 1.00 92.75 349 PHE A N 1
ATOM 2808 C CA . PHE A 1 349 ? -19.446 -0.199 2.891 1.00 92.75 349 PHE A CA 1
ATOM 2809 C C . PHE A 1 349 ? -19.616 1.314 3.081 1.00 92.75 349 PHE A C 1
ATOM 2811 O O . PHE A 1 349 ? -20.702 1.853 2.874 1.00 92.75 349 PHE A O 1
ATOM 2818 N N . ARG A 1 350 ? -18.535 2.010 3.447 1.00 91.94 350 ARG A N 1
ATOM 2819 C CA . ARG A 1 350 ? -18.512 3.464 3.657 1.00 91.94 350 ARG A CA 1
ATOM 2820 C C . ARG A 1 350 ? -17.307 4.087 2.988 1.00 91.94 350 ARG A C 1
ATOM 2822 O O . ARG A 1 350 ? -16.192 3.585 3.098 1.00 91.94 350 ARG A O 1
ATOM 2829 N N . GLU A 1 351 ? -17.522 5.227 2.355 1.00 92.12 351 GLU A N 1
ATOM 2830 C CA . GLU A 1 351 ? -16.468 5.951 1.667 1.00 92.12 351 GLU A CA 1
ATOM 2831 C C . GLU A 1 351 ? -16.328 7.370 2.224 1.00 92.12 351 GLU A C 1
ATOM 2833 O O . GLU A 1 351 ? -17.305 8.105 2.349 1.00 92.12 351 GLU A O 1
ATOM 2838 N N . TYR A 1 3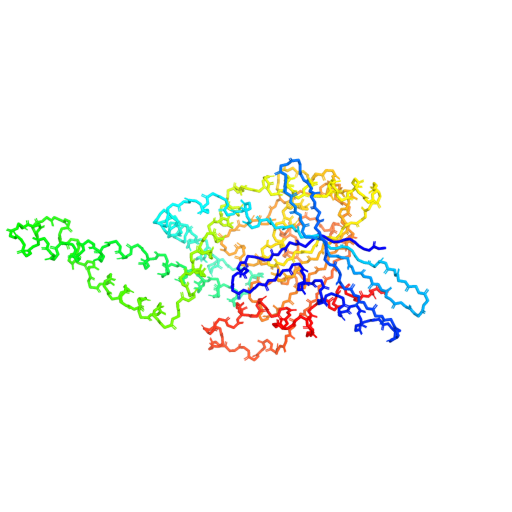52 ? -15.099 7.755 2.566 1.00 92.75 352 TYR A N 1
ATOM 2839 C CA . TYR A 1 352 ? -14.779 9.056 3.140 1.00 92.75 352 TYR A CA 1
ATOM 2840 C C . TYR A 1 352 ? -13.790 9.787 2.238 1.00 92.75 352 TYR A C 1
ATOM 2842 O O . TYR A 1 352 ? -12.674 9.318 2.008 1.00 92.75 352 TYR A O 1
ATOM 2850 N N . SER A 1 353 ? -14.189 10.963 1.759 1.00 91.88 353 SER A N 1
ATOM 2851 C CA . SER A 1 353 ? -13.297 11.851 1.017 1.00 91.88 353 SER A CA 1
ATOM 2852 C C . SER A 1 35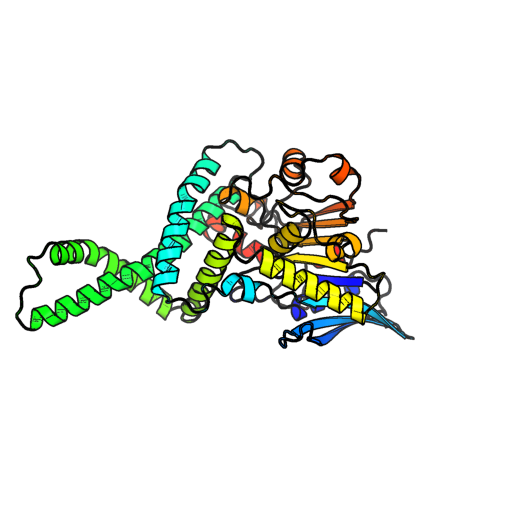3 ? -12.490 12.718 1.987 1.00 91.88 353 SER A C 1
ATOM 2854 O O . SER A 1 353 ? -13.051 13.450 2.807 1.00 91.88 353 SER A O 1
ATOM 2856 N N . TYR A 1 354 ? -11.164 12.660 1.892 1.00 91.25 354 TYR A N 1
ATOM 2857 C CA . TYR A 1 354 ? -10.230 13.461 2.680 1.00 91.25 354 TYR A CA 1
ATOM 2858 C C . TYR A 1 354 ? -9.430 14.404 1.771 1.00 91.25 354 TYR A C 1
ATOM 2860 O O . TYR A 1 354 ? -8.319 14.103 1.338 1.00 91.25 354 TYR A O 1
ATOM 2868 N N . ASN A 1 355 ? -10.007 15.571 1.482 1.00 86.69 355 ASN A N 1
ATOM 2869 C CA . ASN A 1 355 ? -9.371 16.608 0.669 1.00 86.69 355 ASN A CA 1
ATOM 2870 C C . ASN A 1 355 ? -8.853 17.731 1.578 1.00 86.69 355 ASN A C 1
ATOM 2872 O O . ASN A 1 355 ? -9.642 18.391 2.249 1.00 86.69 355 ASN A O 1
ATOM 2876 N N . ILE A 1 356 ? -7.538 17.971 1.592 1.00 81.38 356 ILE A N 1
ATOM 2877 C CA . ILE A 1 356 ? -6.941 19.101 2.339 1.00 81.38 356 ILE A CA 1
ATOM 2878 C C . ILE A 1 356 ? -7.129 20.434 1.606 1.00 81.38 356 ILE A C 1
ATOM 2880 O O . ILE A 1 356 ? -7.124 21.499 2.216 1.00 81.38 356 ILE A O 1
ATOM 2884 N N . PHE A 1 357 ? -7.298 20.380 0.291 1.00 77.12 357 PHE A N 1
ATOM 2885 C CA . PHE A 1 357 ? -7.481 21.535 -0.575 1.00 77.12 357 PHE A CA 1
ATOM 2886 C C . PHE A 1 357 ? -8.493 21.196 -1.668 1.00 77.12 357 PHE A C 1
ATOM 2888 O O . PHE A 1 357 ? -8.745 20.025 -1.955 1.00 77.12 357 PHE A O 1
ATOM 2895 N N . ASP A 1 358 ? -9.071 22.232 -2.272 1.00 77.62 358 ASP A N 1
ATOM 2896 C CA . ASP A 1 358 ? -10.051 22.086 -3.346 1.00 77.62 358 ASP A CA 1
ATOM 2897 C C . ASP A 1 358 ? -9.413 21.407 -4.567 1.00 77.62 358 ASP A C 1
ATOM 2899 O O . ASP A 1 358 ? -8.438 21.902 -5.140 1.00 77.62 358 ASP A O 1
ATOM 2903 N N . SER A 1 359 ? -9.971 20.274 -4.989 1.00 72.69 359 SER A N 1
ATOM 2904 C CA . SER A 1 359 ? -9.488 19.482 -6.124 1.00 72.69 359 SER A CA 1
ATOM 2905 C C . SER A 1 359 ? -9.603 20.209 -7.469 1.00 72.69 359 SER A C 1
ATOM 2907 O O . SER A 1 359 ? -8.877 19.879 -8.421 1.00 72.69 359 SER A O 1
ATOM 2909 N N . ASN A 1 360 ? -10.462 21.230 -7.542 1.00 73.31 360 ASN A N 1
ATOM 2910 C CA . ASN A 1 360 ? -10.632 22.091 -8.710 1.00 73.31 360 ASN A CA 1
ATOM 2911 C C . ASN A 1 360 ? -9.516 23.132 -8.846 1.00 73.31 360 ASN A C 1
ATOM 2913 O O . ASN A 1 360 ? -9.284 23.631 -9.945 1.00 73.31 360 ASN A O 1
ATOM 2917 N N . SER A 1 361 ? -8.789 23.419 -7.762 1.00 71.06 361 SER A N 1
ATOM 2918 C CA . SER A 1 361 ? -7.648 24.343 -7.779 1.00 71.06 361 SER A CA 1
ATOM 2919 C C . SER A 1 361 ? -6.370 23.727 -8.367 1.00 71.06 361 SER A C 1
ATOM 2921 O O . SER A 1 361 ? -5.424 24.446 -8.681 1.00 71.06 361 SER A O 1
ATOM 2923 N N . VAL A 1 362 ? -6.339 22.401 -8.558 1.00 70.44 362 VAL A N 1
ATOM 2924 C CA . VAL A 1 362 ? -5.194 21.687 -9.136 1.00 70.44 362 VAL A CA 1
ATOM 2925 C C . VAL A 1 362 ? -5.236 21.800 -10.661 1.00 70.44 362 VAL A C 1
ATOM 2927 O O . VAL A 1 362 ? -5.992 21.091 -11.337 1.00 70.44 362 VAL A O 1
ATOM 2930 N N . GLY A 1 363 ? -4.414 22.695 -11.205 1.00 73.56 363 GLY A N 1
ATOM 2931 C CA . GLY A 1 363 ? -4.210 22.872 -12.636 1.00 73.56 363 GLY A CA 1
ATOM 2932 C C . GLY A 1 363 ? -3.230 21.861 -13.241 1.00 73.56 363 GLY A C 1
ATOM 2933 O O . GLY A 1 363 ? -2.752 20.915 -12.608 1.00 73.56 363 GLY A O 1
ATOM 2934 N N . TYR A 1 364 ? -2.925 22.052 -14.527 1.00 72.12 364 TYR A N 1
ATOM 2935 C CA . TYR A 1 364 ? -1.965 21.205 -15.241 1.00 72.12 364 TYR A CA 1
ATOM 2936 C C . TYR A 1 364 ? -0.524 21.412 -14.756 1.00 72.12 364 TYR A C 1
ATOM 2938 O O . TYR A 1 364 ? 0.263 20.471 -14.801 1.00 72.12 364 TYR A O 1
ATOM 2946 N N . LEU A 1 365 ? -0.170 22.607 -14.270 1.00 76.44 365 LEU A N 1
ATOM 2947 C CA . LEU A 1 365 ? 1.171 22.884 -13.747 1.00 76.44 365 LEU A CA 1
ATOM 2948 C C . LEU A 1 365 ? 1.416 22.100 -12.454 1.00 76.44 365 LEU A C 1
ATOM 2950 O O . LEU A 1 365 ? 2.447 21.450 -12.305 1.00 76.44 365 LEU A O 1
ATOM 2954 N N . GLU A 1 366 ? 0.436 22.080 -11.556 1.00 75.12 366 GLU A N 1
ATOM 2955 C CA . GLU A 1 366 ? 0.460 21.297 -10.322 1.00 75.12 366 GLU A CA 1
ATOM 2956 C C . GLU A 1 366 ? 0.538 19.792 -10.624 1.00 75.12 366 GLU A C 1
ATOM 2958 O O . GLU A 1 366 ? 1.238 19.048 -9.932 1.00 75.12 366 GLU A O 1
ATOM 2963 N N . LEU A 1 367 ? -0.111 19.344 -11.706 1.00 69.62 367 LEU A N 1
ATOM 2964 C CA . LEU A 1 367 ? 0.003 17.974 -12.207 1.00 69.62 367 LEU A CA 1
ATOM 2965 C C . LEU A 1 367 ? 1.451 17.626 -12.602 1.00 69.62 367 LEU A C 1
ATOM 2967 O O . LEU A 1 367 ? 1.952 16.577 -12.198 1.00 69.62 367 LEU A O 1
ATOM 2971 N N . PHE A 1 368 ? 2.136 18.511 -13.338 1.00 68.69 368 PHE A N 1
ATOM 2972 C CA . PHE A 1 368 ? 3.555 18.345 -13.692 1.00 68.69 368 PHE A CA 1
ATOM 2973 C C . PHE A 1 368 ? 4.479 18.389 -12.467 1.00 68.69 368 PHE A C 1
ATOM 2975 O O . PHE A 1 368 ? 5.477 17.670 -12.418 1.00 68.69 368 PHE A O 1
ATOM 2982 N N . MET A 1 369 ? 4.120 19.176 -11.451 1.00 74.06 369 MET A N 1
ATOM 2983 C CA . MET A 1 369 ? 4.851 19.306 -10.183 1.00 74.06 369 MET A CA 1
ATOM 2984 C C . MET A 1 369 ? 4.590 18.157 -9.192 1.00 74.06 369 MET A C 1
ATOM 2986 O O . MET A 1 369 ? 4.872 18.296 -7.998 1.00 74.06 369 MET A O 1
ATOM 2990 N N . PHE A 1 370 ? 4.067 17.019 -9.663 1.00 71.50 370 PHE A N 1
ATOM 2991 C CA . PHE A 1 370 ? 3.803 15.817 -8.860 1.00 71.50 370 PHE A CA 1
ATOM 2992 C C . PHE A 1 370 ? 2.813 16.011 -7.722 1.00 71.50 370 PHE A C 1
ATOM 2994 O O . PHE A 1 370 ? 2.819 15.252 -6.752 1.00 71.50 370 PHE A O 1
ATOM 3001 N N . TYR A 1 371 ? 1.952 17.020 -7.809 1.00 75.50 371 TYR A N 1
ATOM 3002 C CA . TYR A 1 371 ? 1.125 17.375 -6.669 1.00 75.50 371 TYR A CA 1
ATOM 3003 C C . TYR A 1 371 ? 0.147 16.261 -6.283 1.00 75.50 371 TYR A C 1
ATOM 3005 O O . TYR A 1 371 ? -0.074 16.049 -5.100 1.00 75.50 371 TYR A O 1
ATOM 3013 N N . GLY A 1 372 ? -0.342 15.472 -7.247 1.00 74.50 372 GLY A N 1
ATOM 3014 C CA . GLY A 1 372 ? -1.209 14.328 -6.937 1.00 74.50 372 GLY A CA 1
ATOM 3015 C C . GLY A 1 372 ? -0.491 13.144 -6.280 1.00 74.50 372 GLY A C 1
ATOM 3016 O O . GLY A 1 372 ? -1.045 12.528 -5.378 1.00 74.50 372 GLY A O 1
ATOM 3017 N N . ILE A 1 373 ? 0.764 12.862 -6.647 1.00 74.50 373 ILE A N 1
ATOM 3018 C CA . ILE A 1 373 ? 1.580 11.859 -5.934 1.00 74.50 373 ILE A CA 1
ATOM 3019 C C . ILE A 1 373 ? 1.924 12.365 -4.533 1.00 74.50 373 ILE A C 1
ATOM 3021 O O . ILE A 1 373 ? 1.889 11.614 -3.568 1.00 74.50 373 ILE A O 1
ATOM 3025 N N . ARG A 1 374 ? 2.214 13.661 -4.394 1.00 80.56 374 ARG A N 1
ATOM 3026 C CA . ARG A 1 374 ? 2.411 14.270 -3.077 1.00 80.56 374 ARG A CA 1
ATOM 3027 C C . ARG A 1 374 ? 1.132 14.226 -2.246 1.00 80.56 374 ARG A C 1
ATOM 3029 O O . ARG A 1 374 ? 1.223 13.994 -1.050 1.00 80.56 374 ARG A O 1
ATOM 3036 N N . ALA A 1 375 ? -0.038 14.404 -2.855 1.00 83.06 375 ALA A N 1
ATOM 3037 C CA . ALA A 1 375 ? -1.326 14.294 -2.177 1.00 83.06 375 ALA A CA 1
ATOM 3038 C C . ALA A 1 375 ? -1.570 12.887 -1.613 1.00 83.06 375 ALA A C 1
ATOM 3040 O O . ALA A 1 375 ? -2.174 12.763 -0.553 1.00 83.06 375 ALA A O 1
ATOM 3041 N N . HIS A 1 376 ? -1.007 11.848 -2.239 1.00 85.94 376 HIS A N 1
ATOM 3042 C CA . HIS A 1 376 ? -1.033 10.489 -1.701 1.00 85.94 376 HIS A CA 1
ATOM 3043 C C . HIS A 1 376 ? -0.405 10.378 -0.307 1.00 85.94 376 HIS A C 1
ATOM 3045 O O . HIS A 1 376 ? -0.882 9.612 0.517 1.00 85.94 376 HIS A O 1
ATOM 3051 N N . SER A 1 377 ? 0.620 11.180 0.002 1.00 85.19 377 SER A N 1
ATOM 3052 C CA . SER A 1 377 ? 1.220 11.221 1.342 1.00 85.19 377 SER A CA 1
ATOM 3053 C C . SER A 1 377 ? 0.534 12.206 2.294 1.00 85.19 377 SER A C 1
ATOM 3055 O O . SER A 1 377 ? 1.015 12.400 3.405 1.00 85.19 377 SER A O 1
ATOM 3057 N N . MET A 1 378 ? -0.524 12.897 1.855 1.00 87.56 378 MET A N 1
ATOM 3058 C CA . MET A 1 378 ? -1.177 13.970 2.612 1.00 87.56 378 MET A CA 1
ATOM 3059 C C . MET A 1 378 ? -2.418 13.503 3.376 1.00 87.56 378 MET A C 1
ATOM 3061 O O . MET A 1 378 ? -3.134 14.328 3.917 1.00 87.56 378 MET A O 1
ATOM 3065 N N . TYR A 1 379 ? -2.681 12.204 3.527 1.00 88.50 379 TYR A N 1
ATOM 3066 C CA . TYR A 1 379 ? -3.735 11.727 4.444 1.00 88.50 379 TYR A CA 1
ATOM 3067 C C . TYR A 1 379 ? -3.494 12.109 5.919 1.00 88.50 379 TYR A C 1
ATOM 3069 O O . TYR A 1 379 ? -4.349 11.912 6.787 1.00 88.50 379 TYR A O 1
ATOM 3077 N N . TRP A 1 380 ? -2.327 12.675 6.199 1.00 88.69 380 TRP A N 1
ATOM 3078 C CA . TRP A 1 380 ? -1.843 13.175 7.471 1.00 88.69 380 TRP A CA 1
ATOM 3079 C C . TRP A 1 380 ? -0.789 14.257 7.214 1.00 88.69 380 TRP A C 1
ATOM 3081 O O . TRP A 1 380 ? -0.166 14.304 6.151 1.00 88.69 380 TRP A O 1
ATOM 3091 N N . ASP A 1 381 ? -0.567 15.116 8.205 1.00 84.06 381 ASP A N 1
ATOM 3092 C CA . ASP A 1 381 ? 0.550 16.065 8.178 1.00 84.06 381 ASP A CA 1
ATOM 3093 C C . ASP A 1 381 ? 1.895 15.357 8.434 1.00 84.06 381 ASP A C 1
ATOM 3095 O O . ASP A 1 381 ? 1.940 14.183 8.788 1.00 84.06 381 ASP A O 1
ATOM 3099 N N . ARG A 1 382 ? 3.019 16.063 8.328 1.00 76.38 382 ARG A N 1
ATOM 3100 C CA . ARG A 1 382 ? 4.343 15.578 8.741 1.00 76.38 382 ARG A CA 1
ATOM 3101 C C . ARG A 1 382 ? 4.465 15.414 10.252 1.00 76.38 382 ARG A C 1
ATOM 3103 O O . ARG A 1 382 ? 5.177 14.524 10.701 1.00 76.38 382 ARG A O 1
ATOM 3110 N N . HIS A 1 383 ? 3.762 16.234 11.027 1.00 80.94 383 HIS A N 1
ATOM 3111 C CA . HIS A 1 383 ? 3.787 16.158 12.486 1.00 80.94 383 HIS A CA 1
ATOM 3112 C C . HIS A 1 383 ? 2.676 15.233 12.999 1.00 80.94 383 HIS A C 1
ATOM 3114 O O . HIS A 1 383 ? 1.523 15.350 12.572 1.00 80.94 383 HIS A O 1
ATOM 3120 N N . SER A 1 384 ? 3.019 14.275 13.871 1.00 76.56 384 SER A N 1
ATOM 3121 C CA . SER A 1 384 ? 2.090 13.248 14.380 1.00 76.56 384 SER A CA 1
ATOM 3122 C C . SER A 1 384 ? 0.968 13.804 15.258 1.00 76.56 384 SER A C 1
ATOM 3124 O O . SER A 1 384 ? -0.087 13.187 15.362 1.00 76.56 384 SER A O 1
ATOM 3126 N N . ASP A 1 385 ? 1.154 15.007 15.791 1.00 75.69 385 ASP A N 1
ATOM 3127 C CA . ASP A 1 385 ? 0.195 15.780 16.581 1.00 75.69 385 ASP A CA 1
ATOM 3128 C C . ASP A 1 385 ? -0.774 16.623 15.730 1.00 75.69 385 ASP A C 1
ATOM 3130 O O . ASP A 1 385 ? -1.594 17.366 16.263 1.00 75.69 385 ASP A O 1
ATOM 3134 N N . SER A 1 386 ? -0.705 16.550 14.403 1.00 82.88 386 SER A N 1
ATOM 3135 C CA . SER A 1 386 ? -1.585 17.302 13.502 1.00 82.88 386 SER A CA 1
ATOM 3136 C C . SER A 1 386 ? -2.821 16.493 13.096 1.00 82.88 386 SER A C 1
ATOM 3138 O O . SER A 1 386 ? -2.894 15.283 13.323 1.00 82.88 386 SER A O 1
ATOM 3140 N N . LYS A 1 387 ? -3.822 17.155 12.498 1.00 83.94 387 LYS A N 1
ATOM 3141 C CA . LYS A 1 387 ? -5.025 16.469 11.996 1.00 83.94 387 LYS A CA 1
ATOM 3142 C C . LYS A 1 387 ? -4.669 15.432 10.929 1.00 83.94 387 LYS A C 1
ATOM 3144 O O . LYS A 1 387 ? -3.690 15.566 10.193 1.00 83.94 387 LYS A O 1
ATOM 3149 N N . SER A 1 388 ? -5.480 14.383 10.856 1.00 91.69 388 SER A N 1
ATOM 3150 C CA . SER A 1 388 ? -5.324 13.313 9.876 1.00 91.69 388 SER A CA 1
ATOM 3151 C C . SER A 1 388 ? -6.676 12.734 9.483 1.00 91.69 388 SER A C 1
ATOM 3153 O O . SER A 1 388 ? -7.685 12.958 10.154 1.00 91.69 388 SER A O 1
ATOM 3155 N N . CYS A 1 389 ? -6.685 11.931 8.424 1.00 92.25 389 CYS A N 1
ATOM 3156 C CA . CYS A 1 389 ? -7.867 11.200 7.990 1.00 92.25 389 CYS A CA 1
ATOM 3157 C C . CYS A 1 389 ? -8.366 10.159 9.010 1.00 92.25 389 CYS A C 1
ATOM 3159 O O . CYS A 1 389 ? -9.499 9.693 8.894 1.00 92.25 389 CYS A O 1
ATOM 3161 N N . LEU A 1 390 ? -7.570 9.824 10.036 1.00 93.06 390 LEU A N 1
ATOM 3162 C CA . LEU A 1 390 ? -7.929 8.825 11.049 1.00 93.06 390 LEU A CA 1
ATOM 3163 C C . LEU A 1 390 ? -9.104 9.261 11.934 1.00 93.06 390 LEU A C 1
ATOM 3165 O O . LEU A 1 390 ? -9.696 8.427 12.614 1.00 93.06 390 LEU A O 1
ATOM 3169 N N . VAL A 1 391 ? -9.517 10.530 11.854 1.00 91.50 391 VAL A N 1
ATOM 3170 C CA . VAL A 1 391 ? -10.788 11.013 12.413 1.00 91.50 391 VAL A CA 1
ATOM 3171 C C . VAL A 1 391 ? -11.984 10.170 11.950 1.00 91.50 391 VAL A C 1
ATOM 3173 O O . VAL A 1 391 ? -12.885 9.886 12.733 1.00 91.50 391 VAL A O 1
ATOM 3176 N N . TYR A 1 392 ? -11.969 9.665 10.712 1.00 91.56 392 TYR A N 1
ATOM 3177 C CA . TYR A 1 392 ? -13.033 8.802 10.184 1.00 91.56 392 TYR A CA 1
ATOM 3178 C C . TYR A 1 392 ? -13.031 7.381 10.777 1.00 91.56 392 TYR A C 1
ATOM 3180 O O . TYR A 1 392 ? -14.019 6.652 10.661 1.00 91.56 392 TYR A O 1
ATOM 3188 N N . LEU A 1 393 ? -11.935 6.981 11.427 1.00 89.75 393 LEU A N 1
ATOM 3189 C CA . LEU A 1 393 ? -11.836 5.727 12.182 1.00 89.75 393 LEU A CA 1
ATOM 3190 C C . LEU A 1 393 ? -12.186 5.914 13.659 1.00 89.75 393 LEU A C 1
ATOM 3192 O O . LEU A 1 393 ? -12.691 4.981 14.286 1.00 89.75 393 LEU A O 1
ATOM 3196 N N . ALA A 1 394 ? -11.925 7.107 14.196 1.00 85.69 394 ALA A N 1
ATOM 3197 C CA . ALA A 1 394 ? -12.263 7.485 15.562 1.00 85.69 394 ALA A CA 1
ATOM 3198 C C . ALA A 1 394 ? -13.762 7.755 15.750 1.00 85.69 394 ALA A C 1
ATOM 3200 O O . ALA A 1 394 ? -14.305 7.444 16.810 1.00 85.69 394 ALA A O 1
ATOM 3201 N N . LYS A 1 395 ? -14.444 8.271 14.718 1.00 79.06 395 LYS A N 1
ATOM 3202 C CA . LYS A 1 395 ? -15.893 8.480 14.747 1.00 79.06 395 LYS A CA 1
ATOM 3203 C C . LYS A 1 395 ? -16.629 7.176 15.047 1.00 79.06 395 LYS A C 1
ATOM 3205 O O . LYS A 1 395 ? -16.571 6.209 14.285 1.00 79.06 395 LYS A O 1
ATOM 3210 N N . ASN A 1 396 ? -17.339 7.170 16.172 1.00 58.25 396 ASN A N 1
ATOM 3211 C CA . ASN A 1 396 ? -18.363 6.175 16.439 1.00 58.25 396 ASN A CA 1
ATOM 3212 C C . ASN A 1 396 ? -19.558 6.522 15.553 1.00 58.25 396 ASN A C 1
ATOM 3214 O O . ASN A 1 396 ? -20.306 7.453 15.842 1.00 58.25 396 ASN A O 1
ATOM 3218 N N . ASP A 1 397 ? -19.691 5.795 14.451 1.00 49.28 397 ASP A N 1
ATOM 3219 C CA . ASP A 1 397 ? -20.894 5.826 13.632 1.00 49.28 397 ASP A CA 1
ATOM 3220 C C . ASP A 1 397 ? -22.013 5.156 14.459 1.00 49.28 397 ASP A C 1
ATOM 3222 O O . ASP A 1 397 ? -22.114 3.928 14.476 1.00 49.28 397 ASP A O 1
ATOM 3226 N N . ASN A 1 398 ? -22.748 5.955 15.242 1.00 33.44 398 ASN A N 1
ATOM 3227 C CA . ASN A 1 398 ? -23.945 5.528 15.979 1.00 33.44 398 ASN A CA 1
ATOM 3228 C C . ASN A 1 398 ? -25.104 5.226 15.032 1.00 33.44 398 ASN A C 1
ATOM 3230 O O . ASN A 1 398 ? -25.335 6.054 14.119 1.00 33.44 398 ASN A O 1
#